Protein AF-0000000078901581 (afdb_homodimer)

Solvent-accessible surface area (backbone atoms only — not comparable to full-atom values): 32593 Å² total; per-residue (Å²): 139,86,82,78,79,80,82,71,68,65,61,59,58,53,49,56,52,52,53,50,48,51,51,48,49,50,52,49,49,50,49,46,50,50,42,60,62,41,41,58,52,49,50,49,46,45,46,64,57,43,42,53,56,52,50,36,47,53,35,13,26,22,66,31,42,65,86,51,84,63,78,59,48,79,55,54,61,51,39,51,55,51,47,76,69,32,66,66,52,54,47,11,47,50,37,26,52,52,43,20,54,52,28,44,53,50,17,51,54,53,8,48,54,52,17,53,56,62,62,67,73,49,91,59,51,66,58,51,52,50,60,46,38,48,44,49,66,39,35,55,62,56,52,22,49,42,51,44,52,33,44,31,53,84,79,8,54,54,36,51,50,37,35,72,74,61,78,30,93,60,68,51,47,37,73,78,36,64,87,36,21,45,57,52,52,32,52,52,49,29,60,27,47,17,31,55,45,12,50,57,47,31,55,47,56,66,71,50,66,66,62,60,56,52,53,35,52,76,68,66,54,54,64,70,55,45,37,68,69,45,52,46,63,71,34,37,58,60,48,46,52,52,49,48,54,47,35,57,54,41,60,41,43,34,56,49,44,45,64,49,49,68,67,39,69,61,47,22,20,50,46,41,50,25,46,40,32,36,60,76,63,25,31,34,3,50,15,21,26,48,42,42,51,48,44,50,48,51,50,49,50,48,52,50,52,48,52,55,45,48,53,49,44,59,55,67,76,96,137,83,84,78,79,79,82,71,68,64,61,61,59,52,52,56,52,53,54,50,49,52,52,48,49,50,52,49,48,50,49,46,48,49,42,62,62,40,42,58,52,49,50,48,47,46,46,64,56,42,43,52,56,51,51,35,48,54,35,13,27,22,66,30,42,66,86,51,84,63,78,60,47,82,57,53,62,51,38,51,55,50,46,79,68,33,66,66,52,54,45,11,48,50,38,26,52,52,43,21,52,52,29,43,51,49,18,50,54,52,8,47,56,52,18,55,56,63,63,66,72,48,89,61,51,67,58,52,53,52,60,47,38,48,47,48,68,41,36,54,60,56,52,23,50,40,49,44,52,31,43,31,53,85,78,7,54,55,36,53,50,37,36,72,73,62,77,31,94,58,69,52,48,37,70,77,36,66,88,36,21,44,58,51,52,31,51,53,51,29,61,26,47,16,33,53,44,13,50,56,46,32,56,46,56,66,71,51,68,67,62,62,57,53,53,35,54,74,68,64,53,54,66,71,55,45,38,68,69,45,51,47,63,70,34,39,60,61,49,47,52,52,50,49,54,49,36,55,53,41,60,42,43,37,57,49,45,42,63,50,48,70,64,40,68,61,46,22,19,50,46,42,51,25,47,40,32,37,61,77,64,25,31,34,3,50,14,21,25,48,42,43,52,47,45,49,50,50,51,50,50,48,51,51,50,49,53,55,44,47,53,47,45,58,56,65,77,97

Foldseek 3Di:
DDPPDDPVPVVVVVVVVVVVVVVVVVVVVVVVVVCVVCVVVVVVVCCVVCVVLVVLLQLLQWQDFPPDPDDTDGNGCVLVVVLVVDPLNVLQVVLLVVLLVLLLVLLLVLLLVLLVVLLPPDPPSVVSLVVLQVLQPDPLLVLLVVLLQLLDQPDHVVQVVCCVVPVDVHGDNQCVDLVRNSVSLSVSSSSRCSSVSNVLLNVLQVVDDPVLVVVCVVVVHDPVCCCVPPVCLSSVLSSLVSSLVSSLVSSLDDSNLCSNRVLPSSNNHLNNVLCCVCPVVRRSNSSSSSVSVSVVVSVVVSVVSVVVSVVVVVVSVD/DDPPPDDVVVVVVVVVVVVVVVVVVVVVVVVVVVCVVCVVVVVVVCCVVCVVLVVLLQLLQWQDFPPDPDDTDGNGCVLVVVLVVDPLNVLQVVLLVVLLVLLLVLLLVLLLVLLVVLLPPDPPSVVSLVVLQVLQPDPLLVLLVVLLQLLDQPDHVVQVVCCVVPVDVHGDNQCVDLVRNSVSLSVSSSSRCSSVSNVLLNVLQVVDDPVLVVVCVVVVHDVVCCCVPPVCLSSVLSSLVSSLVSSLVSSLDDSNLCSNRVLPSSNNHLNNVLCCVCPVVRRSNSSSSSVSVSVVVSVVVSVVSVVVSVVVVVVSVD

Organism: Rhodospirillum centenum (strain ATCC 51521 / SW) (NCBI:txid414684)

Structure (mmCIF, N/CA/C/O backbone):
data_AF-0000000078901581-model_v1
#
loop_
_entity.id
_entity.type
_entity.pdbx_description
1 polymer 'Maltose transport system permease protein malF, putative'
#
loop_
_atom_site.group_PDB
_atom_site.id
_atom_site.type_symbol
_atom_site.label_atom_id
_atom_site.label_alt_id
_atom_site.label_comp_id
_atom_site.label_asym_id
_atom_site.label_entity_id
_atom_site.label_seq_id
_atom_site.pdbx_PDB_ins_code
_atom_site.Cartn_x
_atom_site.Cartn_y
_atom_site.Cartn_z
_atom_site.occupancy
_atom_site.B_iso_or_equiv
_atom_site.auth_seq_id
_atom_site.auth_comp_id
_atom_site.auth_asym_id
_atom_site.auth_atom_id
_atom_site.pdbx_PDB_model_num
ATOM 1 N N . MET A 1 1 ? 40.656 81.5 -0.338 1 31.42 1 MET A N 1
ATOM 2 C CA . MET A 1 1 ? 41.156 80.188 0.065 1 31.42 1 MET A CA 1
ATOM 3 C C . MET A 1 1 ? 40 79.188 0.209 1 31.42 1 MET A C 1
ATOM 5 O O . MET A 1 1 ? 39.281 79.25 1.198 1 31.42 1 MET A O 1
ATOM 9 N N . THR A 1 2 ? 39.344 78.688 -0.909 1 35.97 2 THR A N 1
ATOM 10 C CA . THR A 1 2 ? 38.188 77.875 -1.136 1 35.97 2 THR A CA 1
ATOM 11 C C . THR A 1 2 ? 38.5 76.438 -0.756 1 35.97 2 THR A C 1
ATOM 13 O O . THR A 1 2 ? 39.469 75.812 -1.26 1 35.97 2 THR A O 1
ATOM 16 N N . ALA A 1 3 ? 38.125 75.938 0.443 1 41.03 3 ALA A N 1
ATOM 17 C CA . ALA A 1 3 ? 38.219 74.625 1.066 1 41.03 3 ALA A CA 1
ATOM 18 C C . ALA A 1 3 ? 37.5 73.562 0.238 1 41.03 3 ALA A C 1
ATOM 20 O O . ALA A 1 3 ? 36.25 73.625 0.086 1 41.03 3 ALA A O 1
ATOM 21 N N . THR A 1 4 ? 38.062 73 -0.857 1 38.75 4 THR A N 1
ATOM 22 C CA . THR A 1 4 ? 37.594 71.875 -1.616 1 38.75 4 THR A CA 1
ATOM 23 C C . THR A 1 4 ? 37.469 70.625 -0.725 1 38.75 4 THR A C 1
ATOM 25 O O . THR A 1 4 ? 38.469 70.188 -0.106 1 38.75 4 THR A O 1
ATOM 28 N N . THR A 1 5 ? 36.312 70.375 -0.148 1 41.41 5 THR A N 1
ATOM 29 C CA . THR A 1 5 ? 35.969 69.188 0.616 1 41.41 5 THR A CA 1
ATOM 30 C C . THR A 1 5 ? 36.156 67.938 -0.238 1 41.41 5 THR A C 1
ATOM 32 O O . THR A 1 5 ? 35.562 67.812 -1.321 1 41.41 5 THR A O 1
ATOM 35 N N . PRO A 1 6 ? 37.25 67.062 -0.073 1 43.28 6 PRO A N 1
ATOM 36 C CA . PRO A 1 6 ? 37.594 65.875 -0.809 1 43.28 6 PRO A CA 1
ATOM 37 C C . PRO A 1 6 ? 36.5 64.812 -0.774 1 43.28 6 PRO A C 1
ATOM 39 O O . PRO A 1 6 ? 35.688 64.812 0.149 1 43.28 6 PRO A O 1
ATOM 42 N N . GLY A 1 7 ? 36.031 64.188 -1.913 1 42 7 GLY A N 1
ATOM 43 C CA . GLY A 1 7 ? 35.125 63.188 -2.381 1 42 7 GLY A CA 1
ATOM 44 C C . GLY A 1 7 ? 35.344 61.812 -1.751 1 42 7 GLY A C 1
ATOM 45 O O . GLY A 1 7 ? 36.062 61 -2.312 1 42 7 GLY A O 1
ATOM 46 N N . SER A 1 8 ? 35.375 61.562 -0.398 1 45.38 8 SER A N 1
ATOM 47 C CA . SER A 1 8 ? 35.594 60.281 0.305 1 45.38 8 SER A CA 1
ATOM 48 C C . SER A 1 8 ? 34.469 59.312 0.064 1 45.38 8 SER A C 1
ATOM 50 O O . SER A 1 8 ? 34.469 58.188 0.573 1 45.38 8 SER A O 1
ATOM 52 N N . LEU A 1 9 ? 33.406 59.688 -0.756 1 49 9 LEU A N 1
ATOM 53 C CA . LEU A 1 9 ? 32.25 58.781 -0.761 1 49 9 LEU A CA 1
ATOM 54 C C . LEU A 1 9 ? 32.5 57.625 -1.729 1 49 9 LEU A C 1
ATOM 56 O O . LEU A 1 9 ? 31.781 56.625 -1.685 1 49 9 LEU A O 1
ATOM 60 N N . THR A 1 10 ? 33.531 57.719 -2.582 1 51.69 10 THR A N 1
ATOM 61 C CA . THR A 1 10 ? 33.594 56.688 -3.611 1 51.69 10 THR A CA 1
ATOM 62 C C . THR A 1 10 ? 34.188 55.375 -3.045 1 51.69 10 THR A C 1
ATOM 64 O O . THR A 1 10 ? 33.906 54.312 -3.557 1 51.69 10 THR A O 1
ATOM 67 N N . GLY A 1 11 ? 34.812 55.438 -1.862 1 51.38 11 GLY A N 1
ATOM 68 C CA . GLY A 1 11 ? 35.531 54.25 -1.365 1 51.38 11 GLY A CA 1
ATOM 69 C C . GLY A 1 11 ? 34.594 53.281 -0.668 1 51.38 11 GLY A C 1
ATOM 70 O O . GLY A 1 11 ? 34.906 52.094 -0.567 1 51.38 11 GLY A O 1
ATOM 71 N N . ALA A 1 12 ? 33.5 53.812 -0.093 1 57.62 12 ALA A N 1
ATOM 72 C CA . ALA A 1 12 ? 32.625 52.938 0.672 1 57.62 12 ALA A CA 1
ATOM 73 C C . ALA A 1 12 ? 31.734 52.125 -0.253 1 57.62 12 ALA A C 1
ATOM 75 O O . ALA A 1 12 ? 31.469 50.938 0.018 1 57.62 12 ALA A O 1
ATOM 76 N N . GLU A 1 13 ? 31.422 52.656 -1.426 1 56.69 13 GLU A N 1
ATOM 77 C CA . GLU A 1 13 ? 30.547 51.938 -2.348 1 56.69 13 GLU A CA 1
ATOM 78 C C . GLU A 1 13 ? 31.281 50.781 -2.998 1 56.69 13 GLU A C 1
ATOM 80 O O . GLU A 1 13 ? 30.688 49.719 -3.23 1 56.69 13 GLU A O 1
ATOM 85 N N . ASP A 1 14 ? 32.656 50.969 -3.158 1 55.31 14 ASP A N 1
ATOM 86 C CA . ASP A 1 14 ? 33.469 49.906 -3.799 1 55.31 14 ASP A CA 1
ATOM 87 C C . ASP A 1 14 ? 33.656 48.75 -2.855 1 55.31 14 ASP A C 1
ATOM 89 O O . ASP A 1 14 ? 33.688 47.594 -3.285 1 55.31 14 ASP A O 1
ATOM 93 N N . ARG A 1 15 ? 33.688 49.062 -1.513 1 53.75 15 ARG A N 1
ATOM 94 C CA . ARG A 1 15 ? 33.938 47.969 -0.556 1 53.75 15 ARG A CA 1
ATOM 95 C C . ARG A 1 15 ? 32.688 47.125 -0.4 1 53.75 15 ARG A C 1
ATOM 97 O O . ARG A 1 15 ? 32.781 45.906 -0.208 1 53.75 15 ARG A O 1
ATOM 104 N N . ASN A 1 16 ? 31.5 47.781 -0.464 1 55.62 16 ASN A N 1
ATOM 105 C CA . ASN A 1 16 ? 30.266 47.031 -0.337 1 55.62 16 ASN A CA 1
ATOM 106 C C . ASN A 1 16 ? 30.031 46.125 -1.542 1 55.62 16 ASN A C 1
ATOM 108 O O . ASN A 1 16 ? 29.422 45.062 -1.418 1 55.62 16 ASN A O 1
ATOM 112 N N . ARG A 1 17 ? 30.547 46.625 -2.74 1 56.81 17 ARG A N 1
ATOM 113 C CA . ARG A 1 17 ? 30.422 45.812 -3.945 1 56.81 17 ARG A CA 1
ATOM 114 C C . ARG A 1 17 ? 31.406 44.625 -3.916 1 56.81 17 ARG A C 1
ATOM 116 O O . ARG A 1 17 ? 31.062 43.531 -4.359 1 56.81 17 ARG A O 1
ATOM 123 N N . ILE A 1 18 ? 32.594 44.844 -3.348 1 55.47 18 ILE A N 1
ATOM 124 C CA . ILE A 1 18 ? 33.594 43.75 -3.297 1 55.47 18 ILE A CA 1
ATOM 125 C C . ILE A 1 18 ? 33.156 42.719 -2.275 1 55.47 18 ILE A C 1
ATOM 127 O O . ILE A 1 18 ? 33.312 41.5 -2.52 1 55.47 18 ILE A O 1
ATOM 131 N N . GLY A 1 19 ? 32.562 43.125 -1.137 1 54.06 19 GLY A N 1
ATOM 132 C CA . GLY A 1 19 ? 32.094 42.188 -0.115 1 54.06 19 GLY A CA 1
ATOM 133 C C . GLY A 1 19 ? 30.938 41.344 -0.576 1 54.06 19 GLY A C 1
ATOM 134 O O . GLY A 1 19 ? 30.844 40.156 -0.221 1 54.06 19 GLY A O 1
ATOM 135 N N . GLY A 1 20 ? 30.094 41.938 -1.32 1 56 20 GLY A N 1
ATOM 136 C CA . GLY A 1 20 ? 28.922 41.25 -1.843 1 56 20 GLY A CA 1
ATOM 137 C C . GLY A 1 20 ? 29.281 40.188 -2.881 1 56 20 GLY A C 1
ATOM 138 O O . GLY A 1 20 ? 28.656 39.125 -2.92 1 56 20 GLY A O 1
ATOM 139 N N . GLU A 1 21 ? 30.266 40.594 -3.744 1 60.09 21 GLU A N 1
ATOM 140 C CA . GLU A 1 21 ? 30.672 39.656 -4.809 1 60.09 21 GLU A CA 1
ATOM 141 C C . GLU A 1 21 ? 31.406 38.469 -4.242 1 60.09 21 GLU A C 1
ATOM 143 O O . GLU A 1 21 ? 31.25 37.344 -4.738 1 60.09 21 GLU A O 1
ATOM 148 N N . THR A 1 22 ? 32.219 38.719 -3.186 1 57.44 22 THR A N 1
ATOM 149 C CA . THR A 1 22 ? 32.969 37.625 -2.602 1 57.44 22 THR A CA 1
ATOM 150 C C . THR A 1 22 ? 32.031 36.625 -1.899 1 57.44 22 THR A C 1
ATOM 152 O O . THR A 1 22 ? 32.219 35.438 -1.981 1 57.44 22 THR A O 1
ATOM 155 N N . VAL A 1 23 ? 31.078 37.219 -1.263 1 58.31 23 VAL A N 1
ATOM 156 C CA . VAL A 1 23 ? 30.109 36.375 -0.58 1 58.31 23 VAL A CA 1
ATOM 157 C C . VAL A 1 23 ? 29.266 35.594 -1.607 1 58.31 23 VAL A C 1
ATOM 159 O O . VAL A 1 23 ? 28.984 34.406 -1.427 1 58.31 23 VAL A O 1
ATOM 162 N N . GLY A 1 24 ? 28.969 36.312 -2.68 1 57.81 24 GLY A N 1
ATOM 163 C CA . GLY A 1 24 ? 28.219 35.656 -3.754 1 57.81 24 GLY A CA 1
ATOM 164 C C . GLY A 1 24 ? 28.984 34.531 -4.414 1 57.81 24 GLY A C 1
ATOM 165 O O . GLY A 1 24 ? 28.406 33.5 -4.738 1 57.81 24 GLY A O 1
ATOM 166 N N . ARG A 1 25 ? 30.281 34.812 -4.66 1 59.5 25 ARG A N 1
ATOM 167 C CA . ARG A 1 25 ? 31.125 33.812 -5.305 1 59.5 25 ARG A CA 1
ATOM 168 C C . ARG A 1 25 ? 31.344 32.594 -4.402 1 59.5 25 ARG A C 1
ATOM 170 O O . ARG A 1 25 ? 31.406 31.453 -4.875 1 59.5 25 ARG A O 1
ATOM 177 N N . LEU A 1 26 ? 31.5 32.875 -3.154 1 58.19 26 LEU A N 1
ATOM 178 C CA . LEU A 1 26 ? 31.688 31.766 -2.205 1 58.19 26 LEU A CA 1
ATOM 179 C C . LEU A 1 26 ? 30.422 30.922 -2.094 1 58.19 26 LEU A C 1
ATOM 181 O O . LEU A 1 26 ? 30.5 29.703 -2.002 1 58.19 26 LEU A O 1
ATOM 185 N N . GLU A 1 27 ? 29.312 31.594 -2.109 1 60.06 27 GLU A N 1
ATOM 186 C CA . GLU A 1 27 ? 28.047 30.875 -2.066 1 60.06 27 GLU A CA 1
ATOM 187 C C . GLU A 1 27 ? 27.844 30.062 -3.334 1 60.06 27 GLU A C 1
ATOM 189 O O . GLU A 1 27 ? 27.344 28.938 -3.275 1 60.06 27 GLU A O 1
ATOM 194 N N . GLN A 1 28 ? 28.25 30.672 -4.414 1 59.91 28 GLN A N 1
ATOM 195 C CA . GLN A 1 28 ? 28.141 29.953 -5.68 1 59.91 28 GLN A CA 1
ATOM 196 C C . GLN A 1 28 ? 29.109 28.781 -5.727 1 59.91 28 GLN A C 1
ATOM 198 O O . GLN A 1 28 ? 28.766 27.719 -6.242 1 59.91 28 GLN A O 1
ATOM 203 N N . ARG A 1 29 ? 30.281 28.953 -5.254 1 56.91 29 ARG A N 1
ATOM 204 C CA . ARG A 1 29 ? 31.266 27.875 -5.207 1 56.91 29 ARG A CA 1
ATOM 205 C C . ARG A 1 29 ? 30.781 26.75 -4.305 1 56.91 29 ARG A C 1
ATOM 207 O O . ARG A 1 29 ? 30.969 25.562 -4.629 1 56.91 29 ARG A O 1
ATOM 214 N N . ARG A 1 30 ? 30.266 27.078 -3.26 1 57.94 30 ARG A N 1
ATOM 215 C CA . ARG A 1 30 ? 29.75 26.078 -2.34 1 57.94 30 ARG A CA 1
ATOM 216 C C . ARG A 1 30 ? 28.547 25.344 -2.951 1 57.94 30 ARG A C 1
ATOM 218 O O . ARG A 1 30 ? 28.422 24.125 -2.805 1 57.94 30 ARG A O 1
ATOM 225 N N . ARG A 1 31 ? 27.781 26.109 -3.555 1 59.12 31 ARG A N 1
ATOM 226 C CA . ARG A 1 31 ? 26.656 25.5 -4.254 1 59.12 31 ARG A CA 1
ATOM 227 C C . ARG A 1 31 ? 27.141 24.578 -5.363 1 59.12 31 ARG A C 1
ATOM 229 O O . ARG A 1 31 ? 26.609 23.484 -5.547 1 59.12 31 ARG A O 1
ATOM 236 N N . ARG A 1 32 ? 28.062 25.094 -6.062 1 56.88 32 ARG A N 1
ATOM 237 C CA . ARG A 1 32 ? 28.641 24.281 -7.133 1 56.88 32 ARG A CA 1
ATOM 238 C C . ARG A 1 32 ? 29.328 23.047 -6.57 1 56.88 32 ARG A C 1
ATOM 240 O O . ARG A 1 32 ? 29.234 21.953 -7.145 1 56.88 32 ARG A O 1
ATOM 247 N N . ALA A 1 33 ? 30 23.219 -5.562 1 56.53 33 ALA A N 1
ATOM 248 C CA . ALA A 1 33 ? 30.656 22.078 -4.926 1 56.53 33 ALA A CA 1
ATOM 249 C C . ALA A 1 33 ? 29.641 21.078 -4.395 1 56.53 33 ALA A C 1
ATOM 251 O O . ALA A 1 33 ? 29.812 19.859 -4.543 1 56.53 33 ALA A O 1
ATOM 252 N N . ALA A 1 34 ? 28.703 21.656 -3.805 1 56.91 34 ALA A N 1
ATOM 253 C CA . ALA A 1 34 ? 27.641 20.766 -3.326 1 56.91 34 ALA A CA 1
ATOM 254 C C . ALA A 1 34 ? 26.953 20.047 -4.484 1 56.91 34 ALA A C 1
ATOM 256 O O . ALA A 1 34 ? 26.672 18.859 -4.398 1 56.91 34 ALA A O 1
ATOM 257 N N . LEU A 1 35 ? 26.797 20.812 -5.512 1 56.62 35 LEU A N 1
ATOM 258 C CA . LEU A 1 35 ? 26.219 20.203 -6.703 1 56.62 35 LEU A CA 1
ATOM 259 C C . LEU A 1 35 ? 27.172 19.172 -7.305 1 56.62 35 LEU A C 1
ATOM 261 O O . LEU A 1 35 ? 26.734 18.125 -7.777 1 56.62 35 LEU A O 1
ATOM 265 N N . LEU A 1 36 ? 28.344 19.516 -7.398 1 57.81 36 LEU A N 1
ATOM 266 C CA . LEU A 1 36 ? 29.328 18.609 -7.977 1 57.81 36 LEU A CA 1
ATOM 267 C C . LEU A 1 36 ? 29.422 17.328 -7.156 1 57.81 36 LEU A C 1
ATOM 269 O O . LEU A 1 36 ? 29.594 16.234 -7.711 1 57.81 36 LEU A O 1
ATOM 273 N N . PHE A 1 37 ? 29.328 17.469 -5.918 1 56.59 37 PHE A N 1
ATOM 274 C CA . PHE A 1 37 ? 29.406 16.281 -5.082 1 56.59 37 PHE A CA 1
ATOM 275 C C . PHE A 1 37 ? 28.094 15.523 -5.098 1 56.59 37 PHE A C 1
ATOM 277 O O . PHE A 1 37 ? 28.078 14.289 -5.059 1 56.59 37 PHE A O 1
ATOM 284 N N . LEU A 1 38 ? 27.109 16.328 -5.223 1 59.12 38 LEU A N 1
ATOM 285 C CA . LEU A 1 38 ? 25.812 15.672 -5.121 1 59.12 38 LEU A CA 1
ATOM 286 C C . LEU A 1 38 ? 25.344 15.156 -6.48 1 59.12 38 LEU A C 1
ATOM 288 O O . LEU A 1 38 ? 24.578 14.195 -6.559 1 59.12 38 LEU A O 1
ATOM 292 N N . LEU A 1 39 ? 25.922 15.781 -7.539 1 61.38 39 LEU A N 1
ATOM 293 C CA . LEU A 1 39 ? 25.469 15.445 -8.891 1 61.38 39 LEU A CA 1
ATOM 294 C C . LEU A 1 39 ? 25.734 13.977 -9.203 1 61.38 39 LEU A C 1
ATOM 296 O O . LEU A 1 39 ? 24.859 13.281 -9.711 1 61.38 39 LEU A O 1
ATOM 300 N N . PRO A 1 40 ? 26.922 13.531 -8.961 1 60.16 40 PRO A N 1
ATOM 301 C CA . PRO A 1 40 ? 27.125 12.117 -9.258 1 60.16 40 PRO A CA 1
ATOM 302 C C . PRO A 1 40 ? 26.172 11.195 -8.492 1 60.16 40 PRO A C 1
ATOM 304 O O . PRO A 1 40 ? 25.719 10.188 -9.031 1 60.16 40 PRO A O 1
ATOM 307 N N . THR A 1 41 ? 25.984 11.664 -7.332 1 57.28 41 THR A N 1
ATOM 308 C CA . THR A 1 41 ? 25.094 10.852 -6.527 1 57.28 41 THR A CA 1
ATOM 309 C C . THR A 1 41 ? 23.656 10.914 -7.074 1 57.28 41 THR A C 1
ATOM 311 O O . THR A 1 41 ? 22.984 9.883 -7.18 1 57.28 41 THR A O 1
ATOM 314 N N . VAL A 1 42 ? 23.344 12.102 -7.461 1 61.59 42 VAL A N 1
ATOM 315 C CA . VAL A 1 42 ? 22 12.273 -7.977 1 61.59 42 VAL A CA 1
ATOM 316 C C . VAL A 1 42 ? 21.844 11.539 -9.305 1 61.59 42 VAL A C 1
ATOM 318 O O . VAL A 1 42 ? 20.844 10.875 -9.547 1 61.59 42 VAL A O 1
ATOM 321 N N . VAL A 1 43 ? 22.828 11.672 -10.156 1 64.19 43 VAL A N 1
ATOM 322 C CA . VAL A 1 43 ? 22.797 11.008 -11.453 1 64.19 43 VAL A CA 1
ATOM 323 C C . VAL A 1 43 ? 22.781 9.492 -11.258 1 64.19 43 VAL A C 1
ATOM 325 O O . VAL A 1 43 ? 22.047 8.781 -11.945 1 64.19 43 VAL A O 1
ATOM 328 N N . ALA A 1 44 ? 23.578 9.023 -10.352 1 61.97 44 ALA A N 1
ATOM 329 C CA . ALA A 1 44 ? 23.609 7.598 -10.062 1 61.97 44 ALA A CA 1
ATOM 330 C C . ALA A 1 44 ? 22.25 7.109 -9.555 1 61.97 44 ALA A C 1
ATOM 332 O O . ALA A 1 44 ? 21.781 6.051 -9.961 1 61.97 44 ALA A O 1
ATOM 333 N N . LEU A 1 45 ? 21.797 7.996 -8.797 1 59.56 45 LEU A N 1
ATOM 334 C CA . LEU A 1 45 ? 20.484 7.645 -8.25 1 59.56 45 LEU A CA 1
ATOM 335 C C . LEU A 1 45 ? 19.422 7.633 -9.336 1 59.56 45 LEU A C 1
ATOM 337 O O . LEU A 1 45 ? 18.578 6.734 -9.383 1 59.56 45 LEU A O 1
ATOM 341 N N . LEU A 1 46 ? 19.562 8.648 -10.219 1 64.62 46 LEU A N 1
ATOM 342 C CA . LEU A 1 46 ? 18.609 8.727 -11.32 1 64.62 46 LEU A CA 1
ATOM 343 C C . LEU A 1 46 ? 18.766 7.535 -12.258 1 64.62 46 LEU A C 1
ATOM 345 O O . LEU A 1 46 ? 17.766 6.996 -12.742 1 64.62 46 LEU A O 1
ATOM 349 N N . LEU A 1 47 ? 19.969 7.18 -12.414 1 66.12 47 LEU A N 1
ATOM 350 C CA . LEU A 1 47 ? 20.219 6.051 -13.297 1 66.12 47 LEU A CA 1
ATOM 351 C C . LEU A 1 47 ? 19.719 4.75 -12.68 1 66.12 47 LEU A C 1
ATOM 353 O O . LEU A 1 47 ? 19.062 3.949 -13.352 1 66.12 47 LEU A O 1
ATOM 357 N N . VAL A 1 48 ? 20.016 4.688 -11.477 1 65.38 48 VAL A N 1
ATOM 358 C CA . VAL A 1 48 ? 19.578 3.48 -10.789 1 65.38 48 VAL A CA 1
ATOM 359 C C . VAL A 1 48 ? 18.062 3.471 -10.672 1 65.38 48 VAL A C 1
ATOM 361 O O . VAL A 1 48 ? 17.438 2.42 -10.812 1 65.38 48 VAL A O 1
ATOM 364 N N . ALA A 1 49 ? 17.547 4.637 -10.539 1 65.81 49 ALA A N 1
ATOM 365 C CA . ALA A 1 49 ? 16.094 4.777 -10.391 1 65.81 49 ALA A CA 1
ATOM 366 C C . ALA A 1 49 ? 15.383 4.582 -11.727 1 65.81 49 ALA A C 1
ATOM 368 O O . ALA A 1 49 ? 14.336 3.926 -11.789 1 65.81 49 ALA A O 1
ATOM 369 N N . GLY A 1 50 ? 15.992 5.059 -12.781 1 76.75 50 GLY A N 1
ATOM 370 C CA . GLY A 1 50 ? 15.305 5.133 -14.055 1 76.75 50 GLY A CA 1
ATOM 371 C C . GLY A 1 50 ? 15.555 3.924 -14.938 1 76.75 50 GLY A C 1
ATOM 372 O O . GLY A 1 50 ? 14.75 3.623 -15.828 1 76.75 50 GLY A O 1
ATOM 373 N N . TRP A 1 51 ? 16.562 3.232 -14.602 1 80.19 51 TRP A N 1
ATOM 374 C CA . TRP A 1 51 ? 17 2.184 -15.508 1 80.19 51 TRP A CA 1
ATOM 375 C C . TRP A 1 51 ? 15.977 1.054 -15.578 1 80.19 51 TRP A C 1
ATOM 377 O O . TRP A 1 51 ? 15.617 0.598 -16.672 1 80.19 51 TRP A O 1
ATOM 387 N N . PRO A 1 52 ? 15.492 0.566 -14.461 1 81.5 52 PRO A N 1
ATOM 388 C CA . PRO A 1 52 ? 14.508 -0.514 -14.547 1 81.5 52 PRO A CA 1
ATOM 389 C C . PRO A 1 52 ? 13.289 -0.14 -15.391 1 81.5 52 PRO A C 1
ATOM 391 O O . PRO A 1 52 ? 12.781 -0.971 -16.141 1 81.5 52 PRO A O 1
ATOM 394 N N . LEU A 1 53 ? 12.898 1.045 -15.227 1 83.38 53 LEU A N 1
ATOM 395 C CA . LEU A 1 53 ? 11.75 1.505 -15.992 1 83.38 53 LEU A CA 1
ATOM 396 C C . LEU A 1 53 ? 12.078 1.575 -17.484 1 83.38 53 LEU A C 1
ATOM 398 O O . LEU A 1 53 ? 11.281 1.158 -18.328 1 83.38 53 LEU A O 1
ATOM 402 N N . LEU A 1 54 ? 13.289 2.141 -17.797 1 85.88 54 LEU A N 1
ATOM 403 C CA . LEU A 1 54 ? 13.695 2.273 -19.188 1 85.88 54 LEU A CA 1
ATOM 404 C C . LEU A 1 54 ? 13.82 0.905 -19.859 1 85.88 54 LEU A C 1
ATOM 406 O O . LEU A 1 54 ? 13.469 0.744 -21.031 1 85.88 54 LEU A O 1
ATOM 410 N N . ARG A 1 55 ? 14.281 0.002 -19.141 1 84 55 ARG A N 1
ATOM 411 C CA . ARG A 1 55 ? 14.406 -1.352 -19.672 1 84 55 ARG A CA 1
ATOM 412 C C . ARG A 1 55 ? 13.039 -1.96 -19.953 1 84 55 ARG A C 1
ATOM 414 O O . ARG A 1 55 ? 12.852 -2.643 -20.969 1 84 55 ARG A O 1
ATOM 421 N N . THR A 1 56 ? 12.125 -1.781 -19.016 1 85.75 56 THR A N 1
ATOM 422 C CA . THR A 1 56 ? 10.766 -2.281 -19.219 1 85.75 56 THR A CA 1
ATOM 423 C C . THR A 1 56 ? 10.141 -1.653 -20.469 1 85.75 56 THR A C 1
ATOM 425 O O . THR A 1 56 ? 9.508 -2.346 -21.266 1 85.75 56 THR A O 1
ATOM 428 N N . VAL A 1 57 ? 10.367 -0.378 -20.625 1 90.81 57 VAL A N 1
ATOM 429 C CA . VAL A 1 57 ? 9.844 0.318 -21.797 1 90.81 57 VAL A CA 1
ATOM 430 C C . VAL A 1 57 ? 10.453 -0.274 -23.062 1 90.81 57 VAL A C 1
ATOM 432 O O . VAL A 1 57 ? 9.742 -0.542 -24.031 1 90.81 57 VAL A O 1
ATOM 435 N N . TYR A 1 58 ? 11.711 -0.487 -23.031 1 90.88 58 TYR A N 1
ATOM 436 C CA . TYR A 1 58 ? 12.398 -1.063 -24.172 1 90.88 58 TYR A CA 1
ATOM 437 C C . TYR A 1 58 ? 11.836 -2.438 -24.516 1 90.88 58 TYR A C 1
ATOM 439 O O . TYR A 1 58 ? 11.602 -2.744 -25.688 1 90.88 58 TYR A O 1
ATOM 447 N N . LEU A 1 59 ? 11.594 -3.289 -23.547 1 90.31 59 LEU A N 1
ATOM 448 C CA . LEU A 1 59 ? 11.094 -4.645 -23.75 1 90.31 59 LEU A CA 1
ATOM 449 C C . LEU A 1 59 ? 9.703 -4.617 -24.375 1 90.31 59 LEU A C 1
ATOM 451 O O . LEU A 1 59 ? 9.312 -5.551 -25.078 1 90.31 59 LEU A O 1
ATOM 455 N N . GLY A 1 60 ? 8.945 -3.541 -24.094 1 94.12 60 GLY A N 1
ATOM 456 C CA . GLY A 1 60 ? 7.637 -3.393 -24.703 1 94.12 60 GLY A CA 1
ATOM 457 C C . GLY A 1 60 ? 7.688 -3.303 -26.219 1 94.12 60 GLY A C 1
ATOM 458 O O . GLY A 1 60 ? 6.684 -3.543 -26.891 1 94.12 60 GLY A O 1
ATOM 459 N N . PHE A 1 61 ? 8.898 -2.996 -26.734 1 96.31 61 PHE A N 1
ATOM 460 C CA . PHE A 1 61 ? 9.078 -2.891 -28.188 1 96.31 61 PHE A CA 1
ATOM 461 C C . PHE A 1 61 ? 9.68 -4.172 -28.75 1 96.31 61 PHE A C 1
ATOM 463 O O . PHE A 1 61 ? 10.062 -4.223 -29.922 1 96.31 61 PHE A O 1
ATOM 470 N N . THR A 1 62 ? 9.75 -5.211 -27.938 1 94.38 62 THR A N 1
ATOM 471 C CA . THR A 1 62 ? 10.367 -6.461 -28.359 1 94.38 62 THR A CA 1
ATOM 472 C C . THR A 1 62 ? 9.398 -7.625 -28.219 1 94.38 62 THR A C 1
ATOM 474 O O . THR A 1 62 ? 8.297 -7.461 -27.672 1 94.38 62 THR A O 1
ATOM 477 N N . ASP A 1 63 ? 9.789 -8.805 -28.781 1 93.06 63 ASP A N 1
ATOM 478 C CA . ASP A 1 63 ? 9 -10.023 -28.625 1 93.06 63 ASP A CA 1
ATOM 479 C C . ASP A 1 63 ? 9.586 -10.93 -27.547 1 93.06 63 ASP A C 1
ATOM 481 O O . ASP A 1 63 ? 9.531 -12.156 -27.656 1 93.06 63 ASP A O 1
ATOM 485 N N . ALA A 1 64 ? 10.164 -10.289 -26.531 1 87.94 64 ALA A N 1
ATOM 486 C CA . ALA A 1 64 ? 10.828 -11.016 -25.453 1 87.94 64 ALA A CA 1
ATOM 487 C C . ALA A 1 64 ? 9.867 -11.977 -24.766 1 87.94 64 ALA A C 1
ATOM 489 O O . ALA A 1 64 ? 8.703 -11.641 -24.531 1 87.94 64 ALA A O 1
ATOM 490 N N . ARG A 1 65 ? 10.289 -13.148 -24.578 1 84.31 65 ARG A N 1
ATOM 491 C CA . ARG A 1 65 ? 9.578 -14.18 -23.828 1 84.31 65 ARG A CA 1
ATOM 492 C C . ARG A 1 65 ? 10.445 -14.758 -22.719 1 84.31 65 ARG A C 1
ATOM 494 O O . ARG A 1 65 ? 11.656 -14.922 -22.906 1 84.31 65 ARG A O 1
ATOM 501 N N . LEU A 1 66 ? 9.711 -14.977 -21.609 1 74.25 66 LEU A N 1
ATOM 502 C CA . LEU A 1 66 ? 10.445 -15.578 -20.5 1 74.25 66 LEU A CA 1
ATOM 503 C C . LEU A 1 66 ? 10.828 -17.016 -20.828 1 74.25 66 LEU A C 1
ATOM 505 O O . LEU A 1 66 ? 10 -17.781 -21.328 1 74.25 66 LEU A O 1
ATOM 509 N N . GLY A 1 67 ? 12.055 -17.297 -20.672 1 65.81 67 GLY A N 1
ATOM 510 C CA . GLY A 1 67 ? 12.484 -18.672 -20.875 1 65.81 67 GLY A CA 1
ATOM 511 C C . GLY A 1 67 ? 13.047 -18.922 -22.266 1 65.81 67 GLY A C 1
ATOM 512 O O . GLY A 1 67 ? 13.562 -20 -22.562 1 65.81 67 GLY A O 1
ATOM 513 N N . SER A 1 68 ? 12.734 -17.906 -23.078 1 67.75 68 SER A N 1
ATOM 514 C CA . SER A 1 68 ? 13.281 -18.094 -24.422 1 67.75 68 SER A CA 1
ATOM 515 C C . SER A 1 68 ? 14.789 -17.859 -24.438 1 67.75 68 SER A C 1
ATOM 517 O O . SER A 1 68 ? 15.297 -17.016 -23.703 1 67.75 68 SER A O 1
ATOM 519 N N . THR A 1 69 ? 15.383 -18.703 -24.969 1 65.44 69 THR A N 1
ATOM 520 C CA . THR A 1 69 ? 16.828 -18.578 -25.141 1 65.44 69 THR A CA 1
ATOM 521 C C . THR A 1 69 ? 17.156 -17.641 -26.297 1 65.44 69 THR A C 1
ATOM 523 O O . THR A 1 69 ? 18.297 -17.188 -26.438 1 65.44 69 THR A O 1
ATOM 526 N N . GLU A 1 70 ? 16.172 -17.422 -27 1 70.81 70 GLU A N 1
ATOM 527 C CA . GLU A 1 70 ? 16.406 -16.547 -28.156 1 70.81 70 GLU A CA 1
ATOM 528 C C . GLU A 1 70 ? 16.406 -15.078 -27.734 1 70.81 70 GLU A C 1
ATOM 530 O O . GLU A 1 70 ? 15.695 -14.703 -26.797 1 70.81 70 GLU A O 1
ATOM 535 N N . GLU A 1 71 ? 17.281 -14.414 -28.312 1 79.81 71 GLU A N 1
ATOM 536 C CA . GLU A 1 71 ? 17.344 -12.977 -28.062 1 79.81 71 GLU A CA 1
ATOM 537 C C . GLU A 1 71 ? 16.047 -12.297 -28.516 1 79.81 71 GLU A C 1
ATOM 539 O O . GLU A 1 71 ? 15.469 -12.648 -29.547 1 79.81 71 GLU A O 1
ATOM 544 N N . ALA A 1 72 ? 15.602 -11.43 -27.766 1 85.69 72 ALA A N 1
ATOM 545 C CA . ALA A 1 72 ? 14.391 -10.664 -28.078 1 85.69 72 ALA A CA 1
ATOM 546 C C . ALA A 1 72 ? 14.586 -9.805 -29.312 1 85.69 72 ALA A C 1
ATOM 548 O O . ALA A 1 72 ? 15.617 -9.133 -29.453 1 85.69 72 ALA A O 1
ATOM 549 N N . ALA A 1 73 ? 13.719 -9.969 -30.328 1 92 73 ALA A N 1
ATOM 550 C CA . ALA A 1 73 ? 13.758 -9.148 -31.531 1 92 73 ALA A CA 1
ATOM 551 C C . ALA A 1 73 ? 12.961 -7.863 -31.359 1 92 73 ALA A C 1
ATOM 553 O O . ALA A 1 73 ? 11.945 -7.848 -30.656 1 92 73 ALA A O 1
ATOM 554 N N . PHE A 1 74 ? 13.5 -6.852 -31.969 1 95.12 74 PHE A N 1
ATOM 555 C CA . PHE A 1 74 ? 12.789 -5.578 -31.969 1 95.12 74 PHE A CA 1
ATOM 556 C C . PHE A 1 74 ? 11.609 -5.609 -32.938 1 95.12 74 PHE A C 1
ATOM 558 O O . PHE A 1 74 ? 11.797 -5.816 -34.125 1 95.12 74 PHE A O 1
ATOM 565 N N . ILE A 1 75 ? 10.383 -5.406 -32.531 1 96.12 75 ILE A N 1
ATOM 566 C CA . ILE A 1 75 ? 9.195 -5.516 -33.344 1 96.12 75 ILE A CA 1
ATOM 567 C C . ILE A 1 75 ? 8.461 -4.176 -33.375 1 96.12 75 ILE A C 1
ATOM 569 O O . ILE A 1 75 ? 7.285 -4.113 -33.75 1 96.12 75 ILE A O 1
ATOM 573 N N . GLY A 1 76 ? 9.125 -3.146 -32.906 1 95.62 76 GLY A N 1
ATOM 574 C CA . GLY A 1 76 ? 8.539 -1.816 -32.938 1 95.62 76 GLY A CA 1
ATOM 575 C C . GLY A 1 76 ? 7.316 -1.678 -32.031 1 95.62 76 GLY A C 1
ATOM 576 O O . GLY A 1 76 ? 7.352 -2.055 -30.875 1 95.62 76 GLY A O 1
ATOM 577 N N . PHE A 1 77 ? 6.219 -1.19 -32.688 1 96.75 77 PHE A N 1
ATOM 578 C CA . PHE A 1 77 ? 5.043 -0.844 -31.906 1 96.75 77 PHE A CA 1
ATOM 579 C C . PHE A 1 77 ? 4 -1.953 -31.969 1 96.75 77 PHE A C 1
ATOM 581 O O . PHE A 1 77 ? 2.84 -1.744 -31.609 1 96.75 77 PHE A O 1
ATOM 588 N N . ALA A 1 78 ? 4.359 -3.133 -32.312 1 96.81 78 ALA A N 1
ATOM 589 C CA . ALA A 1 78 ? 3.416 -4.227 -32.531 1 96.81 78 ALA A CA 1
ATOM 590 C C . ALA A 1 78 ? 2.682 -4.566 -31.234 1 96.81 78 ALA A C 1
ATOM 592 O O . ALA A 1 78 ? 1.458 -4.723 -31.219 1 96.81 78 ALA A O 1
ATOM 593 N N . ASN A 1 79 ? 3.416 -4.648 -30.125 1 97.06 79 ASN A N 1
ATOM 594 C CA . ASN A 1 79 ? 2.799 -4.949 -28.844 1 97.06 79 ASN A CA 1
ATOM 595 C C . ASN A 1 79 ? 1.78 -3.885 -28.438 1 97.06 79 ASN A C 1
ATOM 597 O O . ASN A 1 79 ? 0.708 -4.207 -27.922 1 97.06 79 ASN A O 1
ATOM 601 N N . PHE A 1 80 ? 2.1 -2.646 -28.703 1 96.94 80 PHE A N 1
ATOM 602 C CA . PHE A 1 80 ? 1.226 -1.538 -28.344 1 96.94 80 PHE A CA 1
ATOM 603 C C . PHE A 1 80 ? -0.021 -1.523 -29.234 1 96.94 80 PHE A C 1
ATOM 605 O O . PHE A 1 80 ? -1.119 -1.231 -28.75 1 96.94 80 PHE A O 1
ATOM 612 N N . GLY A 1 81 ? 0.219 -1.821 -30.453 1 96.12 81 GLY A N 1
ATOM 613 C CA . GLY A 1 81 ? -0.929 -1.943 -31.344 1 96.12 81 GLY A CA 1
ATOM 614 C C . GLY A 1 81 ? -1.896 -3.033 -30.922 1 96.12 81 GLY A C 1
ATOM 615 O O . GLY A 1 81 ? -3.109 -2.82 -30.891 1 96.12 81 GLY A O 1
ATOM 616 N N . TYR A 1 82 ? -1.389 -4.152 -30.578 1 94.94 82 TYR A N 1
ATOM 617 C CA . TYR A 1 82 ? -2.203 -5.266 -30.109 1 94.94 82 TYR A CA 1
ATOM 618 C C . TYR A 1 82 ? -2.904 -4.918 -28.797 1 94.94 82 TYR A C 1
ATOM 620 O O . TYR A 1 82 ? -4.066 -5.277 -28.594 1 94.94 82 TYR A O 1
ATOM 628 N N . LEU A 1 83 ? -2.219 -4.324 -28 1 95.81 83 LEU A N 1
ATOM 629 C CA . LEU A 1 83 ? -2.758 -3.941 -26.688 1 95.81 83 LEU A CA 1
ATOM 630 C C . LEU A 1 83 ? -3.977 -3.039 -26.859 1 95.81 83 LEU A C 1
ATOM 632 O O . LEU A 1 83 ? -4.973 -3.203 -26.156 1 95.81 83 LEU A O 1
ATOM 636 N N . LEU A 1 84 ? -3.908 -2.037 -27.766 1 95.56 84 LEU A N 1
ATOM 637 C CA . LEU A 1 84 ? -4.973 -1.059 -27.953 1 95.56 84 LEU A CA 1
ATOM 638 C C . LEU A 1 84 ? -6.211 -1.711 -28.562 1 95.56 84 LEU A C 1
ATOM 640 O O . LEU A 1 84 ? -7.312 -1.166 -28.469 1 95.56 84 LEU A O 1
ATOM 644 N N . THR A 1 85 ? -6.031 -2.881 -29.109 1 95.5 85 THR A N 1
ATOM 645 C CA . THR A 1 85 ? -7.164 -3.582 -29.703 1 95.5 85 THR A CA 1
ATOM 646 C C . THR A 1 85 ? -7.633 -4.719 -28.797 1 95.5 85 THR A C 1
ATOM 648 O O . THR A 1 85 ? -8.633 -5.371 -29.094 1 95.5 85 THR A O 1
ATOM 651 N N . ASP A 1 86 ? -6.98 -4.984 -27.734 1 95.38 86 ASP A N 1
ATOM 652 C CA . ASP A 1 86 ? -7.297 -6.078 -26.812 1 95.38 86 ASP A CA 1
ATOM 653 C C . ASP A 1 86 ? -8.445 -5.695 -25.891 1 95.38 86 ASP A C 1
ATOM 655 O O . ASP A 1 86 ? -8.305 -4.805 -25.047 1 95.38 86 ASP A O 1
ATOM 659 N N . PRO A 1 87 ? -9.547 -6.406 -26.016 1 95.44 87 PRO A N 1
ATOM 660 C CA . PRO A 1 87 ? -10.664 -6.105 -25.109 1 95.44 87 PRO A CA 1
ATOM 661 C C . PRO A 1 87 ? -10.32 -6.324 -23.641 1 95.44 87 PRO A C 1
ATOM 663 O O . PRO A 1 87 ? -10.867 -5.652 -22.766 1 95.44 87 PRO A O 1
ATOM 666 N N . GLY A 1 88 ? -9.375 -7.211 -23.406 1 95.12 88 GLY A N 1
ATOM 667 C CA . GLY A 1 88 ? -8.945 -7.457 -22.031 1 95.12 88 GLY A CA 1
ATOM 668 C C . GLY A 1 88 ? -8.273 -6.258 -21.391 1 95.12 88 GLY A C 1
ATOM 669 O O . GLY A 1 88 ? -8.5 -5.973 -20.219 1 95.12 88 GLY A O 1
ATOM 670 N N . TRP A 1 89 ? -7.512 -5.59 -22.234 1 96.25 89 TRP A N 1
ATOM 671 C CA . TRP A 1 89 ? -6.844 -4.379 -21.766 1 96.25 89 TRP A CA 1
ATOM 672 C C . TRP A 1 89 ? -7.859 -3.312 -21.375 1 96.25 89 TRP A C 1
ATOM 674 O O . TRP A 1 89 ? -7.766 -2.723 -20.297 1 96.25 89 TRP A O 1
ATOM 684 N N . TRP A 1 90 ? -8.789 -3.119 -22.141 1 96.62 90 TRP A N 1
ATOM 685 C CA . TRP A 1 90 ? -9.773 -2.068 -21.891 1 96.62 90 TRP A CA 1
ATOM 686 C C . TRP A 1 90 ? -10.695 -2.449 -20.734 1 96.62 90 TRP A C 1
ATOM 688 O O . TRP A 1 90 ? -11.125 -1.588 -19.953 1 96.62 90 TRP A O 1
ATOM 698 N N . GLN A 1 91 ? -11.016 -3.736 -20.625 1 96.19 91 GLN A N 1
ATOM 699 C CA . GLN A 1 91 ? -11.789 -4.191 -19.469 1 96.19 91 GLN A CA 1
ATOM 700 C C . GLN A 1 91 ? -11.039 -3.92 -18.172 1 96.19 91 GLN A C 1
ATOM 702 O O . GLN A 1 91 ? -11.625 -3.418 -17.203 1 96.19 91 GLN A O 1
ATOM 707 N N . ALA A 1 92 ? -9.766 -4.258 -18.109 1 96.5 92 ALA A N 1
ATOM 708 C CA . ALA A 1 92 ? -8.945 -4.016 -16.922 1 96.5 92 ALA A CA 1
ATOM 709 C C . ALA A 1 92 ? -8.852 -2.525 -16.625 1 96.5 92 ALA A C 1
ATOM 711 O O . ALA A 1 92 ? -8.844 -2.125 -15.453 1 96.5 92 ALA A O 1
ATOM 712 N N . THR A 1 93 ? -8.789 -1.718 -17.719 1 96.81 93 THR A N 1
ATOM 713 C CA . THR A 1 93 ? -8.734 -0.27 -17.547 1 96.81 93 THR A CA 1
ATOM 714 C C . THR A 1 93 ? -10.008 0.245 -16.891 1 96.81 93 THR A C 1
ATOM 716 O O . THR A 1 93 ? -9.945 1.003 -15.922 1 96.81 93 THR A O 1
ATOM 719 N N . TRP A 1 94 ? -11.109 -0.248 -17.328 1 96.5 94 TRP A N 1
ATOM 720 C CA . TRP A 1 94 ? -12.391 0.197 -16.781 1 96.5 94 TRP A CA 1
ATOM 721 C C . TRP A 1 94 ? -12.578 -0.305 -15.352 1 96.5 94 TRP A C 1
ATOM 723 O O . TRP A 1 94 ? -13.102 0.414 -14.5 1 96.5 94 TRP A O 1
ATOM 733 N N . VAL A 1 95 ? -12.18 -1.495 -15.102 1 96.69 95 VAL A N 1
ATOM 734 C CA . VAL A 1 95 ? -12.258 -2.049 -13.75 1 96.69 95 VAL A CA 1
ATOM 735 C C . VAL A 1 95 ? -11.422 -1.199 -12.797 1 96.69 95 VAL A C 1
ATOM 737 O O . VAL A 1 95 ? -11.883 -0.84 -11.711 1 96.69 95 VAL A O 1
ATOM 740 N N . THR A 1 96 ? -10.211 -0.843 -13.258 1 97.06 96 THR A N 1
ATOM 741 C CA . THR A 1 96 ? -9.297 -0.061 -12.43 1 97.06 96 THR A CA 1
ATOM 742 C C . THR A 1 96 ? -9.875 1.322 -12.148 1 97.06 96 THR A C 1
ATOM 744 O O . THR A 1 96 ? -9.875 1.775 -11 1 97.06 96 THR A O 1
ATOM 747 N N . LEU A 1 97 ? -10.43 1.949 -13.148 1 97.12 97 LEU A N 1
ATOM 748 C CA . LEU A 1 97 ? -10.961 3.301 -13 1 97.12 97 LEU A CA 1
ATOM 749 C C . LEU A 1 97 ? -12.219 3.297 -12.141 1 97.12 97 LEU A C 1
ATOM 751 O O . LEU A 1 97 ? -12.398 4.168 -11.289 1 97.12 97 LEU A O 1
ATOM 755 N N . LYS A 1 98 ? -13.102 2.336 -12.375 1 97.56 98 LYS A N 1
ATOM 756 C CA . LYS A 1 98 ? -14.32 2.232 -11.586 1 97.56 98 LYS A CA 1
ATOM 757 C C . LYS A 1 98 ? -14 1.921 -10.125 1 97.56 98 LYS A C 1
ATOM 759 O O . LYS A 1 98 ? -14.578 2.52 -9.211 1 97.56 98 LYS A O 1
ATOM 764 N N . PHE A 1 99 ? -13.125 1.038 -9.938 1 97.62 99 PHE A N 1
ATOM 765 C CA . PHE A 1 99 ? -12.711 0.671 -8.594 1 97.62 99 PHE A CA 1
ATOM 766 C C . PHE A 1 99 ? -12.133 1.874 -7.855 1 97.62 99 PHE A C 1
ATOM 768 O O . PHE A 1 99 ? -12.539 2.178 -6.734 1 97.62 99 PHE A O 1
ATOM 775 N N . ALA A 1 100 ? -11.156 2.475 -8.492 1 97.81 100 ALA A N 1
ATOM 776 C CA . ALA A 1 100 ? -10.461 3.594 -7.863 1 97.81 100 ALA A CA 1
ATOM 777 C C . ALA A 1 100 ? -11.43 4.734 -7.555 1 97.81 100 ALA A C 1
ATOM 779 O O . ALA A 1 100 ? -11.43 5.273 -6.445 1 97.81 100 ALA A O 1
ATOM 780 N N . SER A 1 101 ? -12.258 5.109 -8.5 1 97.62 101 SER A N 1
ATOM 781 C CA . SER A 1 101 ? -13.172 6.23 -8.32 1 97.62 101 SER A CA 1
ATOM 782 C C . SER A 1 101 ? -14.211 5.93 -7.242 1 97.62 101 SER A C 1
ATOM 784 O O . SER A 1 101 ? -14.43 6.738 -6.34 1 97.62 101 SER A O 1
ATOM 786 N N . ALA A 1 102 ? -14.789 4.773 -7.297 1 98.25 102 ALA A N 1
ATOM 787 C CA . ALA A 1 102 ? -15.82 4.41 -6.332 1 98.25 102 ALA A CA 1
ATOM 788 C C . ALA A 1 102 ? -15.25 4.301 -4.926 1 98.25 102 ALA A C 1
ATOM 790 O O . ALA A 1 102 ? -15.836 4.805 -3.967 1 98.25 102 ALA A O 1
ATOM 791 N N . SER A 1 103 ? -14.109 3.611 -4.789 1 98.19 103 SER A N 1
ATOM 792 C CA . SER A 1 103 ? -13.5 3.42 -3.475 1 98.19 103 SER A CA 1
ATOM 793 C C . SER A 1 103 ? -13.109 4.754 -2.848 1 98.19 103 SER A C 1
ATOM 795 O O . SER A 1 103 ? -13.422 5.012 -1.681 1 98.19 103 SER A O 1
ATOM 797 N N . VAL A 1 104 ? -12.453 5.598 -3.652 1 97.88 104 VAL A N 1
ATOM 798 C CA . VAL A 1 104 ? -11.961 6.867 -3.125 1 97.88 104 VAL A CA 1
ATOM 799 C C . VAL A 1 104 ? -13.141 7.75 -2.715 1 97.88 104 VAL A C 1
ATOM 801 O O . VAL A 1 104 ? -13.109 8.383 -1.657 1 97.88 104 VAL A O 1
ATOM 804 N N . VAL A 1 105 ? -14.203 7.801 -3.521 1 98.12 105 VAL A N 1
ATOM 805 C CA . VAL A 1 105 ? -15.375 8.617 -3.225 1 98.12 105 VAL A CA 1
ATOM 806 C C . VAL A 1 105 ? -16.047 8.109 -1.947 1 98.12 105 VAL A C 1
ATOM 808 O O . VAL A 1 105 ? -16.328 8.898 -1.041 1 98.12 105 VAL A O 1
ATOM 811 N N . LEU A 1 106 ? -16.25 6.844 -1.852 1 97.69 106 LEU A N 1
ATOM 812 C CA . LEU A 1 106 ? -16.938 6.27 -0.697 1 97.69 106 LEU A CA 1
ATOM 813 C C . LEU A 1 106 ? -16.094 6.414 0.562 1 97.69 106 LEU A C 1
ATOM 815 O O . LEU A 1 106 ? -16.609 6.73 1.635 1 97.69 106 LEU A O 1
ATOM 819 N N . GLU A 1 107 ? -14.789 6.148 0.435 1 97.06 107 GLU A N 1
ATOM 820 C CA . GLU A 1 107 ? -13.891 6.285 1.578 1 97.06 107 GLU A CA 1
ATOM 821 C C . GLU A 1 107 ? -13.828 7.73 2.059 1 97.06 107 GLU A C 1
ATOM 823 O O . GLU A 1 107 ? -13.703 7.988 3.258 1 97.06 107 GLU A O 1
ATOM 828 N N . THR A 1 108 ? -13.844 8.648 1.089 1 97.38 108 THR A N 1
ATOM 829 C CA . THR A 1 108 ? -13.82 10.062 1.452 1 97.38 108 THR A CA 1
ATOM 830 C C . THR A 1 108 ? -15.102 10.453 2.188 1 97.38 108 THR A C 1
ATOM 832 O O . THR A 1 108 ? -15.047 11.109 3.232 1 97.38 108 THR A O 1
ATOM 835 N N . LEU A 1 109 ? -16.234 10.039 1.68 1 96.62 109 LEU A N 1
ATOM 836 C CA . LEU A 1 109 ? -17.516 10.375 2.287 1 96.62 109 LEU A CA 1
ATOM 837 C C . LEU A 1 109 ? -17.656 9.727 3.66 1 96.62 109 LEU A C 1
ATOM 839 O O . LEU A 1 109 ? -17.984 10.398 4.641 1 96.62 109 LEU A O 1
ATOM 843 N N . LEU A 1 110 ? -17.406 8.445 3.721 1 92.81 110 LEU A N 1
ATOM 844 C CA . LEU A 1 110 ? -17.531 7.738 4.992 1 92.81 110 LEU A CA 1
ATOM 845 C C . LEU A 1 110 ? -16.453 8.203 5.977 1 92.81 110 LEU A C 1
ATOM 847 O O . LEU A 1 110 ? -16.734 8.328 7.172 1 92.81 110 LEU A O 1
ATOM 851 N N . GLY A 1 111 ? -15.203 8.391 5.438 1 93.38 111 GLY A N 1
ATOM 852 C CA . GLY A 1 111 ? -14.148 8.93 6.285 1 93.38 111 GLY A CA 1
ATOM 853 C C . GLY A 1 111 ? -14.5 10.281 6.887 1 93.38 111 GLY A C 1
ATOM 854 O O . GLY A 1 111 ? -14.188 10.547 8.047 1 93.38 111 GLY A O 1
ATOM 855 N N . MET A 1 112 ? -15.141 11.141 6.129 1 94 112 MET A N 1
ATOM 856 C CA . MET A 1 112 ? -15.578 12.445 6.605 1 94 112 MET A CA 1
ATOM 857 C C . MET A 1 112 ? -16.594 12.305 7.73 1 94 112 MET A C 1
ATOM 859 O O . MET A 1 112 ? -16.5 12.977 8.758 1 94 112 MET A O 1
ATOM 863 N N . VAL A 1 113 ? -17.547 11.43 7.523 1 90.06 113 VAL A N 1
ATOM 864 C CA . VAL A 1 113 ? -18.578 11.203 8.523 1 90.06 113 VAL A CA 1
ATOM 865 C C . VAL A 1 113 ? -17.938 10.711 9.82 1 90.06 113 VAL A C 1
ATOM 867 O O . VAL A 1 113 ? -18.234 11.227 10.906 1 90.06 113 VAL A O 1
ATOM 870 N N . ILE A 1 114 ? -17.062 9.773 9.734 1 87.38 114 ILE A N 1
ATOM 871 C CA . ILE A 1 114 ? -16.406 9.203 10.906 1 87.38 114 ILE A CA 1
ATOM 872 C C . ILE A 1 114 ? -15.539 10.266 11.578 1 87.38 114 ILE A C 1
ATOM 874 O O . ILE A 1 114 ? -15.539 10.391 12.805 1 87.38 114 ILE A O 1
ATOM 878 N N . ALA A 1 115 ? -14.812 11.047 10.773 1 90.44 115 ALA A N 1
ATOM 879 C CA . ALA A 1 115 ? -13.938 12.094 11.305 1 90.44 115 ALA A CA 1
ATOM 880 C C . ALA A 1 115 ? -14.742 13.141 12.07 1 90.44 115 ALA A C 1
ATOM 882 O O . ALA A 1 115 ? -14.32 13.609 13.125 1 90.44 115 ALA A O 1
ATOM 883 N N . LEU A 1 116 ? -15.891 13.531 11.555 1 87.31 116 LEU A N 1
ATOM 884 C CA . LEU A 1 116 ? -16.734 14.539 12.203 1 87.31 116 LEU A CA 1
ATOM 885 C C . LEU A 1 116 ? -17.25 14.023 13.547 1 87.31 116 LEU A C 1
ATOM 887 O O . LEU A 1 116 ? -17.312 14.781 14.516 1 87.31 116 LEU A O 1
ATOM 891 N N . VAL A 1 117 ? -17.531 12.773 13.562 1 82.56 117 VAL A N 1
ATOM 892 C CA . VAL A 1 117 ? -18.031 12.164 14.797 1 82.56 117 VAL A CA 1
ATOM 893 C C . VAL A 1 117 ? -16.906 12.117 15.828 1 82.56 117 VAL A C 1
ATOM 895 O O . VAL A 1 117 ? -17.125 12.43 17 1 82.56 117 VAL A O 1
ATOM 898 N N . LEU A 1 118 ? -15.773 11.773 15.406 1 82.19 118 LEU A N 1
ATOM 899 C CA . LEU A 1 118 ? -14.641 11.656 16.312 1 82.19 118 LEU A CA 1
ATOM 900 C C . LEU A 1 118 ? -14.18 13.031 16.781 1 82.19 118 LEU A C 1
ATOM 902 O O . LEU A 1 118 ? -13.617 13.164 17.875 1 82.19 118 LEU A O 1
ATOM 906 N N . ASN A 1 119 ? -14.453 13.992 15.93 1 82.62 119 ASN A N 1
ATOM 907 C CA . ASN A 1 119 ? -14.031 15.352 16.25 1 82.62 119 ASN A CA 1
ATOM 908 C C . ASN A 1 119 ? -14.938 15.992 17.297 1 82.62 119 ASN A C 1
ATOM 910 O O . ASN A 1 119 ? -14.547 16.953 17.953 1 82.62 119 ASN A O 1
ATOM 914 N N . ALA A 1 120 ? -16.219 15.625 17.469 1 73.19 120 ALA A N 1
ATOM 915 C CA . ALA A 1 120 ? -17.203 16.203 18.375 1 73.19 120 ALA A CA 1
ATOM 916 C C . ALA A 1 120 ? -16.922 15.797 19.828 1 73.19 120 ALA A C 1
ATOM 918 O O . ALA A 1 120 ? -17.719 16.062 20.719 1 73.19 120 ALA A O 1
ATOM 919 N N . HIS A 1 121 ? -15.656 15.727 20.281 1 65.25 121 HIS A N 1
ATOM 920 C CA . HIS A 1 121 ? -15.195 15.508 21.656 1 65.25 121 HIS A CA 1
ATOM 921 C C . HIS A 1 121 ? -16.016 14.43 22.344 1 65.25 121 HIS A C 1
ATOM 923 O O . HIS A 1 121 ? -16.641 14.68 23.391 1 65.25 121 HIS A O 1
ATOM 929 N N . LEU A 1 122 ? -16.172 13.352 21.75 1 61.66 122 LEU A N 1
ATOM 930 C CA . LEU A 1 122 ? -16.875 12.258 22.406 1 61.66 122 LEU A CA 1
ATOM 931 C C . LEU A 1 122 ? -15.984 11.562 23.422 1 61.66 122 LEU A C 1
ATOM 933 O O . LEU A 1 122 ? -14.758 11.531 23.266 1 61.66 122 LEU A O 1
ATOM 937 N N . PRO A 1 123 ? -16.609 11.227 24.656 1 62.25 123 PRO A N 1
ATOM 938 C CA . PRO A 1 123 ? -15.828 10.414 25.609 1 62.25 123 PRO A CA 1
ATOM 939 C C . PRO A 1 123 ? -15.383 9.078 25.016 1 62.25 123 PRO A C 1
ATOM 941 O O . PRO A 1 123 ? -16.109 8.469 24.234 1 62.25 123 PRO A O 1
ATOM 944 N N . GLY A 1 124 ? -14.109 8.641 25.234 1 62.81 124 GLY A N 1
ATOM 945 C CA . GLY A 1 124 ? -13.57 7.387 24.719 1 62.81 124 GLY A CA 1
ATOM 946 C C . GLY A 1 124 ? -12.906 7.527 23.375 1 62.81 124 GLY A C 1
ATOM 947 O O . GLY A 1 124 ? -12.891 6.582 22.578 1 62.81 124 GLY A O 1
ATOM 948 N N . ARG A 1 125 ? -12.531 8.68 23.078 1 66.94 125 ARG A N 1
ATOM 949 C CA . ARG A 1 125 ? -11.961 9.023 21.781 1 66.94 125 ARG A CA 1
ATOM 950 C C . ARG A 1 125 ? -10.766 8.125 21.438 1 66.94 125 ARG A C 1
ATOM 952 O O . ARG A 1 125 ? -10.594 7.715 20.297 1 66.94 125 ARG A O 1
ATOM 959 N N . GLY A 1 126 ? -10.109 7.801 22.469 1 68.06 126 GLY A N 1
ATOM 960 C CA . GLY A 1 126 ? -8.953 6.949 22.234 1 68.06 126 GLY A CA 1
ATOM 961 C C . GLY A 1 126 ? -9.32 5.559 21.766 1 68.06 126 GLY A C 1
ATOM 962 O O . GLY A 1 126 ? -8.758 5.062 20.781 1 68.06 126 GLY A O 1
ATOM 963 N N . LEU A 1 127 ? -10.273 5 22.359 1 68.25 127 LEU A N 1
ATOM 964 C CA . LEU A 1 127 ? -10.711 3.656 22 1 68.25 127 LEU A CA 1
ATOM 965 C C . LEU A 1 127 ? -11.391 3.656 20.625 1 68.25 127 LEU A C 1
ATOM 967 O O . LEU A 1 127 ? -11.227 2.713 19.844 1 68.25 127 LEU A O 1
ATOM 971 N N . MET A 1 128 ? -12.086 4.688 20.359 1 68.19 128 MET A N 1
ATOM 972 C CA . MET A 1 128 ? -12.766 4.789 19.062 1 68.19 128 MET A CA 1
ATOM 973 C C . MET A 1 128 ? -11.758 4.918 17.938 1 68.19 128 MET A C 1
ATOM 975 O O . MET A 1 128 ? -11.914 4.285 16.891 1 68.19 128 MET A O 1
ATOM 979 N N . ARG A 1 129 ? -10.719 5.676 18.234 1 72 129 ARG A N 1
ATOM 980 C CA . ARG A 1 129 ? -9.672 5.836 17.219 1 72 129 ARG A CA 1
ATOM 981 C C . ARG A 1 129 ? -8.953 4.516 16.969 1 72 129 ARG A C 1
ATOM 983 O O . ARG A 1 129 ? -8.703 4.156 15.812 1 72 129 ARG A O 1
ATOM 990 N N . ALA A 1 130 ? -8.773 3.82 18 1 69.31 130 ALA A N 1
ATOM 991 C CA . ALA A 1 130 ? -8.094 2.531 17.875 1 69.31 130 ALA A CA 1
ATOM 992 C C . ALA A 1 130 ? -8.953 1.528 17.125 1 69.31 130 ALA A C 1
ATOM 994 O O . ALA A 1 130 ? -8.469 0.815 16.234 1 69.31 130 ALA A O 1
ATOM 995 N N . ALA A 1 131 ? -10.195 1.525 17.469 1 69 131 ALA A N 1
ATOM 996 C CA . ALA A 1 131 ? -11.117 0.575 16.859 1 69 131 ALA A CA 1
ATOM 997 C C . ALA A 1 131 ? -11.266 0.849 15.359 1 69 131 ALA A C 1
ATOM 999 O O . ALA A 1 131 ? -11.32 -0.084 14.555 1 69 131 ALA A O 1
ATOM 1000 N N . VAL A 1 132 ? -11.234 2.088 15.094 1 73 132 VAL A N 1
ATOM 1001 C CA . VAL A 1 132 ? -11.445 2.479 13.703 1 73 132 VAL A CA 1
ATOM 1002 C C . VAL A 1 132 ? -10.211 2.115 12.875 1 73 132 VAL A C 1
ATOM 1004 O O . VAL A 1 132 ? -10.328 1.772 11.695 1 73 132 VAL A O 1
ATOM 1007 N N . LEU A 1 133 ? -9.039 1.985 13.547 1 75.62 133 LEU A N 1
ATOM 1008 C CA . LEU A 1 133 ? -7.797 1.775 12.812 1 75.62 133 LEU A CA 1
ATOM 1009 C C . LEU A 1 133 ? -7.516 0.287 12.633 1 75.62 133 LEU A C 1
ATOM 1011 O O . LEU A 1 133 ? -6.664 -0.096 11.828 1 75.62 133 LEU A O 1
ATOM 1015 N N . VAL A 1 134 ? -8.367 -0.557 13.195 1 77.19 134 VAL A N 1
ATOM 1016 C CA . VAL A 1 134 ? -8.109 -1.993 13.227 1 77.19 134 VAL A CA 1
ATOM 1017 C C . VAL A 1 134 ? -8.133 -2.557 11.812 1 77.19 134 VAL A C 1
ATOM 1019 O O . VAL A 1 134 ? -7.215 -3.266 11.398 1 77.19 134 VAL A O 1
ATOM 1022 N N . PRO A 1 135 ? -9.188 -2.234 10.969 1 83.25 135 PRO A N 1
ATOM 1023 C CA . PRO A 1 135 ? -9.203 -2.797 9.617 1 83.25 135 PRO A CA 1
ATOM 1024 C C . PRO A 1 135 ? -7.984 -2.389 8.789 1 83.25 135 PRO A C 1
ATOM 1026 O O . PRO A 1 135 ? -7.453 -3.197 8.023 1 83.25 135 PRO A O 1
ATOM 1029 N N . TRP A 1 136 ? -7.625 -1.181 9.039 1 85.06 136 TRP A N 1
ATOM 1030 C CA . TRP A 1 136 ? -6.504 -0.649 8.266 1 85.06 136 TRP A CA 1
ATOM 1031 C C . TRP A 1 136 ? -5.207 -1.364 8.633 1 85.06 136 TRP A C 1
ATOM 1033 O O . TRP A 1 136 ? -4.328 -1.529 7.781 1 85.06 136 TRP A O 1
ATOM 1043 N N . ALA A 1 137 ? -5.094 -1.805 9.859 1 81 137 ALA A N 1
ATOM 1044 C CA . ALA A 1 137 ? -3.865 -2.414 10.359 1 81 137 ALA A CA 1
ATOM 1045 C C . ALA A 1 137 ? -3.719 -3.846 9.852 1 81 137 ALA A C 1
ATOM 1047 O O . ALA A 1 137 ? -2.621 -4.41 9.867 1 81 137 ALA A O 1
ATOM 1048 N N . ILE A 1 138 ? -4.781 -4.441 9.398 1 86.75 138 ILE A N 1
ATOM 1049 C CA . ILE A 1 138 ? -4.758 -5.812 8.906 1 86.75 138 ILE A CA 1
ATOM 1050 C C . ILE A 1 138 ? -4.102 -5.855 7.527 1 86.75 138 ILE A C 1
ATOM 1052 O O . ILE A 1 138 ? -4.43 -5.047 6.652 1 86.75 138 ILE A O 1
ATOM 1056 N N . PRO A 1 139 ? -3.154 -6.773 7.332 1 90.25 139 PRO A N 1
ATOM 1057 C CA . PRO A 1 139 ? -2.621 -6.922 5.977 1 90.25 139 PRO A CA 1
ATOM 1058 C C . PRO A 1 139 ? -3.713 -7.184 4.938 1 90.25 139 PRO A C 1
ATOM 1060 O O . PRO A 1 139 ? -4.676 -7.902 5.215 1 90.25 139 PRO A O 1
ATOM 1063 N N . THR A 1 140 ? -3.535 -6.551 3.846 1 91.94 140 THR A N 1
ATOM 1064 C CA . THR A 1 140 ? -4.547 -6.629 2.799 1 91.94 140 THR A CA 1
ATOM 1065 C C . THR A 1 140 ? -4.797 -8.078 2.396 1 91.94 140 THR A C 1
ATOM 1067 O O . THR A 1 140 ? -5.934 -8.469 2.119 1 91.94 140 THR A O 1
ATOM 1070 N N . VAL A 1 141 ? -3.768 -8.859 2.354 1 89.56 141 VAL A N 1
ATOM 1071 C CA . VAL A 1 141 ? -3.889 -10.266 1.967 1 89.56 141 VAL A CA 1
ATOM 1072 C C . VAL A 1 141 ? -4.824 -10.984 2.934 1 89.56 141 VAL A C 1
ATOM 1074 O O . VAL A 1 141 ? -5.645 -11.805 2.518 1 89.56 141 VAL A O 1
ATOM 1077 N N . ILE A 1 142 ? -4.672 -10.664 4.18 1 87.25 142 ILE A N 1
ATOM 1078 C CA . ILE A 1 142 ? -5.504 -11.289 5.199 1 87.25 142 ILE A CA 1
ATOM 1079 C C . ILE A 1 142 ? -6.941 -10.789 5.07 1 87.25 142 ILE A C 1
ATOM 1081 O O . ILE A 1 142 ? -7.887 -11.586 5.109 1 87.25 142 ILE A O 1
ATOM 1085 N N . SER A 1 143 ? -7.086 -9.5 4.875 1 91.38 143 SER A N 1
ATOM 1086 C CA . SER A 1 143 ? -8.414 -8.938 4.676 1 91.38 143 SER A CA 1
ATOM 1087 C C . SER A 1 143 ? -9.109 -9.562 3.473 1 91.38 143 SER A C 1
ATOM 1089 O O . SER A 1 143 ? -10.305 -9.875 3.531 1 91.38 143 SER A O 1
ATOM 1091 N N . ALA A 1 144 ? -8.344 -9.727 2.43 1 92.56 144 ALA A N 1
ATOM 1092 C CA . ALA A 1 144 ? -8.898 -10.305 1.205 1 92.56 144 ALA A CA 1
ATOM 1093 C C . ALA A 1 144 ? -9.406 -11.727 1.447 1 92.56 144 ALA A C 1
ATOM 1095 O O . ALA A 1 144 ? -10.484 -12.094 0.982 1 92.56 144 ALA A O 1
ATOM 1096 N N . GLN A 1 145 ? -8.695 -12.469 2.15 1 87.06 145 GLN A N 1
ATOM 1097 C CA . GLN A 1 145 ? -9.086 -13.852 2.418 1 87.06 145 GLN A CA 1
ATOM 1098 C C . GLN A 1 145 ? -10.281 -13.906 3.361 1 87.06 145 GLN A C 1
ATOM 1100 O O . GLN A 1 145 ? -11.195 -14.711 3.168 1 87.06 145 GLN A O 1
ATOM 1105 N N . MET A 1 146 ? -10.242 -13.047 4.363 1 86.31 146 MET A N 1
ATOM 1106 C CA . MET A 1 146 ? -11.359 -12.953 5.297 1 86.31 146 MET A CA 1
ATOM 1107 C C . MET A 1 146 ? -12.672 -12.695 4.559 1 86.31 146 MET A C 1
ATOM 1109 O O . MET A 1 146 ? -13.656 -13.398 4.77 1 86.31 146 MET A O 1
ATOM 1113 N N . TRP A 1 147 ? -12.656 -11.734 3.75 1 90.69 147 TRP A N 1
ATOM 1114 C CA . TRP A 1 147 ? -13.867 -11.359 3.027 1 90.69 147 TRP A CA 1
ATOM 1115 C C . TRP A 1 147 ? -14.195 -12.383 1.946 1 90.69 147 TRP A C 1
ATOM 1117 O O . TRP A 1 147 ? -15.367 -12.594 1.612 1 90.69 147 TRP A O 1
ATOM 1127 N N . GLY A 1 148 ? -13.148 -13 1.386 1 88.75 148 GLY A N 1
ATOM 1128 C CA . GLY A 1 148 ? -13.391 -14.086 0.451 1 88.75 148 GLY A CA 1
ATOM 1129 C C . GLY A 1 148 ? -14.258 -15.195 1.031 1 88.75 148 GLY A C 1
ATOM 1130 O O . GLY A 1 148 ? -15.164 -15.695 0.364 1 88.75 148 GLY A O 1
ATOM 1131 N N . TRP A 1 149 ? -14.031 -15.445 2.24 1 82.81 149 TRP A N 1
ATOM 1132 C CA . TRP A 1 149 ? -14.812 -16.469 2.926 1 82.81 149 TRP A CA 1
ATOM 1133 C C . TRP A 1 149 ? -16.219 -15.969 3.225 1 82.81 149 TRP A C 1
ATOM 1135 O O . TRP A 1 149 ? -17.188 -16.734 3.125 1 82.81 149 TRP A O 1
ATO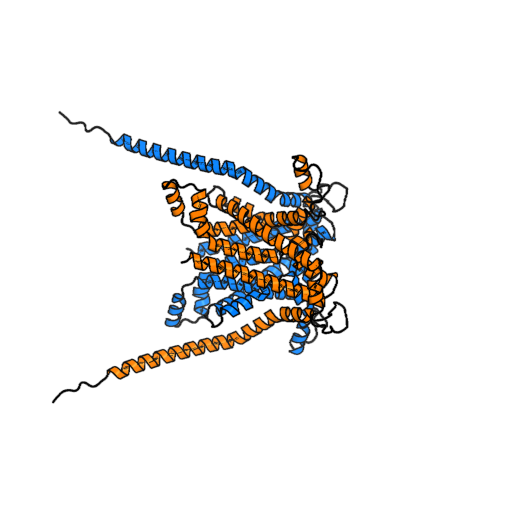M 1145 N N . MET A 1 150 ? -16.281 -14.805 3.592 1 86.44 150 MET A N 1
ATOM 1146 C CA . MET A 1 150 ? -17.594 -14.242 3.92 1 86.44 150 MET A CA 1
ATOM 1147 C C . MET A 1 150 ? -18.469 -14.148 2.676 1 86.44 150 MET A C 1
ATOM 1149 O O . MET A 1 150 ? -19.703 -14.234 2.768 1 86.44 150 MET A O 1
ATOM 1153 N N . TYR A 1 151 ? -17.844 -14.039 1.52 1 90.56 151 TYR A N 1
ATOM 1154 C CA . TYR A 1 151 ? -18.562 -13.875 0.26 1 90.56 151 TYR A CA 1
ATOM 1155 C C . TYR A 1 151 ? -18.906 -15.227 -0.357 1 90.56 151 TYR A C 1
ATOM 1157 O O . TYR A 1 151 ? -19.469 -15.289 -1.449 1 90.56 151 TYR A O 1
ATOM 1165 N N . HIS A 1 152 ? -18.516 -16.281 0.291 1 86.44 152 HIS A N 1
ATOM 1166 C CA . HIS A 1 152 ? -18.781 -17.594 -0.269 1 86.44 152 HIS A CA 1
ATOM 1167 C C . HIS A 1 152 ? -20.25 -17.75 -0.648 1 86.44 152 HIS A C 1
ATOM 1169 O O . HIS A 1 152 ? -21.125 -17.281 0.08 1 86.44 152 HIS A O 1
ATOM 1175 N N . ASP A 1 153 ? -20.516 -18.438 -1.7 1 85.44 153 ASP A N 1
ATOM 1176 C CA . ASP A 1 153 ? -21.844 -18.5 -2.305 1 85.44 153 ASP A CA 1
ATOM 1177 C C . ASP A 1 153 ? -22.797 -19.297 -1.429 1 85.44 153 ASP A C 1
ATOM 1179 O O . ASP A 1 153 ? -23.969 -18.922 -1.285 1 85.44 153 ASP A O 1
ATOM 1183 N N . LEU A 1 154 ? -22.312 -20.281 -0.844 1 78.12 154 LEU A N 1
ATOM 1184 C CA . LEU A 1 154 ? -23.203 -21.219 -0.16 1 78.12 154 LEU A CA 1
ATOM 1185 C C . LEU A 1 154 ? -23.188 -20.984 1.347 1 78.12 154 LEU A C 1
ATOM 1187 O O . LEU A 1 154 ? -24.234 -20.969 1.992 1 78.12 154 LEU A O 1
ATOM 1191 N N . TYR A 1 155 ? -22.078 -20.656 1.878 1 75.94 155 TYR A N 1
ATOM 1192 C CA . TYR A 1 155 ? -22 -20.641 3.334 1 75.94 155 TYR A CA 1
ATOM 1193 C C . TYR A 1 155 ? -21.5 -19.297 3.84 1 75.94 155 TYR A C 1
ATOM 1195 O O . TYR A 1 155 ? -21.219 -19.141 5.031 1 75.94 155 TYR A O 1
ATOM 1203 N N . GLY A 1 156 ? -21.469 -18.344 2.945 1 83.44 156 GLY A N 1
ATOM 1204 C CA . GLY A 1 156 ? -20.953 -17.047 3.348 1 83.44 156 GLY A CA 1
ATOM 1205 C C . GLY A 1 156 ? -21.906 -16.281 4.242 1 83.44 156 GLY A C 1
ATOM 1206 O O . GLY A 1 156 ? -23.125 -16.328 4.051 1 83.44 156 GLY A O 1
ATOM 1207 N N . VAL A 1 157 ? -21.406 -15.594 5.16 1 82.5 157 VAL A N 1
ATOM 1208 C CA . VAL A 1 157 ? -22.188 -14.867 6.152 1 82.5 157 VAL A CA 1
ATOM 1209 C C . VAL A 1 157 ? -22.906 -13.695 5.488 1 82.5 157 VAL A C 1
ATOM 1211 O O . VAL A 1 157 ? -24 -13.312 5.914 1 82.5 157 VAL A O 1
ATOM 1214 N N . VAL A 1 158 ? -22.359 -13.172 4.43 1 87.19 158 VAL A N 1
ATOM 1215 C CA . VAL A 1 158 ? -22.969 -12.031 3.76 1 87.19 158 VAL A CA 1
ATOM 1216 C C . VAL A 1 158 ? -24.297 -12.438 3.154 1 87.19 158 VAL A C 1
ATOM 1218 O O . VAL A 1 158 ? -25.312 -11.75 3.344 1 87.19 158 VAL A O 1
ATOM 1221 N N . ASN A 1 159 ? -24.266 -13.547 2.488 1 89.94 159 ASN A N 1
ATOM 1222 C CA . ASN A 1 159 ? -25.516 -14.062 1.948 1 89.94 159 ASN A CA 1
ATOM 1223 C C . ASN A 1 159 ? -26.5 -14.422 3.059 1 89.94 159 ASN A C 1
ATOM 1225 O O . ASN A 1 159 ? -27.688 -14.102 2.969 1 89.94 159 ASN A O 1
ATOM 1229 N N . THR A 1 160 ? -26.031 -15.078 4.098 1 85.88 160 THR A N 1
ATOM 1230 C CA . THR A 1 160 ? -26.875 -15.492 5.207 1 85.88 160 THR A CA 1
ATOM 1231 C C . THR A 1 160 ? -27.562 -14.281 5.844 1 85.88 160 THR A C 1
ATOM 1233 O O . THR A 1 160 ? -28.766 -14.312 6.102 1 85.88 160 THR A O 1
ATOM 1236 N N . LEU A 1 161 ? -26.812 -13.281 6.027 1 84.31 161 LEU A N 1
ATOM 1237 C CA . LEU A 1 161 ? -27.344 -12.086 6.672 1 84.31 161 LEU A CA 1
ATOM 1238 C C . LEU A 1 161 ? -28.328 -11.359 5.754 1 84.31 161 LEU A C 1
ATOM 1240 O O . LEU A 1 161 ? -29.406 -10.969 6.191 1 84.31 161 LEU A O 1
ATOM 1244 N N . LEU A 1 162 ? -27.969 -11.18 4.52 1 89.62 162 LEU A N 1
ATOM 1245 C CA . LEU A 1 162 ? -28.797 -10.398 3.602 1 89.62 162 LEU A CA 1
ATOM 1246 C C . LEU A 1 162 ? -30.078 -11.141 3.244 1 89.62 162 LEU A C 1
ATOM 1248 O O . LEU A 1 162 ? -31.125 -10.523 3.062 1 89.62 162 LEU A O 1
ATOM 1252 N N . VAL A 1 163 ? -30.016 -12.414 3.123 1 90.12 163 VAL A N 1
ATOM 1253 C CA . VAL A 1 163 ? -31.219 -13.219 2.887 1 90.12 163 VAL A CA 1
ATOM 1254 C C . VAL A 1 163 ? -32.062 -13.258 4.152 1 90.12 163 VAL A C 1
ATOM 1256 O O . VAL A 1 163 ? -33.281 -13.133 4.086 1 90.12 163 VAL A O 1
ATOM 1259 N N . GLY A 1 164 ? -31.391 -13.461 5.262 1 88.62 164 GLY A N 1
ATOM 1260 C CA . GLY A 1 164 ? -32.062 -13.547 6.543 1 88.62 164 GLY A CA 1
ATOM 1261 C C . GLY A 1 164 ? -32.906 -12.312 6.855 1 88.62 164 GLY A C 1
ATOM 1262 O O . GLY A 1 164 ? -34 -12.422 7.41 1 88.62 164 GLY A O 1
ATOM 1263 N N . ILE A 1 165 ? -32.438 -11.172 6.473 1 90.69 165 ILE A N 1
ATOM 1264 C CA . ILE A 1 165 ? -33.156 -9.953 6.801 1 90.69 165 ILE A CA 1
ATOM 1265 C C . ILE A 1 165 ? -34.062 -9.562 5.637 1 90.69 165 ILE A C 1
ATOM 1267 O O . ILE A 1 165 ? -34.688 -8.508 5.664 1 90.69 165 ILE A O 1
ATOM 1271 N N . GLY A 1 166 ? -34.062 -10.281 4.562 1 91 166 GLY A N 1
ATOM 1272 C CA . GLY A 1 166 ? -35.031 -10.133 3.482 1 91 166 GLY A CA 1
ATOM 1273 C C . GLY A 1 166 ? -34.594 -9.172 2.4 1 91 166 GLY A C 1
ATOM 1274 O O . GLY A 1 166 ? -35.375 -8.75 1.561 1 91 166 GLY A O 1
ATOM 1275 N N . ILE A 1 167 ? -33.344 -8.844 2.383 1 90.81 167 ILE A N 1
ATOM 1276 C CA . ILE A 1 167 ? -32.844 -7.941 1.36 1 90.81 167 ILE A CA 1
ATOM 1277 C C . ILE A 1 167 ? -32.625 -8.703 0.055 1 90.81 167 ILE A C 1
ATOM 1279 O O . ILE A 1 167 ? -32.844 -8.164 -1.03 1 90.81 167 ILE A O 1
ATOM 1283 N N . LEU A 1 168 ? -32.188 -9.945 0.236 1 91.5 168 LEU A N 1
ATOM 1284 C CA . LEU A 1 168 ? -32 -10.836 -0.91 1 91.5 168 LEU A CA 1
ATOM 1285 C C . LEU A 1 168 ? -33 -12 -0.844 1 91.5 168 LEU A C 1
ATOM 1287 O O . LEU A 1 168 ? -33.281 -12.516 0.239 1 91.5 168 LEU A O 1
ATOM 1291 N N . ASP A 1 169 ? -33.469 -12.352 -1.966 1 93.25 169 ASP A N 1
ATOM 1292 C CA . ASP A 1 169 ? -34.375 -13.5 -2.035 1 93.25 169 ASP A CA 1
ATOM 1293 C C . ASP A 1 169 ? -33.594 -14.812 -2.033 1 93.25 169 ASP A C 1
ATOM 1295 O O . ASP A 1 169 ? -34.094 -15.828 -1.548 1 93.25 169 ASP A O 1
ATOM 1299 N N . ALA A 1 170 ? -32.469 -14.773 -2.635 1 92.31 170 ALA A N 1
ATOM 1300 C CA . ALA A 1 170 ? -31.594 -15.945 -2.732 1 92.31 170 ALA A CA 1
ATOM 1301 C C . ALA A 1 170 ? -30.125 -15.539 -2.654 1 92.31 170 ALA A C 1
ATOM 1303 O O . ALA A 1 170 ? -29.781 -14.367 -2.84 1 92.31 170 ALA A O 1
ATOM 1304 N N . PRO A 1 171 ? -29.312 -16.531 -2.234 1 91.31 171 PRO A N 1
ATOM 1305 C CA . PRO A 1 171 ? -27.875 -16.219 -2.184 1 91.31 171 PRO A CA 1
ATOM 1306 C C . PRO A 1 171 ? -27.328 -15.758 -3.531 1 91.31 171 PRO A C 1
ATOM 1308 O O . PRO A 1 171 ? -27.797 -16.219 -4.582 1 91.31 171 PRO A O 1
ATOM 1311 N N . VAL A 1 172 ? -26.438 -14.859 -3.4 1 92.5 172 VAL A N 1
ATOM 1312 C CA . VAL A 1 172 ? -25.781 -14.297 -4.574 1 92.5 172 VAL A CA 1
ATOM 1313 C C . VAL A 1 172 ? -24.328 -14.758 -4.617 1 92.5 172 VAL A C 1
ATOM 1315 O O . VAL A 1 172 ? -23.672 -14.867 -3.578 1 92.5 172 VAL A O 1
ATOM 1318 N N . ALA A 1 173 ? -23.844 -15.102 -5.832 1 92.69 173 ALA A N 1
ATOM 1319 C CA . ALA A 1 173 ? -22.422 -15.383 -6.016 1 92.69 173 ALA A CA 1
ATOM 1320 C C . ALA A 1 173 ? -21.625 -14.086 -6.188 1 92.69 173 ALA A C 1
ATOM 1322 O O . ALA A 1 173 ? -21.203 -13.758 -7.297 1 92.69 173 ALA A O 1
ATOM 1323 N N . TRP A 1 174 ? -21.344 -13.445 -5.152 1 92.75 174 TRP A N 1
ATOM 1324 C CA . TRP A 1 174 ? -20.812 -12.086 -5.121 1 92.75 174 TRP A CA 1
ATOM 1325 C C . TRP A 1 174 ? -19.578 -11.961 -6 1 92.75 174 TRP A C 1
ATOM 1327 O O . TRP A 1 174 ? -19.438 -10.992 -6.754 1 92.75 174 TRP A O 1
ATOM 1337 N N . MET A 1 175 ? -18.688 -12.984 -5.961 1 91.88 175 MET A N 1
ATOM 1338 C CA . MET A 1 175 ? -17.406 -12.859 -6.637 1 91.88 175 MET A CA 1
ATOM 1339 C C . MET A 1 175 ? -17.438 -13.516 -8.016 1 91.88 175 MET A C 1
ATOM 1341 O O . MET A 1 175 ? -16.641 -13.188 -8.891 1 91.88 175 MET A O 1
ATOM 1345 N N . ALA A 1 176 ? -18.344 -14.367 -8.188 1 90.12 176 ALA A N 1
ATOM 1346 C CA . ALA A 1 176 ? -18.438 -15.086 -9.461 1 90.12 176 ALA A CA 1
ATOM 1347 C C . ALA A 1 176 ? -19.297 -14.32 -10.461 1 90.12 176 ALA A C 1
ATOM 1349 O O . ALA A 1 176 ? -19.094 -14.422 -11.672 1 90.12 176 ALA A O 1
ATOM 1350 N N . ASP A 1 177 ? -20.234 -13.562 -9.938 1 92.19 177 ASP A N 1
ATOM 1351 C CA . ASP A 1 177 ? -21.109 -12.758 -10.789 1 92.19 177 ASP A CA 1
ATOM 1352 C C . ASP A 1 177 ? -20.406 -11.469 -11.227 1 92.19 177 ASP A C 1
ATOM 1354 O O . ASP A 1 177 ? -20.047 -10.641 -10.391 1 92.19 177 ASP A O 1
ATOM 1358 N N . PRO A 1 178 ? -20.25 -11.266 -12.555 1 90.56 178 PRO A N 1
ATOM 1359 C CA . PRO A 1 178 ? -19.547 -10.086 -13.07 1 90.56 178 PRO A CA 1
ATOM 1360 C C . PRO A 1 178 ? -20.219 -8.773 -12.672 1 90.56 178 PRO A C 1
ATOM 1362 O O . PRO A 1 178 ? -19.562 -7.742 -12.57 1 90.56 178 PRO A O 1
ATOM 1365 N N . ASP A 1 179 ? -21.453 -8.836 -12.383 1 92 179 ASP A N 1
ATOM 1366 C CA . ASP A 1 179 ? -22.188 -7.621 -12.055 1 92 179 ASP A CA 1
ATOM 1367 C C . ASP A 1 179 ? -21.969 -7.211 -10.602 1 92 179 ASP A C 1
ATOM 1369 O O . ASP A 1 179 ? -22.141 -6.043 -10.25 1 92 179 ASP A O 1
ATOM 1373 N N . THR A 1 180 ? -21.547 -8.164 -9.766 1 94.62 180 THR A N 1
ATOM 1374 C CA . THR A 1 180 ? -21.422 -7.848 -8.344 1 94.62 180 THR A CA 1
ATOM 1375 C C . THR A 1 180 ? -19.969 -7.891 -7.895 1 94.62 180 THR A C 1
ATOM 1377 O O . THR A 1 180 ? -19.609 -7.332 -6.859 1 94.62 180 THR A O 1
ATOM 1380 N N . ALA A 1 181 ? -19.141 -8.562 -8.664 1 95.62 181 ALA A N 1
ATOM 1381 C CA . ALA A 1 181 ? -17.781 -8.867 -8.234 1 95.62 181 ALA A CA 1
ATOM 1382 C C . ALA A 1 181 ? -17 -7.59 -7.953 1 95.62 181 ALA A C 1
ATOM 1384 O O . ALA A 1 181 ? -16.359 -7.473 -6.906 1 95.62 181 ALA A O 1
ATOM 1385 N N . LEU A 1 182 ? -17.125 -6.633 -8.883 1 96.25 182 LEU A N 1
ATOM 1386 C CA . LEU A 1 182 ? -16.391 -5.387 -8.711 1 96.25 182 LEU A CA 1
ATOM 1387 C C . LEU A 1 182 ? -16.844 -4.652 -7.457 1 96.25 182 LEU A C 1
ATOM 1389 O O . LEU A 1 182 ? -16.016 -4.16 -6.688 1 96.25 182 LEU A O 1
ATOM 1393 N N . TRP A 1 183 ? -18.078 -4.621 -7.211 1 96.62 183 TRP A N 1
ATOM 1394 C CA . TRP A 1 183 ? -18.625 -3.865 -6.09 1 96.62 183 TRP A CA 1
ATOM 1395 C C . TRP A 1 183 ? -18.344 -4.57 -4.77 1 96.62 183 TRP A C 1
ATOM 1397 O O . TRP A 1 183 ? -18.141 -3.916 -3.74 1 96.62 183 TRP A O 1
ATOM 1407 N N . ALA A 1 184 ? -18.328 -5.91 -4.848 1 95.56 184 ALA A N 1
ATOM 1408 C CA . ALA A 1 184 ? -17.906 -6.668 -3.67 1 95.56 184 ALA A CA 1
ATOM 1409 C C . ALA A 1 184 ? -16.469 -6.328 -3.289 1 95.56 184 ALA A C 1
ATOM 1411 O O . ALA A 1 184 ? -16.156 -6.168 -2.107 1 95.56 184 ALA A O 1
ATOM 1412 N N . MET A 1 185 ? -15.617 -6.219 -4.285 1 96.25 185 MET A N 1
ATOM 1413 C CA . MET A 1 185 ? -14.219 -5.848 -4.055 1 96.25 185 MET A CA 1
ATOM 1414 C C . MET A 1 185 ? -14.117 -4.422 -3.518 1 96.25 185 MET A C 1
ATOM 1416 O O . MET A 1 185 ? -13.344 -4.156 -2.6 1 96.25 185 MET A O 1
ATOM 1420 N N . VAL A 1 186 ? -14.938 -3.494 -4.047 1 97.62 186 VAL A N 1
ATOM 1421 C CA . VAL A 1 186 ? -14.961 -2.107 -3.586 1 97.62 186 VAL A CA 1
ATOM 1422 C C . VAL A 1 186 ? -15.359 -2.061 -2.113 1 97.62 186 VAL A C 1
ATOM 1424 O O . VAL A 1 186 ? -14.758 -1.327 -1.325 1 97.62 186 VAL A O 1
ATOM 1427 N N . 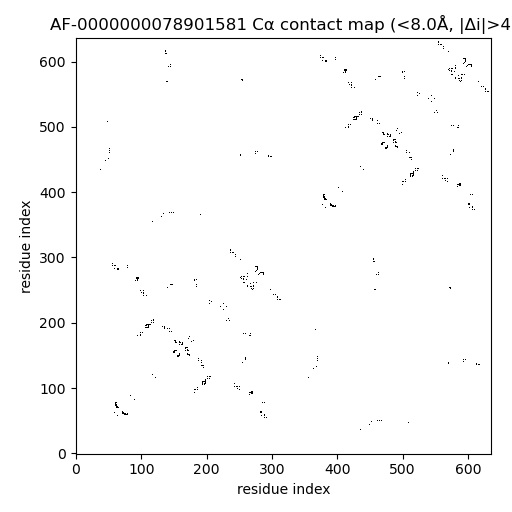ALA A 1 187 ? -16.328 -2.865 -1.774 1 95 187 ALA A N 1
ATOM 1428 C CA . ALA A 1 187 ? -16.797 -2.881 -0.395 1 95 187 ALA A CA 1
ATOM 1429 C C . ALA A 1 187 ? -15.688 -3.281 0.568 1 95 187 ALA A C 1
ATOM 1431 O O . ALA A 1 187 ? -15.562 -2.713 1.655 1 95 187 ALA A O 1
ATOM 1432 N N . VAL A 1 188 ? -14.891 -4.25 0.167 1 94.25 188 VAL A N 1
ATOM 1433 C CA . VAL A 1 188 ? -13.789 -4.715 1.007 1 94.25 188 VAL A CA 1
ATOM 1434 C C . VAL A 1 188 ? -12.742 -3.613 1.146 1 94.25 188 VAL A C 1
ATOM 1436 O O . VAL A 1 188 ? -12.242 -3.357 2.244 1 94.25 188 VAL A O 1
ATOM 1439 N N . ASP A 1 189 ? -12.422 -2.971 0.068 1 96.69 189 ASP A N 1
ATOM 1440 C CA . ASP A 1 189 ? -11.43 -1.9 0.078 1 96.69 189 ASP A CA 1
ATOM 1441 C C . ASP A 1 189 ? -11.891 -0.731 0.945 1 96.69 189 ASP A C 1
ATOM 1443 O O . ASP A 1 189 ? -11.102 -0.156 1.693 1 96.69 189 ASP A O 1
ATOM 1447 N N . VAL A 1 190 ? -13.141 -0.376 0.783 1 95.56 190 VAL A N 1
ATOM 1448 C CA . VAL A 1 190 ? -13.703 0.73 1.552 1 95.56 190 VAL A CA 1
ATOM 1449 C C . VAL A 1 190 ? -13.672 0.395 3.041 1 95.56 190 VAL A C 1
ATOM 1451 O O . VAL A 1 190 ? -13.297 1.234 3.865 1 95.56 190 VAL A O 1
ATOM 1454 N N . TRP A 1 191 ? -14.062 -0.803 3.324 1 92.06 191 TRP A N 1
ATOM 1455 C CA . TRP A 1 191 ? -14.016 -1.262 4.711 1 92.06 191 TRP A CA 1
ATOM 1456 C C . TRP A 1 191 ? -12.602 -1.129 5.281 1 92.06 191 TRP A C 1
ATOM 1458 O O . TRP A 1 191 ? -12.422 -0.633 6.395 1 92.06 191 TRP A O 1
ATOM 1468 N N . LYS A 1 192 ? -11.656 -1.444 4.559 1 92.56 192 LYS A N 1
ATOM 1469 C CA . LYS A 1 192 ? -10.281 -1.521 5.035 1 92.56 192 LYS A CA 1
ATOM 1470 C C . LYS A 1 192 ? -9.648 -0.134 5.113 1 92.56 192 LYS A C 1
ATOM 1472 O O . LYS A 1 192 ? -8.898 0.163 6.047 1 92.56 192 LYS A O 1
ATOM 1477 N N . THR A 1 193 ? -9.953 0.743 4.168 1 93.94 193 THR A N 1
ATOM 1478 C CA . THR A 1 193 ? -9.141 1.941 3.988 1 93.94 193 THR A CA 1
ATOM 1479 C C . THR A 1 193 ? -9.859 3.168 4.543 1 93.94 193 THR A C 1
ATOM 1481 O O . THR A 1 193 ? -9.234 4.203 4.781 1 93.94 193 THR A O 1
ATOM 1484 N N . THR A 1 194 ? -11.109 3.084 4.816 1 93.19 194 THR A N 1
ATOM 1485 C CA . THR A 1 194 ? -11.883 4.215 5.32 1 93.19 194 THR A CA 1
ATOM 1486 C C . THR A 1 194 ? -11.289 4.73 6.633 1 93.19 194 THR A C 1
ATOM 1488 O O . THR A 1 194 ? -11.219 5.941 6.852 1 93.19 194 THR A O 1
ATOM 1491 N N . PRO A 1 195 ? -10.867 3.828 7.488 1 88.88 195 PRO A N 1
ATOM 1492 C CA . PRO A 1 195 ? -10.312 4.301 8.758 1 88.88 195 PRO A CA 1
ATOM 1493 C C . PRO A 1 195 ? -9.125 5.246 8.57 1 88.88 195 PRO A C 1
ATOM 1495 O O . PRO A 1 195 ? -9.023 6.258 9.266 1 88.88 195 PRO A O 1
ATOM 1498 N N . PHE A 1 196 ? -8.32 4.945 7.699 1 88.81 196 PHE A N 1
ATOM 1499 C CA . PHE A 1 196 ? -7.164 5.797 7.453 1 88.81 196 PHE A CA 1
ATOM 1500 C C . PHE A 1 196 ? -7.59 7.141 6.879 1 88.81 196 PHE A C 1
ATOM 1502 O O . PHE A 1 196 ? -7.055 8.188 7.258 1 88.81 196 PHE A O 1
ATOM 1509 N N . MET A 1 197 ? -8.477 7.109 5.992 1 93.88 197 MET A N 1
ATOM 1510 C CA . MET A 1 197 ? -9.016 8.352 5.449 1 93.88 197 MET A CA 1
ATOM 1511 C C . MET A 1 197 ? -9.656 9.195 6.547 1 93.88 197 MET A C 1
ATOM 1513 O O . MET A 1 197 ? -9.492 10.414 6.578 1 93.88 197 MET A O 1
ATOM 1517 N N . ALA A 1 198 ? -10.336 8.547 7.441 1 91.75 198 ALA A N 1
ATOM 1518 C CA . ALA A 1 198 ? -10.961 9.234 8.562 1 91.75 198 ALA A CA 1
ATOM 1519 C C . ALA A 1 198 ? -9.914 9.922 9.438 1 91.75 198 ALA A C 1
ATOM 1521 O O . ALA A 1 198 ? -10.109 11.055 9.883 1 91.75 198 ALA A O 1
ATOM 1522 N N . LEU A 1 199 ? -8.828 9.25 9.609 1 88.31 199 LEU A N 1
ATOM 1523 C CA . LEU A 1 199 ? -7.773 9.797 10.445 1 88.31 199 LEU A CA 1
ATOM 1524 C C . LEU A 1 199 ? -7.137 11.016 9.789 1 88.31 199 LEU A C 1
ATOM 1526 O O . LEU A 1 199 ? -6.816 12 10.469 1 88.31 199 LEU A O 1
ATOM 1530 N N . LEU A 1 200 ? -6.91 10.93 8.531 1 89.62 200 LEU A N 1
ATOM 1531 C CA . LEU A 1 200 ? -6.324 12.055 7.812 1 89.62 200 LEU A CA 1
ATOM 1532 C C . LEU A 1 200 ? -7.25 13.266 7.855 1 89.62 200 LEU A C 1
ATOM 1534 O O . LEU A 1 200 ? -6.797 14.391 8.078 1 89.62 200 LEU A O 1
ATOM 1538 N N . ILE A 1 201 ? -8.523 13.008 7.723 1 94.12 201 ILE A N 1
ATOM 1539 C CA . ILE A 1 201 ? -9.5 14.094 7.734 1 94.12 201 ILE A CA 1
ATOM 1540 C C . ILE A 1 201 ? -9.625 14.656 9.148 1 94.12 201 ILE A C 1
ATOM 1542 O O . ILE A 1 201 ? -9.727 15.867 9.336 1 94.12 201 ILE A O 1
ATOM 1546 N N . LEU A 1 202 ? -9.617 13.758 10.094 1 90 202 LEU A N 1
ATOM 1547 C CA . LEU A 1 202 ? -9.68 14.18 11.492 1 90 202 LEU A CA 1
ATOM 1548 C C . LEU A 1 202 ? -8.516 15.102 11.828 1 90 202 LEU A C 1
ATOM 1550 O O . LEU A 1 202 ? -8.695 16.125 12.508 1 90 202 LEU A O 1
ATOM 1554 N N . ALA A 1 203 ? -7.34 14.727 11.375 1 85.69 203 ALA A N 1
ATOM 1555 C CA . ALA A 1 203 ? -6.16 15.555 11.609 1 85.69 203 ALA A CA 1
ATOM 1556 C C . ALA A 1 203 ? -6.332 16.938 11.008 1 85.69 203 ALA A C 1
ATOM 1558 O O . ALA A 1 203 ? -5.93 17.938 11.617 1 85.69 203 ALA A O 1
ATOM 1559 N N . ALA A 1 204 ? -6.898 17.016 9.859 1 90.62 204 ALA A N 1
ATOM 1560 C CA . ALA A 1 204 ? -7.164 18.297 9.227 1 90.62 204 ALA A CA 1
ATOM 1561 C C . ALA A 1 204 ? -8.188 19.109 10.023 1 90.62 204 ALA A C 1
ATOM 1563 O O . ALA A 1 204 ? -8.031 20.312 10.211 1 90.62 204 ALA A O 1
ATOM 1564 N N . LEU A 1 205 ? -9.211 18.484 10.562 1 91.56 205 LEU A N 1
ATOM 1565 C CA . LEU A 1 205 ? -10.258 19.141 11.344 1 91.56 205 LEU A CA 1
ATOM 1566 C C . LEU A 1 205 ? -9.695 19.703 12.648 1 91.56 205 LEU A C 1
ATOM 1568 O O . LEU A 1 205 ? -10.125 20.766 13.109 1 91.56 205 LEU A O 1
ATOM 1572 N N . GLN A 1 206 ? -8.773 19.016 13.109 1 88.31 206 GLN A N 1
ATOM 1573 C CA . GLN A 1 206 ? -8.227 19.375 14.414 1 88.31 206 GLN A CA 1
ATOM 1574 C C . GLN A 1 206 ? -7.32 20.594 14.312 1 88.31 206 GLN A C 1
ATOM 1576 O O . GLN A 1 206 ? -6.98 21.219 15.328 1 88.31 206 GLN A O 1
ATOM 1581 N N . THR A 1 207 ? -6.961 20.938 13.164 1 85.56 207 THR A N 1
ATOM 1582 C CA . THR A 1 207 ? -6.16 22.141 12.992 1 85.56 207 THR A CA 1
ATOM 1583 C C . THR A 1 207 ? -7.039 23.391 13.047 1 85.56 207 THR A C 1
ATOM 1585 O O . THR A 1 207 ? -6.539 24.516 13.188 1 85.56 207 THR A O 1
ATOM 1588 N N . LEU A 1 208 ? -8.32 23.188 13 1 89.69 208 LEU A N 1
ATOM 1589 C CA . LEU A 1 208 ? -9.242 24.328 12.984 1 89.69 208 LEU A CA 1
ATOM 1590 C C . LEU A 1 208 ? -9.531 24.812 14.398 1 89.69 208 LEU A C 1
ATOM 1592 O O . LEU A 1 208 ? -9.719 24 15.312 1 89.69 208 LEU A O 1
ATOM 1596 N N . PRO A 1 209 ? -9.508 26.109 14.523 1 89.19 209 PRO A N 1
ATOM 1597 C CA . PRO A 1 209 ? -9.836 26.641 15.844 1 89.19 209 PRO A CA 1
ATOM 1598 C C . PRO A 1 209 ? -11.281 26.344 16.25 1 89.19 209 PRO A C 1
ATOM 1600 O O . PRO A 1 209 ? -12.188 26.406 15.422 1 89.19 209 PRO A O 1
ATOM 1603 N N . THR A 1 210 ? -11.414 26 17.484 1 84.31 210 THR A N 1
ATOM 1604 C CA . THR A 1 210 ? -12.734 25.656 18.016 1 84.31 210 THR A CA 1
ATOM 1605 C C . THR A 1 210 ? -13.633 26.891 18.062 1 84.31 210 THR A C 1
ATOM 1607 O O . THR A 1 210 ? -14.859 26.766 18.078 1 84.31 210 THR A O 1
ATOM 1610 N N . GLU A 1 211 ? -13.031 28.016 18.062 1 86.31 211 GLU A N 1
ATOM 1611 C CA . GLU A 1 211 ? -13.742 29.281 18.156 1 86.31 211 GLU A CA 1
ATOM 1612 C C . GLU A 1 211 ? -14.703 29.469 16.984 1 86.31 211 GLU A C 1
ATOM 1614 O O . GLU A 1 211 ? -15.742 30.125 17.125 1 86.31 211 GLU A O 1
ATOM 1619 N N . ILE A 1 212 ? -14.359 28.859 15.922 1 82.31 212 ILE A N 1
ATOM 1620 C CA . ILE A 1 212 ? -15.195 28.969 14.727 1 82.31 212 ILE A CA 1
ATOM 1621 C C . ILE A 1 212 ? -16.547 28.312 14.977 1 82.31 212 ILE A C 1
ATOM 1623 O O . ILE A 1 212 ? -17.594 28.859 14.594 1 82.31 212 ILE A O 1
ATOM 1627 N N . TYR A 1 213 ? -16.516 27.344 15.711 1 81.56 213 TYR A N 1
ATOM 1628 C CA . TYR A 1 213 ? -17.75 26.578 15.938 1 81.56 213 TYR A CA 1
ATOM 1629 C C . TYR A 1 213 ? -18.562 27.203 17.062 1 81.56 213 TYR A C 1
ATOM 1631 O O . TYR A 1 213 ? -19.797 27.188 17.016 1 81.56 213 TYR A O 1
ATOM 1639 N N . GLU A 1 214 ? -17.859 27.781 17.969 1 84.31 214 GLU A N 1
ATOM 1640 C CA . GLU A 1 214 ? -18.547 28.484 19.047 1 84.31 214 GLU A CA 1
ATOM 1641 C C . GLU A 1 214 ? -19.281 29.719 18.516 1 84.31 214 GLU A C 1
ATOM 1643 O O . GLU A 1 214 ? -20.422 29.984 18.906 1 84.31 214 GLU A O 1
ATOM 1648 N N . ALA A 1 215 ? -18.625 30.391 17.688 1 87.56 215 ALA A N 1
ATOM 1649 C CA . ALA A 1 215 ? -19.203 31.578 17.094 1 87.56 215 ALA A CA 1
ATOM 1650 C C . ALA A 1 215 ? -20.438 31.234 16.266 1 87.56 215 ALA A C 1
ATOM 1652 O O . ALA A 1 215 ? -21.453 31.938 16.312 1 87.56 215 ALA A O 1
ATOM 1653 N N . ALA A 1 216 ? -20.375 30.172 15.57 1 86.44 216 ALA A N 1
ATOM 1654 C CA . ALA A 1 216 ? -21.5 29.75 14.742 1 86.44 216 ALA A CA 1
ATOM 1655 C C . ALA A 1 216 ? -22.688 29.344 15.602 1 86.44 216 ALA A C 1
ATOM 1657 O O . ALA A 1 216 ? -23.844 29.594 15.242 1 86.44 216 ALA A O 1
ATOM 1658 N N . ARG A 1 217 ? -22.375 28.75 16.672 1 84 217 ARG A N 1
ATOM 1659 C CA . ARG A 1 217 ? -23.422 28.328 17.609 1 84 217 ARG A CA 1
ATOM 1660 C C . ARG A 1 217 ? -24.141 29.547 18.203 1 84 217 ARG A C 1
ATOM 1662 O O . ARG A 1 217 ? -25.359 29.531 18.344 1 84 217 ARG A O 1
ATOM 1669 N N . VAL A 1 218 ? -23.375 30.5 18.531 1 87.88 218 VAL A N 1
ATOM 1670 C CA . VAL A 1 218 ? -23.922 31.734 19.094 1 87.88 218 VAL A CA 1
ATOM 1671 C C . VAL A 1 218 ? -24.812 32.438 18.062 1 87.88 218 VAL A C 1
ATOM 1673 O O . VAL A 1 218 ? -25.859 32.969 18.406 1 87.88 218 VAL A O 1
ATOM 1676 N N . ASP A 1 219 ? -24.438 32.281 16.844 1 90.56 219 ASP A N 1
ATOM 1677 C CA . ASP A 1 219 ? -25.172 32.906 15.742 1 90.56 219 ASP A CA 1
ATOM 1678 C C . ASP A 1 219 ? -26.359 32.031 15.32 1 90.56 219 ASP A C 1
ATOM 1680 O O . ASP A 1 219 ? -27.172 32.469 14.492 1 90.56 219 ASP A O 1
ATOM 1684 N N . GLY A 1 220 ? -26.469 30.969 15.859 1 88.06 220 GLY A N 1
ATOM 1685 C CA . GLY A 1 220 ? -27.578 30.094 15.586 1 88.06 220 GLY A CA 1
ATOM 1686 C C . GLY A 1 220 ? -27.516 29.453 14.211 1 88.06 220 GLY A C 1
ATOM 1687 O O . GLY A 1 220 ? -28.547 29.141 13.617 1 88.06 220 GLY A O 1
ATOM 1688 N N . VAL A 1 221 ? -26.344 29.344 13.688 1 88.5 221 VAL A N 1
ATOM 1689 C CA . VAL A 1 221 ? -26.188 28.766 12.359 1 88.5 221 VAL A CA 1
ATOM 1690 C C . VAL A 1 221 ? -26.25 27.25 12.445 1 88.5 221 VAL A C 1
ATOM 1692 O O . VAL A 1 221 ? -25.641 26.641 13.328 1 88.5 221 VAL A O 1
ATOM 1695 N N . HIS A 1 222 ? -26.984 26.672 11.523 1 90.44 222 HIS A N 1
ATOM 1696 C CA . HIS A 1 222 ? -27.156 25.219 11.484 1 90.44 222 HIS A CA 1
ATOM 1697 C C . HIS A 1 222 ? -25.828 24.516 11.188 1 90.44 222 HIS A C 1
ATOM 1699 O O . HIS A 1 222 ? -25.047 24.984 10.367 1 90.44 222 HIS A O 1
ATOM 1705 N N . PRO A 1 223 ? -25.594 23.375 11.797 1 85.62 223 PRO A N 1
ATOM 1706 C CA . PRO A 1 223 ? -24.312 22.688 11.664 1 85.62 223 PRO A CA 1
ATOM 1707 C C . PRO A 1 223 ? -24.031 22.234 10.227 1 85.62 223 PRO A C 1
ATOM 1709 O O . PRO A 1 223 ? -22.875 22.219 9.805 1 85.62 223 PRO A O 1
ATOM 1712 N N . VAL A 1 224 ? -25 21.875 9.539 1 90.12 224 VAL A N 1
ATOM 1713 C CA . VAL A 1 224 ? -24.828 21.438 8.156 1 90.12 224 VAL A CA 1
ATOM 1714 C C . VAL A 1 224 ? -24.344 22.625 7.309 1 90.12 224 VAL A C 1
ATOM 1716 O O . VAL A 1 224 ? -23.516 22.453 6.414 1 90.12 224 VAL A O 1
ATOM 1719 N N . ARG A 1 225 ? -24.859 23.797 7.652 1 90.94 225 ARG A N 1
ATOM 1720 C CA . ARG A 1 225 ? -24.422 25 6.953 1 90.94 225 ARG A CA 1
ATOM 1721 C C . ARG A 1 225 ? -22.984 25.359 7.316 1 90.94 225 ARG A C 1
ATOM 1723 O O . ARG A 1 225 ? -22.219 25.781 6.457 1 90.94 225 ARG A O 1
ATOM 1730 N N . VAL A 1 226 ? -22.703 25.203 8.594 1 90.94 226 VAL A N 1
ATOM 1731 C CA . VAL A 1 226 ? -21.344 25.484 9.055 1 90.94 226 VAL A CA 1
ATOM 1732 C C . VAL A 1 226 ? -20.375 24.547 8.367 1 90.94 226 VAL A C 1
ATOM 1734 O O . VAL A 1 226 ? -19.281 24.953 7.973 1 90.94 226 VAL A O 1
ATOM 1737 N N . PHE A 1 227 ? -20.812 23.25 8.203 1 92.56 227 PHE A N 1
ATOM 1738 C CA . PHE A 1 227 ? -19.953 22.266 7.574 1 92.56 227 PHE A CA 1
ATOM 1739 C C . PHE A 1 227 ? -19.641 22.656 6.137 1 92.56 227 PHE A C 1
ATOM 1741 O O . PHE A 1 227 ? -18.469 22.703 5.742 1 92.56 227 PHE A O 1
ATOM 1748 N N . PHE A 1 228 ? -20.594 23 5.301 1 93.81 228 PHE A N 1
ATOM 1749 C CA . PHE A 1 228 ? -20.406 23.203 3.871 1 93.81 228 PHE A CA 1
ATOM 1750 C C . PHE A 1 228 ? -19.828 24.578 3.602 1 93.81 228 PHE A C 1
ATOM 1752 O O . PHE A 1 228 ? -19.078 24.781 2.633 1 93.81 228 PHE A O 1
ATOM 1759 N N . ARG A 1 229 ? -19.984 25.562 4.527 1 92.5 229 ARG A N 1
ATOM 1760 C CA . ARG A 1 229 ? -19.594 26.938 4.242 1 92.5 229 ARG A CA 1
ATOM 1761 C C . ARG A 1 229 ? -18.297 27.297 4.949 1 92.5 229 ARG A C 1
ATOM 1763 O O . ARG A 1 229 ? -17.562 28.188 4.512 1 92.5 229 ARG A O 1
ATOM 1770 N N . VAL A 1 230 ? -18.016 26.578 6.008 1 92.12 230 VAL A N 1
ATOM 1771 C CA . VAL A 1 230 ? -16.859 26.969 6.793 1 92.12 230 VAL A CA 1
ATOM 1772 C C . VAL A 1 230 ? -15.883 25.797 6.895 1 92.12 230 VAL A C 1
ATOM 1774 O O . VAL A 1 230 ? -14.766 25.859 6.363 1 92.12 230 VAL A O 1
ATOM 1777 N N . THR A 1 231 ? -16.297 24.688 7.43 1 92.56 231 THR A N 1
ATOM 1778 C CA . THR A 1 231 ? -15.43 23.562 7.746 1 92.56 231 THR A CA 1
ATOM 1779 C C . THR A 1 231 ? -14.836 22.969 6.477 1 92.56 231 THR A C 1
ATOM 1781 O O . THR A 1 231 ? -13.609 22.875 6.348 1 92.56 231 THR A O 1
ATOM 1784 N N . LEU A 1 232 ? -15.688 22.641 5.512 1 93.94 232 LEU A N 1
ATOM 1785 C CA . LEU A 1 232 ? -15.25 21.953 4.305 1 93.94 232 LEU A CA 1
ATOM 1786 C C . LEU A 1 232 ? -14.297 22.812 3.492 1 93.94 232 LEU A C 1
ATOM 1788 O O . LEU A 1 232 ? -13.227 22.359 3.09 1 93.94 232 LEU A O 1
ATOM 1792 N N . PRO A 1 233 ? -14.609 24.094 3.332 1 93 233 PRO A N 1
ATOM 1793 C CA . PRO A 1 233 ? -13.672 24.938 2.6 1 93 233 PRO A CA 1
ATOM 1794 C C . PRO A 1 233 ? -12.328 25.094 3.311 1 93 233 PRO A C 1
ATOM 1796 O O . PRO A 1 233 ? -11.289 25.188 2.656 1 93 233 PRO A O 1
ATOM 1799 N N . LEU A 1 234 ? -12.375 25.125 4.609 1 92.25 234 LEU A N 1
ATOM 1800 C CA . LEU A 1 234 ? -11.141 25.312 5.363 1 92.25 234 LEU A CA 1
ATOM 1801 C C . LEU A 1 234 ? -10.266 24.078 5.305 1 92.25 234 LEU A C 1
ATOM 1803 O O . LEU A 1 234 ? -9.031 24.172 5.285 1 92.25 234 LEU A O 1
ATOM 1807 N N . ILE A 1 235 ? -10.852 22.859 5.152 1 94.31 235 ILE A N 1
ATOM 1808 C CA . ILE A 1 235 ? -10.023 21.656 5.164 1 94.31 235 ILE A CA 1
ATOM 1809 C C . ILE A 1 235 ? -9.852 21.141 3.738 1 94.31 235 ILE A C 1
ATOM 1811 O O . ILE A 1 235 ? -9.211 20.109 3.52 1 94.31 235 ILE A O 1
ATOM 1815 N N . ARG A 1 236 ? -10.367 21.797 2.809 1 93 236 ARG A N 1
ATOM 1816 C CA . ARG A 1 236 ? -10.375 21.359 1.418 1 93 236 ARG A CA 1
ATOM 1817 C C . ARG A 1 236 ? -8.961 21.062 0.923 1 93 236 ARG A C 1
ATOM 1819 O O . ARG A 1 236 ? -8.719 20.047 0.285 1 93 236 ARG A O 1
ATOM 1826 N N . PRO A 1 237 ? -7.992 21.906 1.174 1 88.5 237 PRO A N 1
ATOM 1827 C CA . PRO A 1 237 ? -6.645 21.594 0.69 1 88.5 237 PRO A CA 1
ATOM 1828 C C . PRO A 1 237 ? -6.098 20.281 1.243 1 88.5 237 PRO A C 1
ATOM 1830 O O . PRO A 1 237 ? -5.547 19.484 0.492 1 88.5 237 PRO A O 1
ATOM 1833 N N . ALA A 1 238 ? -6.273 20.156 2.533 1 88.88 238 ALA A N 1
ATOM 1834 C CA . ALA A 1 238 ? -5.812 18.922 3.152 1 88.88 238 ALA A CA 1
ATOM 1835 C C . ALA A 1 238 ? -6.605 17.719 2.635 1 88.88 238 ALA A C 1
ATOM 1837 O O . ALA A 1 238 ? -6.047 16.641 2.434 1 88.88 238 ALA A O 1
ATOM 1838 N N . LEU A 1 239 ? -7.891 17.922 2.428 1 94.06 239 LEU A N 1
ATOM 1839 C CA . LEU A 1 239 ? -8.758 16.875 1.911 1 94.06 239 LEU A CA 1
ATOM 1840 C C . LEU A 1 239 ? -8.344 16.469 0.502 1 94.06 239 LEU A C 1
ATOM 1842 O O . LEU A 1 239 ? -8.352 15.273 0.165 1 94.06 239 LEU A O 1
ATOM 1846 N N . MET A 1 240 ? -7.98 17.422 -0.287 1 91.38 240 MET A N 1
ATOM 1847 C CA . MET A 1 240 ? -7.57 17.141 -1.66 1 91.38 240 MET A CA 1
ATOM 1848 C C . MET A 1 240 ? -6.281 16.328 -1.688 1 91.38 240 MET A C 1
ATOM 1850 O O . MET A 1 240 ? -6.137 15.414 -2.502 1 91.38 240 MET A O 1
ATOM 1854 N N . VAL A 1 241 ? -5.359 16.641 -0.818 1 87.5 241 VAL A N 1
ATOM 1855 C CA . VAL A 1 241 ? -4.113 15.883 -0.729 1 87.5 241 VAL A CA 1
ATOM 1856 C C . VAL A 1 241 ? -4.41 14.43 -0.346 1 87.5 241 VAL A C 1
ATOM 1858 O O . VAL A 1 241 ? -3.869 13.5 -0.946 1 87.5 241 VAL A O 1
ATOM 1861 N N . ALA A 1 242 ? -5.297 14.289 0.604 1 92.25 242 ALA A N 1
ATOM 1862 C CA . ALA A 1 242 ? -5.688 12.953 1.039 1 92.25 242 ALA A CA 1
ATOM 1863 C C . ALA A 1 242 ? -6.34 12.172 -0.099 1 92.25 242 ALA A C 1
ATOM 1865 O O . ALA A 1 242 ? -6.043 10.992 -0.305 1 92.25 242 ALA A O 1
ATOM 1866 N N . ILE A 1 243 ? -7.184 12.852 -0.844 1 94.56 243 ILE A N 1
ATOM 1867 C CA . ILE A 1 243 ? -7.906 12.227 -1.945 1 94.56 243 ILE A CA 1
ATOM 1868 C C . ILE A 1 243 ? -6.93 11.828 -3.047 1 94.56 243 ILE A C 1
ATOM 1870 O O . ILE A 1 243 ? -7.023 10.734 -3.604 1 94.56 243 ILE A O 1
ATOM 1874 N N . ILE A 1 244 ? -5.988 12.664 -3.346 1 90.62 244 ILE A N 1
ATOM 1875 C CA . ILE A 1 244 ? -5.012 12.398 -4.395 1 90.62 244 ILE A CA 1
ATOM 1876 C C . ILE A 1 244 ? -4.152 11.195 -4.004 1 90.62 244 ILE A C 1
ATOM 1878 O O . ILE A 1 244 ? -3.951 10.281 -4.805 1 90.62 244 ILE A O 1
ATOM 1882 N N . PHE A 1 245 ? -3.699 11.203 -2.795 1 88.69 245 PHE A N 1
ATOM 1883 C CA . PHE A 1 245 ? -2.873 10.102 -2.314 1 88.69 245 PHE A CA 1
ATOM 1884 C C . PHE A 1 245 ? -3.646 8.789 -2.357 1 88.69 245 PHE A C 1
ATOM 1886 O O . PHE A 1 245 ? -3.113 7.762 -2.787 1 88.69 245 PHE A O 1
ATOM 1893 N N . ARG A 1 246 ? -4.84 8.82 -1.933 1 94.62 246 ARG A N 1
ATOM 1894 C CA . ARG A 1 246 ? -5.66 7.613 -1.931 1 94.62 246 ARG A CA 1
ATOM 1895 C C . ARG A 1 246 ? -5.957 7.152 -3.354 1 94.62 246 ARG A C 1
ATOM 1897 O O . ARG A 1 246 ? -5.98 5.949 -3.629 1 94.62 246 ARG A O 1
ATOM 1904 N N . ALA A 1 247 ? -6.234 8.133 -4.207 1 94.56 247 ALA A N 1
ATOM 1905 C CA . ALA A 1 247 ? -6.52 7.801 -5.602 1 94.56 247 ALA A CA 1
ATOM 1906 C C . ALA A 1 247 ? -5.324 7.117 -6.254 1 94.56 247 ALA A C 1
ATOM 1908 O O . ALA A 1 247 ? -5.48 6.125 -6.969 1 94.56 247 ALA A O 1
ATOM 1909 N N . LEU A 1 248 ? -4.188 7.652 -6.027 1 90.56 248 LEU A N 1
ATOM 1910 C CA . LEU A 1 248 ? -2.984 7.062 -6.605 1 90.56 248 LEU A CA 1
ATOM 1911 C C . LEU A 1 248 ? -2.76 5.652 -6.066 1 90.56 248 LEU A C 1
ATOM 1913 O O . LEU A 1 248 ? -2.373 4.75 -6.816 1 90.56 248 LEU A O 1
ATOM 1917 N N . ASP A 1 249 ? -2.996 5.512 -4.82 1 92.81 249 ASP A N 1
ATOM 1918 C CA . ASP A 1 249 ? -2.867 4.199 -4.195 1 92.81 249 ASP A CA 1
ATOM 1919 C C . ASP A 1 249 ? -3.859 3.205 -4.793 1 92.81 249 ASP A C 1
ATOM 1921 O O . ASP A 1 249 ? -3.504 2.059 -5.07 1 92.81 249 ASP A O 1
ATOM 1925 N N . ALA A 1 250 ? -5.09 3.621 -5.035 1 96.25 250 ALA A N 1
ATOM 1926 C CA . ALA A 1 250 ? -6.156 2.768 -5.555 1 96.25 250 ALA A CA 1
ATOM 1927 C C . ALA A 1 250 ? -5.891 2.383 -7.008 1 96.25 250 ALA A C 1
ATOM 1929 O O . ALA A 1 250 ? -6.219 1.271 -7.43 1 96.25 250 ALA A O 1
ATOM 1930 N N . LEU A 1 251 ? -5.293 3.264 -7.742 1 94.94 251 LEU A N 1
ATOM 1931 C CA . LEU A 1 251 ? -5.031 3.021 -9.156 1 94.94 251 LEU A CA 1
ATOM 1932 C C . LEU A 1 251 ? -3.969 1.941 -9.336 1 94.94 251 LEU A C 1
ATOM 1934 O O . LEU A 1 251 ? -3.924 1.275 -10.375 1 94.94 251 LEU A O 1
ATOM 1938 N N . ARG A 1 252 ? -3.172 1.735 -8.328 1 93.94 252 ARG A N 1
ATOM 1939 C CA . ARG A 1 252 ? -2.062 0.793 -8.43 1 93.94 252 ARG A CA 1
ATOM 1940 C C . ARG A 1 252 ? -2.393 -0.519 -7.727 1 93.94 252 ARG A C 1
ATOM 1942 O O . ARG A 1 252 ? -1.529 -1.386 -7.582 1 93.94 252 ARG A O 1
ATOM 1949 N N . MET A 1 253 ? -3.623 -0.646 -7.41 1 92.62 253 MET A N 1
ATOM 1950 C CA . MET A 1 253 ? -4.043 -1.75 -6.551 1 92.62 253 MET A CA 1
ATOM 1951 C C . MET A 1 253 ? -3.83 -3.09 -7.246 1 92.62 253 MET A C 1
ATOM 1953 O O . MET A 1 253 ? -4.219 -3.264 -8.398 1 92.62 253 MET A O 1
ATOM 1957 N N . PHE A 1 254 ? -3.227 -4.047 -6.508 1 93 254 PHE A N 1
ATOM 1958 C CA . PHE A 1 254 ? -2.969 -5.395 -7 1 93 254 PHE A CA 1
ATOM 1959 C C . PHE A 1 254 ? -3.441 -6.438 -5.996 1 93 254 PHE A C 1
ATOM 1961 O O . PHE A 1 254 ? -4.199 -7.344 -6.344 1 93 254 PHE A O 1
ATOM 1968 N N . ASP A 1 255 ? -3.047 -6.312 -4.691 1 91.94 255 ASP A N 1
ATOM 1969 C CA . ASP A 1 255 ? -3.121 -7.387 -3.705 1 91.94 255 ASP A CA 1
ATOM 1970 C C . ASP A 1 255 ? -4.566 -7.82 -3.473 1 91.94 255 ASP A C 1
ATOM 1972 O O . ASP A 1 255 ? -4.875 -9.016 -3.506 1 91.94 255 ASP A O 1
ATOM 1976 N N . LEU A 1 256 ? -5.445 -6.812 -3.316 1 94 256 LEU A N 1
ATOM 1977 C CA . LEU A 1 256 ? -6.836 -7.156 -3.039 1 94 256 LEU A CA 1
ATOM 1978 C C . LEU A 1 256 ? -7.457 -7.895 -4.219 1 94 256 LEU A C 1
ATOM 1980 O O . LEU A 1 256 ? -8.062 -8.953 -4.047 1 94 256 LEU A O 1
ATOM 1984 N N . ALA A 1 257 ? -7.262 -7.359 -5.414 1 94.19 257 ALA A N 1
ATOM 1985 C CA . ALA A 1 257 ? -7.84 -7.949 -6.617 1 94.19 257 ALA A CA 1
ATOM 1986 C C . ALA A 1 257 ? -7.289 -9.352 -6.863 1 94.19 257 ALA A C 1
ATOM 1988 O O . ALA A 1 257 ? -8.039 -10.273 -7.184 1 94.19 257 ALA A O 1
ATOM 1989 N N . TYR A 1 258 ? -6.043 -9.508 -6.66 1 91.62 258 TYR A N 1
ATOM 1990 C CA . TYR A 1 258 ? -5.391 -10.781 -6.961 1 91.62 258 TYR A CA 1
ATOM 1991 C C . TYR A 1 258 ? -5.773 -11.844 -5.941 1 91.62 258 TYR A C 1
ATOM 1993 O O . TYR A 1 258 ? -6.035 -12.992 -6.305 1 91.62 258 TYR A O 1
ATOM 2001 N N . VAL A 1 259 ? -5.801 -11.5 -4.688 1 89.62 259 VAL A N 1
ATOM 2002 C CA . VAL A 1 259 ? -6.027 -12.477 -3.631 1 89.62 259 VAL A CA 1
ATOM 2003 C C . VAL A 1 259 ? -7.512 -12.82 -3.553 1 89.62 259 VAL A C 1
ATOM 2005 O O . VAL A 1 259 ? -7.879 -13.977 -3.352 1 89.62 259 VAL A O 1
ATOM 2008 N N . LEU A 1 260 ? -8.312 -11.82 -3.717 1 89.75 260 LEU A N 1
ATOM 2009 C CA . LEU A 1 260 ? -9.75 -12.023 -3.555 1 89.75 260 LEU A CA 1
ATOM 2010 C C . LEU A 1 260 ? -10.352 -12.672 -4.797 1 89.75 260 LEU A C 1
ATOM 2012 O O . LEU A 1 260 ? -11.242 -13.523 -4.688 1 89.75 260 LEU A O 1
ATOM 2016 N N . ALA A 1 261 ? -9.797 -12.367 -6.008 1 86.94 261 ALA A N 1
ATOM 2017 C CA . ALA A 1 261 ? -10.516 -12.742 -7.223 1 86.94 261 ALA A CA 1
ATOM 2018 C C . ALA A 1 261 ? -9.656 -13.625 -8.117 1 86.94 261 ALA A C 1
ATOM 2020 O O . ALA A 1 261 ? -10.156 -14.219 -9.078 1 86.94 261 ALA A O 1
ATOM 2021 N N . GLY A 1 262 ? -8.469 -14 -7.777 1 78.12 262 GLY A N 1
ATOM 2022 C CA . GLY A 1 262 ? -7.617 -14.953 -8.469 1 78.12 262 GLY A CA 1
ATOM 2023 C C . GLY A 1 262 ? -7.52 -14.703 -9.961 1 78.12 262 GLY A C 1
ATOM 2024 O O . GLY A 1 262 ? -7.52 -15.648 -10.758 1 78.12 262 GLY A O 1
ATOM 2025 N N . GLY A 1 263 ? -7.652 -13.75 -10.602 1 77.62 263 GLY A N 1
ATOM 2026 C CA . GLY A 1 263 ? -7.516 -13.469 -12.023 1 77.62 263 GLY A CA 1
ATOM 2027 C C . GLY A 1 263 ? -8.852 -13.344 -12.734 1 77.62 263 GLY A C 1
ATOM 2028 O O . GLY A 1 263 ? -8.906 -13.383 -13.969 1 77.62 263 GLY A O 1
ATOM 2029 N N . ASN A 1 264 ? -9.875 -13.336 -12.047 1 87.88 264 ASN A N 1
ATOM 2030 C CA . ASN A 1 264 ? -11.188 -13.07 -12.633 1 87.88 264 ASN A CA 1
ATOM 2031 C C . ASN A 1 264 ? -11.18 -11.789 -13.461 1 87.88 264 ASN A C 1
ATOM 2033 O O . ASN A 1 264 ? -10.883 -10.711 -12.938 1 87.88 264 ASN A O 1
ATOM 2037 N N . PRO A 1 265 ? -11.477 -11.984 -14.766 1 88.88 265 PRO A N 1
ATOM 2038 C CA . PRO A 1 265 ? -11.43 -10.805 -15.633 1 88.88 265 PRO A CA 1
ATOM 2039 C C . PRO A 1 265 ? -12.391 -9.703 -15.188 1 88.88 265 PRO A C 1
ATOM 2041 O O . PRO A 1 265 ? -12.133 -8.523 -15.422 1 88.88 265 PRO A O 1
ATOM 2044 N N . ALA A 1 266 ? -13.445 -10.078 -14.523 1 91.12 266 ALA A N 1
ATOM 2045 C CA . ALA A 1 266 ? -14.461 -9.102 -14.109 1 91.12 266 ALA A CA 1
ATOM 2046 C C . ALA A 1 266 ? -13.914 -8.172 -13.031 1 91.12 266 ALA A C 1
ATOM 2048 O O . ALA A 1 266 ? -14.484 -7.113 -12.773 1 91.12 266 ALA A O 1
ATOM 2049 N N . THR A 1 267 ? -12.781 -8.578 -12.422 1 93.38 267 THR A N 1
ATOM 2050 C CA . THR A 1 267 ? -12.234 -7.773 -11.336 1 93.38 267 THR A CA 1
ATOM 2051 C C . THR A 1 267 ? -10.742 -7.547 -11.523 1 93.38 267 THR A C 1
ATOM 2053 O O . THR A 1 267 ? -10.062 -7.035 -10.633 1 93.38 267 THR A O 1
ATOM 2056 N N . ALA A 1 268 ? -10.281 -7.957 -12.711 1 94.62 268 ALA A N 1
ATOM 2057 C CA . ALA A 1 268 ? -8.844 -7.812 -12.938 1 94.62 268 ALA A CA 1
ATOM 2058 C C . ALA A 1 268 ? -8.469 -6.348 -13.148 1 94.62 268 ALA A C 1
ATOM 2060 O O . ALA A 1 268 ? -8.914 -5.723 -14.117 1 94.62 268 ALA A O 1
ATOM 2061 N N . THR A 1 269 ? -7.668 -5.824 -12.211 1 95.88 269 THR A N 1
ATOM 2062 C CA . THR A 1 269 ? -7.129 -4.48 -12.391 1 95.88 269 THR A CA 1
ATOM 2063 C C . THR A 1 269 ? -6 -4.48 -13.414 1 95.88 269 THR A C 1
ATOM 2065 O O . THR A 1 269 ? -5.547 -5.543 -13.844 1 95.88 269 THR A O 1
ATOM 2068 N N . LEU A 1 270 ? -5.598 -3.32 -13.82 1 95.94 270 LEU A N 1
ATOM 2069 C CA . LEU A 1 270 ? -4.496 -3.199 -14.766 1 95.94 270 LEU A CA 1
ATOM 2070 C C . LEU A 1 270 ? -3.225 -3.826 -14.195 1 95.94 270 LEU A C 1
ATOM 2072 O O . LEU A 1 270 ? -2.439 -4.422 -14.938 1 95.94 270 LEU A O 1
ATOM 2076 N N . SER A 1 271 ? -2.998 -3.699 -12.883 1 94.94 271 SER A N 1
ATOM 2077 C CA . SER A 1 271 ? -1.847 -4.324 -12.242 1 94.94 271 SER A CA 1
ATOM 2078 C C . SER A 1 271 ? -1.917 -5.844 -12.344 1 94.94 271 SER A C 1
ATOM 2080 O O . SER A 1 271 ? -0.914 -6.5 -12.625 1 94.94 271 SER A O 1
ATOM 2082 N N . VAL A 1 272 ? -3.096 -6.379 -12.133 1 94.62 272 VAL A N 1
ATOM 2083 C CA . VAL A 1 272 ? -3.291 -7.824 -12.234 1 94.62 272 VAL A CA 1
ATOM 2084 C C . VAL A 1 272 ? -3.109 -8.266 -13.688 1 94.62 272 VAL A C 1
ATOM 2086 O O . VAL A 1 272 ? -2.453 -9.273 -13.961 1 94.62 272 VAL A O 1
ATOM 2089 N N . TYR A 1 273 ? -3.689 -7.477 -14.602 1 95.19 273 TYR A N 1
ATOM 2090 C CA . TYR A 1 273 ? -3.574 -7.766 -16.016 1 95.19 273 TYR A CA 1
ATOM 2091 C C . TYR A 1 273 ? -2.115 -7.797 -16.453 1 95.19 273 TYR A C 1
ATOM 2093 O O . TYR A 1 273 ? -1.69 -8.711 -17.172 1 95.19 273 TYR A O 1
ATOM 2101 N N . ALA A 1 274 ? -1.379 -6.832 -16.062 1 93 274 ALA A N 1
ATOM 2102 C CA . ALA A 1 274 ? 0.038 -6.766 -16.406 1 93 274 ALA A CA 1
ATOM 2103 C C . ALA A 1 274 ? 0.798 -7.961 -15.836 1 93 274 ALA A C 1
ATOM 2105 O O . ALA A 1 274 ? 1.595 -8.586 -16.547 1 93 274 ALA A O 1
ATOM 2106 N N . ARG A 1 275 ? 0.539 -8.258 -14.609 1 90 275 ARG A N 1
ATOM 2107 C CA . ARG A 1 275 ? 1.217 -9.383 -13.969 1 90 275 ARG A CA 1
ATOM 2108 C C . ARG A 1 275 ? 0.898 -10.695 -14.688 1 90 275 ARG A C 1
ATOM 2110 O O . ARG A 1 275 ? 1.779 -11.531 -14.875 1 90 275 ARG A O 1
ATOM 2117 N N . GLN A 1 276 ? -0.314 -10.867 -15.016 1 92.12 276 GLN A N 1
ATOM 2118 C CA . GLN A 1 276 ? -0.732 -12.094 -15.695 1 92.12 276 GLN A CA 1
ATOM 2119 C C . GLN A 1 276 ? 0.008 -12.266 -17.016 1 92.12 276 GLN A C 1
ATOM 2121 O O . GLN A 1 276 ? 0.506 -13.352 -17.312 1 92.12 276 GLN A O 1
ATOM 2126 N N . ASN A 1 277 ? 0.122 -11.234 -17.781 1 91.56 277 ASN A N 1
ATOM 2127 C CA . ASN A 1 277 ? 0.798 -11.32 -19.062 1 91.56 277 ASN A CA 1
ATOM 2128 C C . ASN A 1 277 ? 2.303 -11.523 -18.891 1 91.56 277 ASN A C 1
ATOM 2130 O O . ASN A 1 277 ? 2.912 -12.305 -19.625 1 91.56 277 ASN A O 1
ATOM 2134 N N . LEU A 1 278 ? 2.871 -10.883 -17.906 1 87 278 LEU A N 1
ATOM 2135 C CA . LEU A 1 278 ? 4.312 -10.953 -17.688 1 87 278 LEU A CA 1
ATOM 2136 C C . LEU A 1 278 ? 4.711 -12.312 -17.125 1 87 278 LEU A C 1
ATOM 2138 O O . LEU A 1 278 ? 5.727 -12.883 -17.547 1 87 278 LEU A O 1
ATOM 2142 N N . VAL A 1 279 ? 3.902 -12.828 -16.234 1 82.12 279 VAL A N 1
ATOM 2143 C CA . VAL A 1 279 ? 4.367 -13.969 -15.438 1 82.12 279 VAL A CA 1
ATOM 2144 C C . VAL A 1 279 ? 3.598 -15.227 -15.844 1 82.12 279 VAL A C 1
ATOM 2146 O O . VAL A 1 279 ? 4.199 -16.234 -16.219 1 82.12 279 VAL A O 1
ATOM 2149 N N . ASP A 1 280 ? 2.301 -15.125 -15.828 1 84.12 280 ASP A N 1
ATOM 2150 C CA . ASP A 1 280 ? 1.514 -16.312 -16.109 1 84.12 280 ASP A CA 1
ATOM 2151 C C . ASP A 1 280 ? 1.642 -16.719 -17.578 1 84.12 280 ASP A C 1
ATOM 2153 O O . ASP A 1 280 ? 1.843 -17.906 -17.891 1 84.12 280 ASP A O 1
ATOM 2157 N N . PHE A 1 281 ? 1.56 -15.727 -18.469 1 87.12 281 PHE A N 1
ATOM 2158 C CA . PHE A 1 281 ? 1.632 -16.016 -19.891 1 87.12 281 PHE A CA 1
ATOM 2159 C C . PHE A 1 281 ? 3.07 -15.93 -20.391 1 87.12 281 PHE A C 1
ATOM 2161 O O . PHE A 1 281 ? 3.363 -16.312 -21.516 1 87.12 281 PHE A O 1
ATOM 2168 N N . GLN A 1 282 ? 3.928 -15.398 -19.594 1 84.56 282 GLN A N 1
ATOM 2169 C CA . GLN A 1 282 ? 5.359 -15.305 -19.859 1 84.56 282 GLN A CA 1
ATOM 2170 C C . GLN A 1 282 ? 5.641 -14.531 -21.141 1 84.56 282 GLN A C 1
ATOM 2172 O O . GLN A 1 282 ? 6.598 -14.828 -21.859 1 84.56 282 GLN A O 1
ATOM 2177 N N . ASP A 1 283 ? 4.703 -13.766 -21.531 1 90.62 283 ASP A N 1
ATOM 2178 C CA . ASP A 1 283 ? 4.879 -12.844 -22.656 1 90.62 283 ASP A CA 1
ATOM 2179 C C . ASP A 1 283 ? 5.469 -11.516 -22.188 1 90.62 283 ASP A C 1
ATOM 2181 O O . ASP A 1 283 ? 4.75 -10.523 -22.078 1 90.62 283 ASP A O 1
ATOM 2185 N N . VAL A 1 284 ? 6.734 -11.523 -22.141 1 88.69 284 VAL A N 1
ATOM 2186 C CA . VAL A 1 284 ? 7.449 -10.422 -21.516 1 88.69 284 VAL A CA 1
ATOM 2187 C C . VAL A 1 284 ? 7.309 -9.156 -22.359 1 88.69 284 VAL A C 1
ATOM 2189 O O . VAL A 1 284 ? 7.168 -8.055 -21.828 1 88.69 284 VAL A O 1
ATOM 2192 N N . GLY A 1 285 ? 7.359 -9.328 -23.641 1 92.56 285 GLY A N 1
ATOM 2193 C CA . GLY A 1 285 ? 7.195 -8.188 -24.516 1 92.56 285 GLY A CA 1
ATOM 2194 C C . GLY A 1 285 ? 5.84 -7.516 -24.391 1 92.56 285 GLY A C 1
ATOM 2195 O O . GLY A 1 285 ? 5.758 -6.324 -24.094 1 92.56 285 GLY A O 1
ATOM 2196 N N . TYR A 1 286 ? 4.824 -8.344 -24.484 1 94.06 286 TYR A N 1
ATOM 2197 C CA . TYR A 1 286 ? 3.461 -7.836 -24.391 1 94.06 286 TYR A CA 1
ATOM 2198 C C . TYR A 1 286 ? 3.176 -7.324 -22.984 1 94.06 286 TYR A C 1
ATOM 2200 O O . TYR A 1 286 ? 2.561 -6.27 -22.812 1 94.06 286 TYR A O 1
ATOM 2208 N N . GLY A 1 287 ? 3.639 -8.039 -22 1 93.38 287 GLY A N 1
ATOM 2209 C CA . GLY A 1 287 ? 3.469 -7.613 -20.625 1 93.38 287 GLY A CA 1
ATOM 2210 C C . GLY A 1 287 ? 4.168 -6.305 -20.312 1 93.38 287 GLY A C 1
ATOM 2211 O O . GLY A 1 287 ? 3.652 -5.484 -19.547 1 93.38 287 GLY A O 1
ATOM 2212 N N . SER A 1 288 ? 5.305 -6.137 -20.922 1 93.38 288 SER A N 1
ATOM 2213 C CA . SER A 1 288 ? 6.051 -4.898 -20.734 1 93.38 288 SER A CA 1
ATOM 2214 C C . SER A 1 288 ? 5.352 -3.723 -21.406 1 93.38 288 SER A C 1
ATOM 2216 O O . SER A 1 288 ? 5.363 -2.604 -20.891 1 93.38 288 SER A O 1
ATOM 2218 N N . ALA A 1 289 ? 4.832 -3.99 -22.516 1 95.62 289 ALA A N 1
ATOM 2219 C CA . ALA A 1 289 ? 4.043 -2.951 -23.172 1 95.62 289 ALA A CA 1
ATOM 2220 C C . ALA A 1 289 ? 2.854 -2.541 -22.312 1 95.62 289 ALA A C 1
ATOM 2222 O O . ALA A 1 289 ? 2.586 -1.35 -22.141 1 95.62 289 ALA A O 1
ATOM 2223 N N . ALA A 1 290 ? 2.145 -3.523 -21.781 1 95.5 290 ALA A N 1
ATOM 2224 C CA . ALA A 1 290 ? 1.016 -3.26 -20.891 1 95.5 290 ALA A CA 1
ATOM 2225 C C . ALA A 1 290 ? 1.459 -2.482 -19.656 1 95.5 290 ALA A C 1
ATOM 2227 O O . ALA A 1 290 ? 0.785 -1.539 -19.234 1 95.5 290 ALA A O 1
ATOM 2228 N N . SER A 1 291 ? 2.557 -2.873 -19.094 1 93.81 291 SER A N 1
ATOM 2229 C CA . SER A 1 291 ? 3.107 -2.205 -17.922 1 93.81 291 SER A CA 1
ATOM 2230 C C . SER A 1 291 ? 3.477 -0.758 -18.219 1 93.81 291 SER A C 1
ATOM 2232 O O . SER A 1 291 ? 3.248 0.134 -17.406 1 93.81 291 SER A O 1
ATOM 2234 N N . THR A 1 292 ? 4.039 -0.565 -19.359 1 93.38 292 THR A N 1
ATOM 2235 C CA . THR A 1 292 ? 4.43 0.776 -19.781 1 93.38 292 THR A CA 1
ATOM 2236 C C . THR A 1 292 ? 3.207 1.679 -19.922 1 93.38 292 THR A C 1
ATOM 2238 O O . THR A 1 292 ? 3.201 2.801 -19.406 1 93.38 292 THR A O 1
ATOM 2241 N N . LEU A 1 293 ? 2.219 1.171 -20.531 1 94.5 293 LEU A N 1
ATOM 2242 C CA . LEU A 1 293 ? 1.009 1.968 -20.703 1 94.5 293 LEU A CA 1
ATOM 2243 C C . LEU A 1 293 ? 0.331 2.217 -19.359 1 94.5 293 LEU A C 1
ATOM 2245 O O . LEU A 1 293 ? -0.266 3.273 -19.141 1 94.5 293 LEU A O 1
ATOM 2249 N N . LEU A 1 294 ? 0.401 1.203 -18.516 1 93.5 294 LEU A N 1
ATOM 2250 C CA . LEU A 1 294 ? -0.155 1.364 -17.172 1 93.5 294 LEU A CA 1
ATOM 2251 C C . LEU A 1 294 ? 0.545 2.496 -16.438 1 93.5 294 LEU A C 1
ATOM 2253 O O . LEU A 1 294 ? -0.112 3.365 -15.852 1 93.5 294 LEU A O 1
ATOM 2257 N N . VAL A 1 295 ? 1.831 2.521 -16.438 1 90.31 295 VAL A N 1
ATOM 2258 C CA . VAL A 1 295 ? 2.605 3.553 -15.75 1 90.31 295 VAL A CA 1
ATOM 2259 C C . VAL A 1 295 ? 2.301 4.918 -16.359 1 90.31 295 VAL A C 1
ATOM 2261 O O . VAL A 1 295 ? 2.133 5.906 -15.641 1 90.31 295 VAL A O 1
ATOM 2264 N N . LEU A 1 296 ? 2.201 4.98 -17.641 1 90.69 296 LEU A N 1
ATOM 2265 C CA . LEU A 1 296 ? 1.893 6.23 -18.328 1 90.69 296 LEU A CA 1
ATOM 2266 C C . LEU A 1 296 ? 0.497 6.723 -17.953 1 90.69 296 LEU A C 1
ATOM 2268 O O . LEU A 1 296 ? 0.285 7.926 -17.781 1 90.69 296 LEU A O 1
ATOM 2272 N N . LEU A 1 297 ? -0.403 5.801 -17.891 1 92.25 297 LEU A N 1
ATOM 2273 C CA . LEU A 1 297 ? -1.765 6.156 -17.5 1 92.25 297 LEU A CA 1
ATOM 2274 C C . LEU A 1 297 ? -1.804 6.707 -16.078 1 92.25 297 LEU A C 1
ATOM 2276 O O . LEU A 1 297 ? -2.467 7.711 -15.82 1 92.25 297 LEU A O 1
ATOM 2280 N N . ILE A 1 298 ? -1.114 6.055 -15.211 1 88.94 298 ILE A N 1
ATOM 2281 C CA . ILE A 1 298 ? -1.066 6.504 -13.828 1 88.94 298 ILE A CA 1
ATOM 2282 C C . ILE A 1 298 ? -0.405 7.879 -13.75 1 88.94 298 ILE A C 1
ATOM 2284 O O . ILE A 1 298 ? -0.869 8.758 -13.023 1 88.94 298 ILE A O 1
ATOM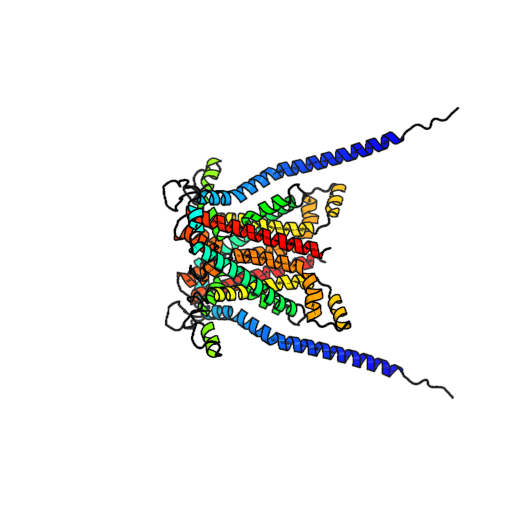 2288 N N . LEU A 1 299 ? 0.667 8.047 -14.531 1 85.12 299 LEU A N 1
ATOM 2289 C CA . LEU A 1 299 ? 1.339 9.336 -14.57 1 85.12 299 LEU A CA 1
ATOM 2290 C C . LEU A 1 299 ? 0.401 10.422 -15.094 1 85.12 299 LEU A C 1
ATOM 2292 O O . LEU A 1 299 ? 0.365 11.531 -14.555 1 85.12 299 LEU A O 1
ATOM 2296 N N . LEU A 1 300 ? -0.324 10.102 -16.078 1 89.06 300 LEU A N 1
ATOM 2297 C CA . LEU A 1 300 ? -1.27 11.047 -16.656 1 89.06 300 LEU A CA 1
ATOM 2298 C C . LEU A 1 300 ? -2.342 11.438 -15.648 1 89.06 300 LEU A C 1
ATOM 2300 O O . LEU A 1 300 ? -2.629 12.617 -15.461 1 89.06 300 LEU A O 1
ATOM 2304 N N . ILE A 1 301 ? -2.859 10.469 -14.977 1 89.25 301 ILE A N 1
ATOM 2305 C CA . ILE A 1 301 ? -3.912 10.719 -14 1 89.25 301 ILE A CA 1
ATOM 2306 C C . ILE A 1 301 ? -3.34 11.5 -12.812 1 89.25 301 ILE A C 1
ATOM 2308 O O . ILE A 1 301 ? -3.994 12.398 -12.281 1 89.25 301 ILE A O 1
ATOM 2312 N N . THR A 1 302 ? -2.145 11.156 -12.453 1 83 302 THR A N 1
ATOM 2313 C CA . THR A 1 302 ? -1.478 11.867 -11.367 1 83 302 THR A CA 1
ATOM 2314 C C . THR A 1 302 ? -1.31 13.344 -11.719 1 83 302 THR A C 1
ATOM 2316 O O . THR A 1 302 ? -1.603 14.219 -10.898 1 83 302 THR A O 1
ATOM 2319 N N . ILE A 1 303 ? -0.887 13.656 -12.891 1 82.81 303 ILE A N 1
ATOM 2320 C CA . ILE A 1 303 ? -0.688 15.031 -13.344 1 82.81 303 ILE A CA 1
ATOM 2321 C C . ILE A 1 303 ? -2.023 15.773 -13.352 1 82.81 303 ILE A C 1
ATOM 2323 O O . ILE A 1 303 ? -2.107 16.922 -12.898 1 82.81 303 ILE A O 1
ATOM 2327 N N . ILE A 1 304 ? -3.012 15.094 -13.766 1 87.56 304 ILE A N 1
ATOM 2328 C CA . ILE A 1 304 ? -4.34 15.695 -13.82 1 87.56 304 ILE A CA 1
ATOM 2329 C C . ILE A 1 304 ? -4.82 16.016 -12.406 1 87.56 304 ILE A C 1
ATOM 2331 O O . ILE A 1 304 ? -5.281 17.125 -12.133 1 87.56 304 ILE A O 1
ATOM 2335 N N . LEU A 1 305 ? -4.652 15.07 -11.516 1 84.5 305 LEU A N 1
ATOM 2336 C CA . LEU A 1 305 ? -5.109 15.242 -10.141 1 84.5 305 LEU A CA 1
ATOM 2337 C C . LEU A 1 305 ? -4.309 16.328 -9.43 1 84.5 305 LEU A C 1
ATOM 2339 O O . LEU A 1 305 ? -4.867 17.125 -8.672 1 84.5 305 LEU A O 1
ATOM 2343 N N . LEU A 1 306 ? -3.047 16.453 -9.711 1 77.38 306 LEU A N 1
ATOM 2344 C CA . LEU A 1 306 ? -2.191 17.453 -9.07 1 77.38 306 LEU A CA 1
ATOM 2345 C C . LEU A 1 306 ? -2.475 18.844 -9.625 1 77.38 306 LEU A C 1
ATOM 2347 O O . LEU A 1 306 ? -2.451 19.828 -8.883 1 77.38 306 LEU A O 1
ATOM 2351 N N . THR A 1 307 ? -2.674 18.938 -10.891 1 79.62 307 THR A N 1
ATOM 2352 C CA . THR A 1 307 ? -2.939 20.219 -11.508 1 79.62 307 THR A CA 1
ATOM 2353 C C . THR A 1 307 ? -4.309 20.75 -11.102 1 79.62 307 THR A C 1
ATOM 2355 O O . THR A 1 307 ? -4.457 21.938 -10.805 1 79.62 307 THR A O 1
ATOM 2358 N N . VAL A 1 308 ? -5.215 19.844 -11.031 1 75.44 308 VAL A N 1
ATOM 2359 C CA . VAL A 1 308 ? -6.551 20.25 -10.609 1 75.44 308 VAL A CA 1
ATOM 2360 C C . VAL A 1 308 ? -6.535 20.609 -9.125 1 75.44 308 VAL A C 1
ATOM 2362 O O . VAL A 1 308 ? -7.172 21.578 -8.703 1 75.44 308 VAL A O 1
ATOM 2365 N N . GLY A 1 309 ? -5.812 19.797 -8.367 1 67.44 309 GLY A N 1
ATOM 2366 C CA . GLY A 1 309 ? -5.68 20.078 -6.949 1 67.44 309 GLY A CA 1
ATOM 2367 C C . GLY A 1 309 ? -4.949 21.375 -6.66 1 67.44 309 GLY A C 1
ATOM 2368 O O . GLY A 1 309 ? -5.371 22.156 -5.801 1 67.44 309 GLY A O 1
ATOM 2369 N N . ARG A 1 310 ? -3.84 21.609 -7.301 1 62.03 310 ARG A N 1
ATOM 2370 C CA . ARG A 1 310 ? -3.074 22.844 -7.148 1 62.03 310 ARG A CA 1
ATOM 2371 C C . ARG A 1 310 ? -3.91 24.062 -7.539 1 62.03 310 ARG A C 1
ATOM 2373 O O . ARG A 1 310 ? -3.879 25.078 -6.859 1 62.03 310 ARG A O 1
ATOM 2380 N N . VAL A 1 311 ? -4.48 23.891 -8.57 1 51.94 311 VAL A N 1
ATOM 2381 C CA . VAL A 1 311 ? -5.285 25.016 -9.055 1 51.94 311 VAL A CA 1
ATOM 2382 C C . VAL A 1 311 ? -6.355 25.359 -8.023 1 51.94 311 VAL A C 1
ATOM 2384 O O . VAL A 1 311 ? -6.613 26.547 -7.762 1 51.94 311 VAL A O 1
ATOM 2387 N N . ARG A 1 312 ? -6.75 24.422 -7.418 1 54.16 312 ARG A N 1
ATOM 2388 C CA . ARG A 1 312 ? -7.809 24.688 -6.449 1 54.16 312 ARG A CA 1
ATOM 2389 C C . ARG A 1 312 ? -7.234 25.25 -5.156 1 54.16 312 ARG A C 1
ATOM 2391 O O . ARG A 1 312 ? -7.816 26.172 -4.559 1 54.16 312 ARG A O 1
ATOM 2398 N N . LEU A 1 313 ? -6.094 24.734 -4.75 1 52.06 313 LEU A N 1
ATOM 2399 C CA . LEU A 1 313 ? -5.465 25.266 -3.545 1 52.06 313 LEU A CA 1
ATOM 2400 C C . LEU A 1 313 ? -5.051 26.719 -3.746 1 52.06 313 LEU A C 1
ATOM 2402 O O . LEU A 1 313 ? -5.184 27.531 -2.834 1 52.06 313 LEU A O 1
ATOM 2406 N N . ALA A 1 314 ? -4.48 27.078 -4.828 1 48.78 314 ALA A N 1
ATOM 2407 C CA . ALA A 1 314 ? -4.09 28.438 -5.172 1 48.78 314 ALA A CA 1
ATOM 2408 C C . ALA A 1 314 ? -5.309 29.359 -5.246 1 48.78 314 ALA A C 1
ATOM 2410 O O . ALA A 1 314 ? -5.238 30.516 -4.852 1 48.78 314 ALA A O 1
ATOM 2411 N N . ALA A 1 315 ? -6.316 28.828 -5.719 1 47.84 315 ALA A N 1
ATOM 2412 C CA . ALA A 1 315 ? -7.516 29.656 -5.871 1 47.84 315 ALA A CA 1
ATOM 2413 C C . ALA A 1 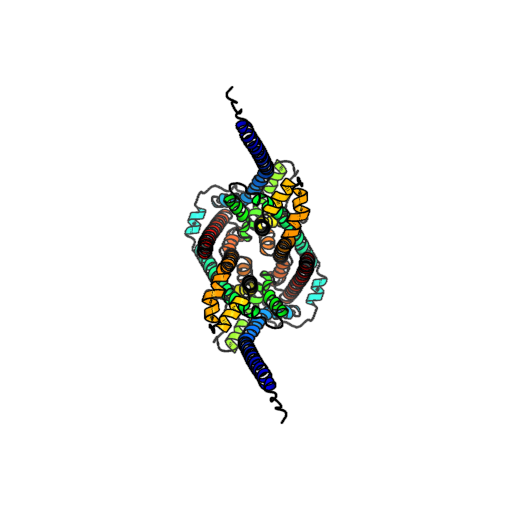315 ? -8.109 30 -4.51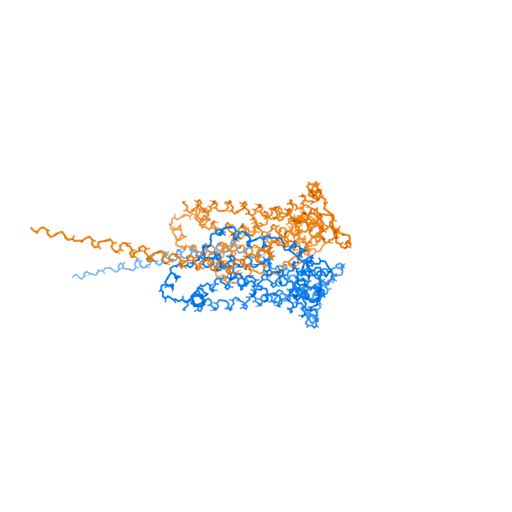2 1 47.84 315 ALA A C 1
ATOM 2415 O O . ALA A 1 315 ? -8.641 31.109 -4.324 1 47.84 315 ALA A O 1
ATOM 2416 N N . ASP A 1 316 ? -7.953 29 -3.557 1 49.41 316 ASP A N 1
ATOM 2417 C CA . ASP A 1 316 ? -8.57 29.25 -2.254 1 49.41 316 ASP A CA 1
ATOM 2418 C C . ASP A 1 316 ? -7.703 30.172 -1.406 1 49.41 316 ASP A C 1
ATOM 2420 O O . ASP A 1 316 ? -8.203 30.812 -0.48 1 49.41 316 ASP A O 1
ATOM 2424 N N . THR A 1 317 ? -6.371 30.172 -1.582 1 45.12 317 THR A N 1
ATOM 2425 C CA . THR A 1 317 ? -5.516 31.078 -0.827 1 45.12 3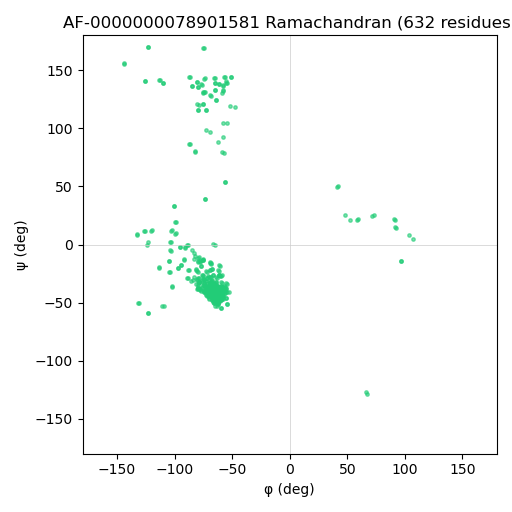17 THR A CA 1
ATOM 2426 C C . THR A 1 317 ? -5.617 32.5 -1.375 1 45.12 317 THR A C 1
ATOM 2428 O O . THR A 1 317 ? -5.121 33.438 -0.761 1 45.12 317 THR A O 1
ATOM 2431 N N . ARG A 1 318 ? -6.164 32.781 -2.506 1 39.12 318 ARG A N 1
ATOM 2432 C CA . ARG A 1 318 ? -6.449 34.156 -2.904 1 39.12 318 ARG A CA 1
ATOM 2433 C C . ARG A 1 318 ? -7.848 34.594 -2.469 1 39.12 318 ARG A C 1
ATOM 2435 O O . ARG A 1 318 ? -8.789 33.781 -2.533 1 39.12 318 ARG A O 1
ATOM 2442 N N . MET B 1 1 ? -35.344 55.344 62.5 1 31.73 1 MET B N 1
ATOM 2443 C CA . MET B 1 1 ? -36.031 54.812 61.312 1 31.73 1 MET B CA 1
ATOM 2444 C C . MET B 1 1 ? -35 54.312 60.281 1 31.73 1 MET B C 1
ATOM 2446 O O . MET B 1 1 ? -34.5 55.094 59.5 1 31.73 1 MET B O 1
ATOM 2450 N N . THR B 1 2 ? -34.156 53.281 60.594 1 36.31 2 THR B N 1
ATOM 2451 C CA . THR B 1 2 ? -33.031 52.656 59.906 1 36.31 2 THR B CA 1
ATOM 2452 C C . THR B 1 2 ? -33.5 51.875 58.688 1 36.31 2 THR B C 1
ATOM 2454 O O . THR B 1 2 ? -34.375 51.031 58.812 1 36.31 2 THR B O 1
ATOM 2457 N N . ALA B 1 3 ? -33.438 52.469 57.469 1 43.84 3 ALA B N 1
ATOM 2458 C CA . ALA B 1 3 ? -33.75 52 56.125 1 43.84 3 ALA B CA 1
ATOM 2459 C C . ALA B 1 3 ? -32.938 50.75 55.781 1 43.84 3 ALA B C 1
ATOM 2461 O O . ALA B 1 3 ? -31.719 50.781 55.625 1 43.84 3 ALA B O 1
ATOM 2462 N N . THR B 1 4 ? -33.344 49.531 56.281 1 38.94 4 THR B N 1
ATOM 2463 C CA . THR B 1 4 ? -32.781 48.25 55.875 1 38.94 4 THR B CA 1
ATOM 2464 C C . THR B 1 4 ? -33.031 48 54.375 1 38.94 4 THR B C 1
ATOM 2466 O O . THR B 1 4 ? -34.188 48.031 53.906 1 38.94 4 THR B O 1
ATOM 2469 N N . THR B 1 5 ? -32.125 48.469 53.531 1 41.06 5 THR B N 1
ATOM 2470 C CA . THR B 1 5 ? -32.125 48.219 52.094 1 41.06 5 THR B CA 1
ATOM 2471 C C . THR B 1 5 ? -32.156 46.719 51.812 1 41.06 5 THR B C 1
ATOM 2473 O O . THR B 1 5 ? -31.297 45.969 52.281 1 41.06 5 THR B O 1
ATOM 2476 N N . PRO B 1 6 ? -33.312 46.062 51.375 1 43.75 6 PRO B N 1
ATOM 2477 C CA . PRO B 1 6 ? -33.562 44.656 51.094 1 43.75 6 PRO B CA 1
ATOM 2478 C C . PRO B 1 6 ? -32.594 44.062 50.094 1 43.75 6 PRO B C 1
ATOM 2480 O O . PRO B 1 6 ? -31.953 44.812 49.344 1 43.75 6 PRO B O 1
ATOM 2483 N N . GLY B 1 7 ? -32.094 42.781 50.25 1 41.81 7 GLY B N 1
ATOM 2484 C CA . GLY B 1 7 ? -31.234 41.75 49.719 1 41.81 7 GLY B CA 1
ATOM 2485 C C . GLY B 1 7 ? -31.562 41.375 48.312 1 41.81 7 GLY B C 1
ATOM 2486 O O . GLY B 1 7 ? -32.312 40.438 48.062 1 41.81 7 GLY B O 1
ATOM 2487 N N . SER B 1 8 ? -31.656 42.25 47.25 1 45.84 8 SER B N 1
ATOM 2488 C CA . SER B 1 8 ? -31.953 41.969 45.844 1 45.84 8 SER B CA 1
ATOM 2489 C C . SER B 1 8 ? -30.875 41.125 45.188 1 45.84 8 SER B C 1
ATOM 2491 O O . SER B 1 8 ? -30.969 40.781 44.031 1 45.84 8 SER B O 1
ATOM 2493 N N . LEU B 1 9 ? -29.797 40.75 45.969 1 48.34 9 LEU B N 1
ATOM 2494 C CA . LEU B 1 9 ? -28.703 40.125 45.25 1 48.34 9 LEU B CA 1
ATOM 2495 C C . LEU B 1 9 ? -29 38.625 45.031 1 48.34 9 LEU B C 1
ATOM 2497 O O . LEU B 1 9 ? -28.328 37.969 44.219 1 48.34 9 LEU B O 1
ATOM 2501 N N . THR B 1 10 ? -30.062 38.094 45.688 1 51.28 10 THR B N 1
ATOM 2502 C CA . THR B 1 10 ? -30.203 36.656 45.562 1 51.28 10 THR B CA 1
ATOM 2503 C C . THR B 1 10 ? -30.828 36.25 44.25 1 51.28 10 THR B C 1
ATOM 2505 O O . THR B 1 10 ? -30.641 35.125 43.75 1 51.28 10 THR B O 1
ATOM 2508 N N . GLY B 1 11 ? -31.453 37.219 43.531 1 51.44 11 GLY B N 1
ATOM 2509 C CA . GLY B 1 11 ? -32.188 36.875 42.312 1 51.44 11 GLY B CA 1
ATOM 2510 C C . GLY B 1 11 ? -31.312 36.688 41.094 1 51.44 11 GLY B C 1
ATOM 2511 O O . GLY B 1 11 ? -31.672 36 40.156 1 51.44 11 GLY B O 1
ATOM 2512 N N . ALA B 1 12 ? -30.203 37.438 41.094 1 57.53 12 ALA B N 1
ATOM 2513 C CA . ALA B 1 12 ? -29.344 37.406 39.938 1 57.53 12 ALA B CA 1
ATOM 2514 C C . ALA B 1 12 ? -28.516 36.125 39.875 1 57.53 12 ALA B C 1
ATOM 2516 O O . ALA B 1 12 ? -28.312 35.531 38.812 1 57.53 12 ALA B O 1
ATOM 2517 N N . GLU B 1 13 ? -28.203 35.562 41.062 1 56.59 13 GLU B N 1
ATOM 2518 C CA . GLU B 1 13 ? -27.391 34.344 41.094 1 56.59 13 GLU B CA 1
ATOM 2519 C C . GLU B 1 13 ? -28.203 33.125 40.688 1 56.59 13 GLU B C 1
ATOM 2521 O O . GLU B 1 13 ? -27.672 32.25 40.031 1 56.59 13 GLU B O 1
ATOM 2526 N N . ASP B 1 14 ? -29.578 33.219 40.938 1 55.19 14 ASP B N 1
ATOM 2527 C CA . ASP B 1 14 ? -30.438 32.094 40.594 1 55.19 14 ASP B CA 1
ATOM 2528 C C . ASP B 1 14 ? -30.688 32.031 39.094 1 55.19 14 ASP B C 1
ATOM 2530 O O . ASP B 1 14 ? -30.766 30.953 38.531 1 55.19 14 ASP B O 1
ATOM 2534 N N . ARG B 1 15 ? -30.688 33.25 38.438 1 53.78 15 ARG B N 1
ATOM 2535 C CA . ARG B 1 15 ? -30.953 33.281 37 1 53.78 15 ARG B CA 1
ATOM 2536 C C . ARG B 1 15 ? -29.75 32.781 36.219 1 53.78 15 ARG B C 1
ATOM 2538 O O . ARG B 1 15 ? -29.906 32.125 35.188 1 53.78 15 ARG B O 1
ATOM 2545 N N . ASN B 1 16 ? -28.531 33.094 36.75 1 55.22 16 ASN B N 1
ATOM 2546 C CA . ASN B 1 16 ? -27.328 32.656 36.062 1 55.22 16 ASN B CA 1
ATOM 2547 C C . ASN B 1 16 ? -27.172 31.125 36.156 1 55.22 16 ASN B C 1
ATOM 2549 O O . ASN B 1 16 ? -26.641 30.484 35.25 1 55.22 16 ASN B O 1
ATOM 2553 N N . ARG B 1 17 ? -27.688 30.578 37.344 1 57.06 17 ARG B N 1
ATOM 2554 C CA . ARG B 1 17 ? -27.625 29.141 37.531 1 57.06 17 ARG B CA 1
ATOM 2555 C C . ARG B 1 17 ? -28.656 28.438 36.656 1 57.06 17 ARG B C 1
ATOM 2557 O O . ARG B 1 17 ? -28.406 27.359 36.125 1 57.06 17 ARG B O 1
ATOM 2564 N N . ILE B 1 18 ? -29.844 29.062 36.469 1 55.66 18 ILE B N 1
ATOM 2565 C CA . ILE B 1 18 ? -30.891 28.438 35.656 1 55.66 18 ILE B CA 1
ATOM 2566 C C . ILE B 1 18 ? -30.484 28.484 34.188 1 55.66 18 ILE B C 1
ATOM 2568 O O . ILE B 1 18 ? -30.688 27.516 33.438 1 55.66 18 ILE B O 1
ATOM 2572 N N . GLY B 1 19 ? -29.828 29.578 33.719 1 53.94 19 GLY B N 1
ATOM 2573 C CA . GLY B 1 19 ? -29.375 29.703 32.312 1 53.94 19 GLY B CA 1
ATOM 2574 C C . GLY B 1 19 ? -28.281 28.734 31.969 1 53.94 19 GLY B C 1
ATOM 2575 O O . GLY B 1 19 ? -28.234 28.203 30.844 1 53.94 19 GLY B O 1
ATOM 2576 N N . GLY B 1 20 ? -27.406 28.531 32.906 1 55.75 20 GLY B N 1
ATOM 2577 C CA . GLY B 1 20 ? -26.297 27.625 32.688 1 55.75 20 GLY B CA 1
ATOM 2578 C C . GLY B 1 20 ? -26.719 26.172 32.625 1 55.75 20 GLY B C 1
ATOM 2579 O O . GLY B 1 20 ? -26.156 25.406 31.828 1 55.75 20 GLY B O 1
ATOM 2580 N N . GLU B 1 21 ? -27.703 25.828 33.5 1 60.06 21 GLU B N 1
ATOM 2581 C CA . GLU B 1 21 ? -28.172 24.453 33.531 1 60.06 21 GLU B CA 1
ATOM 2582 C C . GLU B 1 21 ? -28.953 24.109 32.25 1 60.06 21 GLU B C 1
ATOM 2584 O O . GLU B 1 21 ? -28.859 22.984 31.766 1 60.06 21 GLU B O 1
ATOM 2589 N N . THR B 1 22 ? -29.719 25.125 31.766 1 57.38 22 THR B N 1
ATOM 2590 C CA . THR B 1 22 ? -30.516 24.859 30.578 1 57.38 22 THR B CA 1
ATOM 2591 C C . THR B 1 22 ? -29.625 24.688 29.344 1 57.38 22 THR B C 1
ATOM 2593 O O . THR B 1 22 ? -29.875 23.812 28.5 1 57.38 22 THR B O 1
ATOM 2596 N N . VAL B 1 23 ? -28.609 25.484 29.328 1 58.47 23 VAL B N 1
ATOM 2597 C CA . VAL B 1 23 ? -27.672 25.391 28.219 1 58.47 23 VAL B CA 1
ATOM 2598 C C . VAL B 1 23 ? -26.891 24.062 28.312 1 58.47 23 VAL B C 1
ATOM 2600 O O . VAL B 1 23 ? -26.656 23.406 27.312 1 58.47 23 VAL B O 1
ATOM 2603 N N . GLY B 1 24 ? -26.578 23.719 29.562 1 57.53 24 GLY B N 1
ATOM 2604 C CA . GLY B 1 24 ? -25.891 22.469 29.781 1 57.53 24 GLY B CA 1
ATOM 2605 C C . GLY B 1 24 ? -26.719 21.25 29.391 1 57.53 24 GLY B C 1
ATOM 2606 O O . GLY B 1 24 ? -26.203 20.297 28.812 1 57.53 24 GLY B O 1
ATOM 2607 N N . ARG B 1 25 ? -28.016 21.328 29.781 1 59.47 25 ARG B N 1
ATOM 2608 C CA . ARG B 1 25 ? -28.922 20.234 29.5 1 59.47 25 ARG B CA 1
ATOM 2609 C C . ARG B 1 25 ? -29.172 20.109 28 1 59.47 25 ARG B C 1
ATOM 2611 O O . ARG B 1 25 ? -29.297 19 27.469 1 59.47 25 ARG B O 1
ATOM 2618 N N . LEU B 1 26 ? -29.281 21.219 27.375 1 58.22 26 LEU B N 1
ATOM 2619 C CA . LEU B 1 26 ? -29.5 21.203 25.922 1 58.22 26 LEU B CA 1
ATOM 2620 C C . LEU B 1 26 ? -28.281 20.656 25.188 1 58.22 26 LEU B C 1
ATOM 2622 O O . LEU B 1 26 ? -28.422 19.922 24.219 1 58.22 26 LEU B O 1
ATOM 2626 N N . GLU B 1 27 ? -27.156 21.047 25.688 1 59.91 27 GLU B N 1
ATOM 2627 C CA . GLU B 1 27 ? -25.922 20.547 25.094 1 59.91 27 GLU B CA 1
ATOM 2628 C C . GLU B 1 27 ? -25.781 19.031 25.312 1 59.91 27 GLU B C 1
ATOM 2630 O O . GLU B 1 27 ? -25.328 18.312 24.438 1 59.91 27 GLU B O 1
ATOM 2635 N N . GLN B 1 28 ? -26.172 18.672 26.5 1 59.81 28 GLN B N 1
ATOM 2636 C CA . GLN B 1 28 ? -26.125 17.234 26.812 1 59.81 28 GLN B CA 1
ATOM 2637 C C . GLN B 1 28 ? -27.156 16.469 25.984 1 59.81 28 GLN B C 1
ATOM 2639 O O . GLN B 1 28 ? -26.875 15.352 25.531 1 59.81 28 GLN B O 1
ATOM 2644 N N . ARG B 1 29 ? -28.312 17 25.828 1 56.81 29 ARG B N 1
ATOM 2645 C CA . ARG B 1 29 ? -29.344 16.359 25.016 1 56.81 29 ARG B CA 1
ATOM 2646 C C . ARG B 1 29 ? -28.891 16.25 23.562 1 56.81 29 ARG B C 1
ATOM 2648 O O . ARG B 1 29 ? -29.141 15.242 22.906 1 56.81 29 ARG B O 1
ATOM 2655 N N . ARG B 1 30 ? -28.344 17.219 23.094 1 58.03 30 ARG B N 1
ATOM 2656 C CA . ARG B 1 30 ? -27.844 17.219 21.719 1 58.03 30 ARG B CA 1
ATOM 2657 C C . ARG B 1 30 ? -26.703 16.203 21.547 1 58.03 30 ARG B C 1
ATOM 2659 O O . ARG B 1 30 ? -26.641 15.5 20.547 1 58.03 30 ARG B O 1
ATOM 2666 N N . ARG B 1 31 ? -25.922 16.234 22.516 1 58.91 31 ARG B N 1
ATOM 2667 C CA . ARG B 1 31 ? -24.844 15.258 22.5 1 58.91 31 ARG B CA 1
ATOM 2668 C C . ARG B 1 31 ? -25.406 13.836 22.547 1 58.91 31 ARG B C 1
ATOM 2670 O O . ARG B 1 31 ? -24.922 12.945 21.844 1 58.91 31 ARG B O 1
ATOM 2677 N N . ARG B 1 32 ? -26.312 13.719 23.422 1 57.03 32 ARG B N 1
ATOM 2678 C CA . ARG B 1 32 ? -26.953 12.406 23.547 1 57.03 32 ARG B CA 1
ATOM 2679 C C . ARG B 1 32 ? -27.688 12.039 22.266 1 57.03 32 ARG B C 1
ATOM 2681 O O . ARG B 1 32 ? -27.656 10.883 21.844 1 57.03 32 ARG B O 1
ATOM 2688 N N . ALA B 1 33 ? -28.328 12.945 21.75 1 56.5 33 ALA B N 1
ATOM 2689 C CA . ALA B 1 33 ? -29.031 12.695 20.484 1 56.5 33 ALA B CA 1
ATOM 2690 C C . ALA B 1 33 ? -28.047 12.367 19.359 1 56.5 33 ALA B C 1
ATOM 2692 O O . ALA B 1 33 ? -28.297 11.461 18.562 1 56.5 33 ALA B O 1
ATOM 2693 N N . ALA B 1 34 ? -27.062 13.148 19.359 1 56.88 34 ALA B N 1
ATOM 2694 C CA . ALA B 1 34 ? -26.047 12.867 18.359 1 56.88 34 ALA B CA 1
ATOM 2695 C C . ALA B 1 34 ? -25.438 11.484 18.578 1 56.88 34 ALA B C 1
ATOM 2697 O O . ALA B 1 34 ? -25.203 10.742 17.625 1 56.88 34 ALA B O 1
ATOM 2698 N N . LEU B 1 35 ? -25.25 11.227 19.828 1 56.5 35 LEU B N 1
ATOM 2699 C CA . LEU B 1 35 ? -24.734 9.898 20.156 1 56.5 35 LEU B CA 1
ATOM 2700 C C . LEU B 1 35 ? -25.75 8.812 19.812 1 56.5 35 LEU B C 1
ATOM 2702 O O . LEU B 1 35 ? -25.375 7.742 19.328 1 56.5 35 LEU B O 1
ATOM 2706 N N . LEU B 1 36 ? -26.922 9.031 20.172 1 57.84 36 LEU B N 1
ATOM 2707 C CA . LEU B 1 36 ? -27.969 8.047 19.891 1 57.84 36 LEU B CA 1
ATOM 2708 C C . LEU B 1 36 ? -28.109 7.816 18.391 1 57.84 36 LEU B C 1
ATOM 2710 O O . LEU B 1 36 ? -28.344 6.691 17.953 1 57.84 36 LEU B O 1
ATOM 2714 N N . PHE B 1 37 ? -27.969 8.836 17.688 1 56.72 37 PHE B N 1
ATOM 2715 C CA . PHE B 1 37 ? -28.094 8.68 16.25 1 56.72 37 PHE B CA 1
ATOM 2716 C C . PHE B 1 37 ? -26.812 8.094 15.656 1 56.72 37 PHE B C 1
ATOM 2718 O O . PHE B 1 37 ? -26.875 7.305 14.711 1 56.72 37 PHE B O 1
ATOM 2725 N N . LEU B 1 38 ? -25.797 8.477 16.312 1 59.25 38 LEU B N 1
ATOM 2726 C CA . LEU B 1 38 ? -24.531 8.055 15.719 1 59.25 38 LEU B CA 1
ATOM 2727 C C . LEU B 1 38 ? -24.125 6.672 16.234 1 59.25 38 LEU B C 1
ATOM 2729 O O . LEU B 1 38 ? -23.406 5.938 15.547 1 59.25 38 LEU B O 1
ATOM 2733 N N . LEU B 1 39 ? -24.703 6.324 17.422 1 61.44 39 LEU B N 1
ATOM 2734 C CA . LEU B 1 39 ? -24.297 5.078 18.062 1 61.44 39 LEU B CA 1
ATOM 2735 C C . LEU B 1 39 ? -24.656 3.881 17.188 1 61.44 39 LEU B C 1
ATOM 2737 O O . LEU B 1 39 ? -23.828 2.988 16.984 1 61.44 39 LEU B O 1
ATOM 2741 N N . PRO B 1 40 ? -25.859 3.836 16.719 1 60.09 40 PRO B N 1
ATOM 2742 C CA . PRO B 1 40 ? -26.156 2.678 15.875 1 60.09 40 PRO B CA 1
ATOM 2743 C C . PRO B 1 40 ? -25.234 2.59 14.656 1 60.09 40 PRO B C 1
ATOM 2745 O O . PRO B 1 40 ? -24.859 1.491 14.242 1 60.09 40 PRO B O 1
ATOM 2748 N N . THR B 1 41 ? -24.984 3.752 14.219 1 57.31 41 THR B N 1
ATOM 2749 C CA . THR B 1 41 ? -24.125 3.764 13.047 1 57.31 41 THR B CA 1
ATOM 2750 C C . THR B 1 41 ? -22.719 3.314 13.414 1 57.31 41 THR B C 1
ATOM 2752 O O . THR B 1 41 ? -22.109 2.514 12.695 1 57.31 41 THR B O 1
ATOM 2755 N N . VAL B 1 42 ? -22.328 3.805 14.539 1 61.62 42 VAL B N 1
ATOM 2756 C CA . VAL B 1 42 ? -20.984 3.461 14.977 1 61.62 42 VAL B CA 1
ATOM 2757 C C . VAL B 1 42 ? -20.906 1.972 15.305 1 61.62 42 VAL B C 1
ATOM 2759 O O . VAL B 1 42 ? -19.938 1.294 14.945 1 61.62 42 VAL B O 1
ATOM 2762 N N . VAL B 1 43 ? -21.906 1.492 15.992 1 64.31 43 VAL B N 1
ATOM 2763 C CA . VAL B 1 43 ? -21.938 0.081 16.359 1 64.31 43 VAL B CA 1
ATOM 2764 C C . VAL B 1 43 ? -22.016 -0.781 15.102 1 64.31 43 VAL B C 1
ATOM 2766 O O . VAL B 1 43 ? -21.328 -1.804 15 1 64.31 43 VAL B O 1
ATOM 2769 N N . ALA B 1 44 ? -22.828 -0.37 14.18 1 61.84 44 ALA B N 1
ATOM 2770 C CA . ALA B 1 44 ? -22.938 -1.102 12.922 1 61.84 44 ALA B CA 1
ATOM 2771 C C . ALA B 1 44 ? -21.609 -1.118 12.18 1 61.84 44 ALA B C 1
ATOM 2773 O O . ALA B 1 44 ? -21.203 -2.152 11.648 1 61.84 44 ALA B O 1
ATOM 2774 N N . LEU B 1 45 ? -21.062 0.009 12.32 1 59.28 45 LEU B N 1
ATOM 2775 C CA . LEU B 1 45 ? -19.781 0.111 11.648 1 59.28 45 LEU B CA 1
ATOM 2776 C C . LEU B 1 45 ? -18.734 -0.769 12.336 1 59.28 45 LEU B C 1
ATOM 2778 O O . LEU B 1 45 ? -17.953 -1.441 11.664 1 59.28 45 LEU B O 1
ATOM 2782 N N . LEU B 1 46 ? -18.844 -0.74 13.68 1 64.56 46 LEU B N 1
ATOM 2783 C CA . LEU B 1 46 ? -17.906 -1.56 14.438 1 64.56 46 LEU B CA 1
ATOM 2784 C C . LEU B 1 46 ? -18.141 -3.043 14.18 1 64.56 46 LEU B C 1
ATOM 2786 O O . LEU B 1 46 ? -17.203 -3.822 14.078 1 64.56 46 LEU B O 1
ATOM 2790 N N . LEU B 1 47 ? -19.375 -3.33 14.07 1 66 47 LEU B N 1
ATOM 2791 C CA . LEU B 1 47 ? -19.703 -4.727 13.828 1 66 47 LEU B CA 1
ATOM 2792 C C . LEU B 1 47 ? -19.281 -5.16 12.43 1 66 47 LEU B C 1
ATOM 2794 O O . LEU B 1 47 ? -18.688 -6.23 12.258 1 66 47 LEU B O 1
ATOM 2798 N N . VAL B 1 48 ? -19.562 -4.285 11.586 1 65.44 48 VAL B N 1
ATOM 2799 C CA . VAL B 1 48 ? -19.188 -4.598 10.211 1 65.44 48 VAL B CA 1
ATOM 2800 C C . VAL B 1 48 ? -17.656 -4.609 10.086 1 65.44 48 VAL B C 1
ATOM 2802 O O . VAL B 1 48 ? -17.094 -5.441 9.367 1 65.44 48 VAL B O 1
ATOM 2805 N N . ALA B 1 49 ? -17.062 -3.764 10.852 1 65.81 49 ALA B N 1
ATOM 2806 C CA . ALA B 1 49 ? -15.609 -3.641 10.812 1 65.81 49 ALA B CA 1
ATOM 2807 C C . ALA B 1 49 ? -14.938 -4.805 11.539 1 65.81 49 ALA B C 1
ATOM 2809 O O . ALA B 1 49 ? -13.938 -5.348 11.062 1 65.81 49 ALA B O 1
ATOM 2810 N N . GLY B 1 50 ? -15.555 -5.238 12.609 1 76.75 50 GLY B N 1
ATOM 2811 C CA . GLY B 1 50 ? -14.891 -6.184 13.5 1 76.75 50 GLY B CA 1
ATOM 2812 C C . GLY B 1 50 ? -15.234 -7.629 13.195 1 76.75 50 GLY B C 1
ATOM 2813 O O . GLY B 1 50 ? -14.477 -8.539 13.539 1 76.75 50 GLY B O 1
ATOM 2814 N N . TRP B 1 51 ? -16.281 -7.762 12.477 1 80.06 51 TRP B N 1
ATOM 2815 C CA . TRP B 1 51 ? -16.797 -9.109 12.312 1 80.06 51 TRP B CA 1
ATOM 2816 C C . TRP B 1 51 ? -15.844 -9.969 11.484 1 80.06 51 TRP B C 1
ATOM 2818 O O . TRP B 1 51 ? -15.539 -11.102 11.859 1 80.06 51 TRP B O 1
ATOM 2828 N N . PRO B 1 52 ? -15.352 -9.492 10.359 1 81.5 52 PRO B N 1
ATOM 2829 C CA . PRO B 1 52 ? -14.43 -10.328 9.586 1 81.5 52 PRO B CA 1
ATOM 2830 C C . PRO B 1 52 ? -13.219 -10.781 10.398 1 81.5 52 PRO B C 1
ATOM 2832 O O . PRO B 1 52 ? -12.781 -11.922 10.266 1 81.5 52 PRO B O 1
ATOM 2835 N N . LEU B 1 53 ? -12.75 -9.891 11.164 1 83.44 53 LEU B N 1
ATOM 2836 C CA . LEU B 1 53 ? -11.602 -10.234 11.992 1 83.44 53 LEU B CA 1
ATOM 2837 C C . LEU B 1 53 ? -11.969 -11.273 13.039 1 83.44 53 LEU B C 1
ATOM 2839 O O . LEU B 1 53 ? -11.219 -12.227 13.266 1 83.44 53 LEU B O 1
ATOM 2843 N N . LEU B 1 54 ? -13.156 -11.062 13.703 1 85.69 54 LEU B N 1
ATOM 2844 C CA . LEU B 1 54 ? -13.594 -11.992 14.734 1 85.69 54 LEU B CA 1
ATOM 2845 C C . LEU B 1 54 ? -13.812 -13.391 14.156 1 85.69 54 LEU B C 1
ATOM 2847 O O . LEU B 1 54 ? -13.5 -14.391 14.805 1 85.69 54 LEU B O 1
ATOM 2851 N N . ARG B 1 55 ? -14.312 -13.43 13.023 1 83.88 55 ARG B N 1
ATOM 2852 C CA . ARG B 1 55 ? -14.531 -14.711 12.367 1 83.88 55 ARG B CA 1
ATOM 2853 C C . ARG B 1 55 ? -13.211 -15.414 12.062 1 83.88 55 ARG B C 1
ATOM 2855 O O . ARG B 1 55 ? -13.094 -16.625 12.219 1 83.88 55 ARG B O 1
ATOM 2862 N N . THR B 1 56 ? -12.258 -14.648 11.555 1 85.75 56 THR B N 1
ATOM 2863 C CA . THR B 1 56 ? -10.945 -15.211 11.281 1 85.75 56 THR B CA 1
ATOM 2864 C C . THR B 1 56 ? -10.312 -15.758 12.555 1 85.75 56 THR B C 1
ATOM 2866 O O . THR B 1 56 ? -9.75 -16.859 12.555 1 85.75 56 THR B O 1
ATOM 2869 N N . VAL B 1 57 ? -10.469 -15.023 13.625 1 90.81 57 VAL B N 1
ATOM 2870 C CA . VAL B 1 57 ? -9.938 -15.469 14.906 1 90.81 57 VAL B CA 1
ATOM 2871 C C . VAL B 1 57 ? -10.617 -16.766 15.32 1 90.81 57 VAL B C 1
ATOM 2873 O O . VAL B 1 57 ? -9.953 -17.719 15.75 1 90.81 57 VAL B O 1
ATOM 2876 N N . TYR B 1 58 ? -11.891 -16.812 15.164 1 90.88 58 TYR B N 1
ATOM 2877 C CA . TYR B 1 58 ? -12.641 -18 15.516 1 90.88 58 TYR B CA 1
ATOM 2878 C C . TYR B 1 58 ? -12.18 -19.203 14.695 1 90.88 58 TYR B C 1
ATOM 2880 O O . TYR B 1 58 ? -11.984 -20.297 15.242 1 90.88 58 TYR B O 1
ATOM 2888 N N . LEU B 1 59 ? -11.953 -19.047 13.414 1 90.25 59 LEU B N 1
ATOM 2889 C CA . LEU B 1 59 ? -11.539 -20.141 12.531 1 90.25 59 LEU B CA 1
ATOM 2890 C C . LEU B 1 59 ? -10.164 -20.672 12.93 1 90.25 59 LEU B C 1
ATOM 2892 O O . LEU B 1 59 ? -9.852 -21.828 12.695 1 90.25 59 LEU B O 1
ATOM 2896 N N . GLY B 1 60 ? -9.336 -19.797 13.523 1 94.12 60 GLY B N 1
ATOM 2897 C CA . GLY B 1 60 ? -8.031 -20.219 14.008 1 94.12 60 GLY B CA 1
ATOM 2898 C C . GLY B 1 60 ? -8.125 -21.297 15.078 1 94.12 60 GLY B C 1
ATOM 2899 O O . GLY B 1 60 ? -7.156 -22.016 15.32 1 94.12 60 GLY B O 1
ATOM 2900 N N . PHE B 1 61 ? -9.328 -21.422 15.688 1 96.38 61 PHE B N 1
ATOM 2901 C CA . PHE B 1 61 ? -9.539 -22.406 16.734 1 96.38 61 PHE B CA 1
ATOM 2902 C C . PHE B 1 61 ? -10.234 -23.641 16.156 1 96.38 61 PHE B C 1
ATOM 2904 O O . PHE B 1 61 ? -10.648 -24.531 16.906 1 96.38 61 PHE B O 1
ATOM 2911 N N . THR B 1 62 ? -10.352 -23.719 14.852 1 94.44 62 THR B N 1
ATOM 2912 C CA . THR B 1 62 ? -11.062 -24.828 14.219 1 94.44 62 THR B CA 1
ATOM 2913 C C . THR B 1 62 ? -10.156 -25.547 13.227 1 94.44 62 THR B C 1
ATOM 2915 O O . THR B 1 62 ? -9.031 -25.109 12.961 1 94.44 62 THR B O 1
ATOM 2918 N N . ASP B 1 63 ? -10.641 -26.734 12.727 1 93.12 63 ASP B N 1
ATOM 2919 C CA . ASP B 1 63 ? -9.922 -27.484 11.695 1 93.12 63 ASP B CA 1
ATOM 2920 C C . ASP B 1 63 ? -10.531 -27.234 10.32 1 93.12 63 ASP B C 1
ATOM 2922 O O . ASP B 1 63 ? -10.547 -28.125 9.469 1 93.12 63 ASP B O 1
ATOM 2926 N N . ALA B 1 64 ? -11.031 -26 10.148 1 87.88 64 ALA B N 1
ATOM 2927 C CA . ALA B 1 64 ? -11.711 -25.625 8.914 1 87.88 64 ALA B CA 1
ATOM 2928 C C . ALA B 1 64 ? -10.789 -25.812 7.707 1 87.88 64 ALA B C 1
ATOM 2930 O O . ALA B 1 64 ? -9.602 -25.484 7.773 1 87.88 64 ALA B O 1
ATOM 2931 N N . ARG B 1 65 ? -11.281 -26.422 6.711 1 84.31 65 ARG B N 1
ATOM 2932 C CA . ARG B 1 65 ? -10.609 -26.594 5.43 1 84.31 65 ARG B CA 1
ATOM 2933 C C . ARG B 1 65 ? -11.484 -26.094 4.281 1 84.31 65 ARG B C 1
ATOM 2935 O O . ARG B 1 65 ? -12.711 -26.266 4.309 1 84.31 65 ARG B O 1
ATOM 2942 N N . LEU B 1 66 ? -10.727 -25.453 3.352 1 74.25 66 LEU B N 1
ATOM 2943 C CA . LEU B 1 66 ? -11.469 -24.984 2.188 1 74.25 66 LEU B CA 1
ATOM 2944 C C . LEU B 1 66 ? -11.945 -26.156 1.337 1 74.25 66 LEU B C 1
ATOM 2946 O O . LEU B 1 66 ? -11.188 -27.094 1.081 1 74.25 66 LEU B O 1
ATOM 2950 N N . GLY B 1 67 ? -13.188 -26.141 1.055 1 65.38 67 GLY B N 1
ATOM 2951 C CA . GLY B 1 67 ? -13.703 -27.188 0.181 1 65.38 67 GLY B CA 1
ATOM 2952 C C . GLY B 1 67 ? -14.312 -28.344 0.938 1 65.38 67 GLY B C 1
ATOM 2953 O O . GLY B 1 67 ? -14.898 -29.25 0.333 1 65.38 67 GLY B O 1
ATOM 2954 N N . SER B 1 68 ? -13.961 -28.281 2.23 1 67.31 68 SER B N 1
ATOM 2955 C CA . SER B 1 68 ? -14.547 -29.391 2.994 1 67.31 68 SER B CA 1
ATOM 2956 C C . SER B 1 68 ? -16.031 -29.156 3.232 1 67.31 68 SER B C 1
ATOM 2958 O O . SER B 1 68 ? -16.484 -28.016 3.377 1 67.31 68 SER B O 1
ATOM 2960 N N . THR B 1 69 ? -16.688 -30.062 2.961 1 64.81 69 THR B N 1
ATOM 2961 C CA . THR B 1 69 ? -18.125 -30.031 3.205 1 64.81 69 THR B CA 1
ATOM 2962 C C . THR B 1 69 ? -18.422 -30.266 4.684 1 64.81 69 THR B C 1
ATOM 2964 O O . THR B 1 69 ? -19.547 -30 5.141 1 64.81 69 THR B O 1
ATOM 2967 N N . GLU B 1 70 ? -17.453 -30.719 5.289 1 70.12 70 GLU B N 1
ATOM 2968 C CA . GLU B 1 70 ? -17.672 -30.984 6.707 1 70.12 70 GLU B CA 1
ATOM 2969 C C . GLU B 1 70 ? -17.562 -29.703 7.531 1 70.12 70 GLU B C 1
ATOM 2971 O O . GLU B 1 70 ? -16.812 -28.781 7.176 1 70.12 70 GLU B O 1
ATOM 2976 N N . GLU B 1 71 ? -18.422 -29.641 8.438 1 79.56 71 GLU B N 1
ATOM 2977 C CA . GLU B 1 71 ? -18.391 -28.5 9.344 1 79.56 71 GLU B CA 1
ATOM 2978 C C . GLU B 1 71 ? -17.078 -28.453 10.117 1 79.56 71 GLU B C 1
ATOM 2980 O O . GLU B 1 71 ? -16.547 -29.5 10.516 1 79.56 71 GLU B O 1
ATOM 2985 N N . ALA B 1 72 ? -16.547 -27.359 10.258 1 85.5 72 ALA B N 1
ATOM 2986 C CA . ALA B 1 72 ? -15.312 -27.156 11 1 85.5 72 ALA B CA 1
ATOM 2987 C C . ALA B 1 72 ? -15.492 -27.5 12.477 1 85.5 72 ALA B C 1
ATOM 2989 O O . ALA B 1 72 ? -16.484 -27.109 13.102 1 85.5 72 ALA B O 1
ATOM 2990 N N . ALA B 1 73 ? -14.656 -28.406 12.992 1 92 73 ALA B N 1
ATOM 2991 C CA . ALA B 1 73 ? -14.68 -28.781 14.406 1 92 73 ALA B CA 1
ATOM 2992 C C . ALA B 1 73 ? -13.805 -27.844 15.227 1 92 73 ALA B C 1
ATOM 2994 O O . ALA B 1 73 ? -12.773 -27.375 14.75 1 92 73 ALA B O 1
ATOM 2995 N N . PHE B 1 74 ? -14.289 -27.594 16.422 1 95.12 74 PHE B N 1
ATOM 2996 C CA . PHE B 1 74 ? -13.5 -26.797 17.344 1 95.12 74 PHE B CA 1
ATOM 2997 C C . PHE B 1 74 ? -12.352 -27.609 17.922 1 95.12 74 PHE B C 1
ATOM 2999 O O . PHE B 1 74 ? -12.578 -28.641 18.578 1 95.12 74 PHE B O 1
ATOM 3006 N N . ILE B 1 75 ? -11.109 -27.234 17.766 1 96.19 75 ILE B N 1
ATOM 3007 C CA . ILE B 1 75 ? -9.953 -28 18.203 1 96.19 75 ILE B CA 1
ATOM 3008 C C . ILE B 1 75 ? -9.141 -27.188 19.203 1 96.19 75 ILE B C 1
ATOM 3010 O O . ILE B 1 75 ? -7.977 -27.5 19.469 1 96.19 75 ILE B O 1
ATOM 3014 N N . GLY B 1 76 ? -9.727 -26.094 19.672 1 95.62 76 GLY B N 1
ATOM 3015 C CA . GLY B 1 76 ? -9.055 -25.281 20.672 1 95.62 76 GLY B CA 1
ATOM 3016 C C . GLY B 1 76 ? -7.805 -24.594 20.141 1 95.62 76 GLY B C 1
ATOM 3017 O O . GLY B 1 76 ? -7.828 -23.969 19.094 1 95.62 76 GLY B O 1
ATOM 3018 N N . PHE B 1 77 ? -6.711 -24.812 20.922 1 96.81 77 PHE B N 1
ATOM 3019 C CA . PHE B 1 77 ? -5.492 -24.078 20.625 1 96.81 77 PHE B CA 1
ATOM 3020 C C . PHE B 1 77 ? -4.523 -24.922 19.812 1 96.81 77 PHE B C 1
ATOM 3022 O O . PHE B 1 77 ? -3.34 -24.594 19.703 1 96.81 77 PHE B O 1
ATOM 3029 N N . ALA B 1 78 ? -4.965 -25.938 19.172 1 96.81 78 ALA B N 1
ATOM 3030 C CA . ALA B 1 78 ? -4.098 -26.875 18.469 1 96.81 78 ALA B CA 1
ATOM 3031 C C . ALA B 1 78 ? -3.346 -26.188 17.328 1 96.81 78 ALA B C 1
ATOM 3033 O O . ALA B 1 78 ? -2.137 -26.359 17.188 1 96.81 78 ALA B O 1
ATOM 3034 N N . ASN B 1 79 ? -4.051 -25.375 16.547 1 97.12 79 ASN B N 1
ATOM 3035 C CA . ASN B 1 79 ? -3.414 -24.641 15.453 1 97.12 79 ASN B CA 1
ATOM 3036 C C . ASN B 1 79 ? -2.322 -23.703 15.961 1 97.12 79 ASN B C 1
ATOM 3038 O O . ASN B 1 79 ? -1.256 -23.594 15.352 1 97.12 79 ASN B O 1
ATOM 3042 N N . PHE B 1 80 ? -2.58 -23.062 17.062 1 96.94 80 PHE B N 1
ATOM 3043 C CA . PHE B 1 80 ? -1.632 -22.109 17.641 1 96.94 80 PHE B CA 1
ATOM 3044 C C . PHE B 1 80 ? -0.412 -22.844 18.188 1 96.94 80 PHE B C 1
ATOM 3046 O O . PHE B 1 80 ? 0.715 -22.359 18.062 1 96.94 80 PHE B O 1
ATOM 3053 N N . GLY B 1 81 ? -0.696 -23.938 18.797 1 96.19 81 GLY B N 1
ATOM 3054 C CA . GLY B 1 81 ? 0.418 -24.75 19.25 1 96.19 81 GLY B CA 1
ATOM 3055 C C . GLY B 1 81 ? 1.328 -25.219 18.141 1 96.19 81 GLY B C 1
ATOM 3056 O O . GLY B 1 81 ? 2.553 -25.125 18.25 1 96.19 81 GLY B O 1
ATOM 3057 N N . TYR B 1 82 ? 0.76 -25.656 17.094 1 95 82 TYR B N 1
ATOM 3058 C CA . TYR B 1 82 ? 1.52 -26.094 15.93 1 95 82 TYR B CA 1
ATOM 3059 C C . TYR B 1 82 ? 2.275 -24.922 15.305 1 95 82 TYR B C 1
ATOM 3061 O O . TYR B 1 82 ? 3.418 -25.078 14.867 1 95 82 TYR B O 1
ATOM 3069 N N . LEU B 1 83 ? 1.655 -23.891 15.227 1 95.81 83 LEU B N 1
ATOM 3070 C CA . LEU B 1 83 ? 2.254 -22.703 14.633 1 95.81 83 LEU B CA 1
ATOM 3071 C C . LEU B 1 83 ? 3.52 -22.297 15.383 1 95.81 83 LEU B C 1
ATOM 3073 O O . LEU B 1 83 ? 4.523 -21.938 14.766 1 95.81 83 LEU B O 1
ATOM 3077 N N . LEU B 1 84 ? 3.484 -22.312 16.734 1 95.5 84 LEU B N 1
ATOM 3078 C CA . LEU B 1 84 ? 4.605 -21.875 17.562 1 95.5 84 LEU B CA 1
ATOM 3079 C C . LEU B 1 84 ? 5.781 -22.828 17.438 1 95.5 84 LEU B C 1
ATOM 3081 O O . LEU B 1 84 ? 6.918 -22.469 17.75 1 95.5 84 LEU B O 1
ATOM 3085 N N . THR B 1 85 ? 5.512 -24 16.938 1 95.5 85 THR B N 1
ATOM 3086 C CA . THR B 1 85 ? 6.582 -24.984 16.766 1 95.5 85 THR B CA 1
ATOM 3087 C C . THR B 1 85 ? 7.004 -25.078 15.312 1 95.5 85 THR B C 1
ATOM 3089 O O . THR B 1 85 ? 7.961 -25.797 14.977 1 95.5 85 THR B O 1
ATOM 3092 N N . ASP B 1 86 ? 6.367 -24.422 14.422 1 95.31 86 ASP B N 1
ATOM 3093 C CA . ASP B 1 86 ? 6.641 -24.484 12.992 1 95.31 86 ASP B CA 1
ATOM 3094 C C . ASP B 1 86 ? 7.836 -23.609 12.633 1 95.31 86 ASP B C 1
ATOM 3096 O O . ASP B 1 86 ? 7.77 -22.375 12.742 1 95.31 86 ASP B O 1
ATOM 3100 N N . PRO B 1 87 ? 8.898 -24.234 12.156 1 95.44 87 PRO B N 1
ATOM 3101 C CA . PRO B 1 87 ? 10.055 -23.438 11.758 1 95.44 87 PRO B CA 1
ATOM 3102 C C . PRO B 1 87 ? 9.727 -22.469 10.625 1 95.44 87 PRO B C 1
ATOM 3104 O O . PRO B 1 87 ? 10.344 -21.391 10.531 1 95.44 87 PRO B O 1
ATOM 3107 N N . GLY B 1 88 ? 8.742 -22.797 9.828 1 95.12 88 GLY B N 1
ATOM 3108 C CA . GLY B 1 88 ? 8.336 -21.922 8.742 1 95.12 88 GLY B CA 1
ATOM 3109 C C . GLY B 1 88 ? 7.762 -20.609 9.234 1 95.12 88 GLY B C 1
ATOM 3110 O O . GLY B 1 88 ? 8.039 -19.547 8.656 1 95.12 88 GLY B O 1
ATOM 3111 N N . TRP B 1 89 ? 7.012 -20.734 10.312 1 96.31 89 TRP B N 1
ATOM 3112 C CA . TRP B 1 89 ? 6.43 -19.547 10.922 1 96.31 89 TRP B CA 1
ATOM 3113 C C . TRP B 1 89 ? 7.523 -18.609 11.43 1 96.31 89 TRP B C 1
ATOM 3115 O O . TRP B 1 89 ? 7.492 -17.406 11.156 1 96.31 89 TRP B O 1
ATOM 3125 N N . TRP B 1 90 ? 8.453 -19.109 12.055 1 96.69 90 TRP B N 1
ATOM 3126 C CA . TRP B 1 90 ? 9.5 -18.297 12.648 1 96.69 90 TRP B CA 1
ATOM 3127 C C . TRP B 1 90 ? 10.438 -17.75 11.578 1 96.69 90 TRP B C 1
ATOM 3129 O O . TRP B 1 90 ? 10.93 -16.625 11.695 1 96.69 90 TRP B O 1
ATOM 3139 N N . GLN B 1 91 ? 10.68 -18.531 10.531 1 96.19 91 GLN B N 1
ATOM 3140 C CA . GLN B 1 91 ? 11.445 -18.016 9.406 1 96.19 91 GLN B CA 1
ATOM 3141 C C . GLN B 1 91 ? 10.758 -16.812 8.766 1 96.19 91 GLN B C 1
ATOM 3143 O O . GLN B 1 91 ? 11.391 -15.797 8.492 1 96.19 91 GLN B O 1
ATOM 3148 N N . ALA B 1 92 ? 9.453 -16.922 8.523 1 96.56 92 ALA B N 1
ATOM 3149 C CA . ALA B 1 92 ? 8.688 -15.828 7.938 1 96.56 92 ALA B CA 1
ATOM 3150 C C . ALA B 1 92 ? 8.688 -14.609 8.852 1 96.56 92 ALA B C 1
ATOM 3152 O O . ALA B 1 92 ? 8.734 -13.469 8.375 1 96.56 92 ALA B O 1
ATOM 3153 N N . THR B 1 93 ? 8.648 -14.891 10.18 1 96.75 93 THR B N 1
ATOM 3154 C CA . THR B 1 93 ? 8.688 -13.805 11.156 1 96.75 93 THR B CA 1
ATOM 3155 C C . THR B 1 93 ? 10.008 -13.047 11.062 1 96.75 93 THR B C 1
ATOM 3157 O O . THR B 1 93 ? 10.023 -11.812 10.984 1 96.75 93 THR B O 1
ATOM 3160 N N . TRP B 1 94 ? 11.07 -13.758 10.945 1 96.5 94 TRP B N 1
ATOM 3161 C CA . TRP B 1 94 ? 12.391 -13.133 10.883 1 96.5 94 TRP B CA 1
ATOM 3162 C C . TRP B 1 94 ? 12.586 -12.406 9.555 1 96.5 94 TRP B C 1
ATOM 3164 O O . TRP B 1 94 ? 13.18 -11.328 9.516 1 96.5 94 TRP B O 1
ATOM 3174 N N . VAL B 1 95 ? 12.117 -12.984 8.508 1 96.69 95 VAL B N 1
ATOM 3175 C CA . VAL B 1 95 ? 12.195 -12.344 7.195 1 96.69 95 VAL B CA 1
ATOM 3176 C C . VAL B 1 95 ? 11.438 -11.023 7.223 1 96.69 95 VAL B C 1
ATOM 3178 O O . VAL B 1 95 ? 11.945 -10 6.758 1 96.69 95 VAL B O 1
ATOM 3181 N N . THR B 1 96 ? 10.234 -11.055 7.824 1 97.12 96 THR B N 1
ATOM 3182 C CA . THR B 1 96 ? 9.398 -9.867 7.891 1 97.12 96 THR B CA 1
ATOM 3183 C C . THR B 1 96 ? 10.07 -8.773 8.719 1 97.12 96 THR B C 1
ATOM 3185 O O . THR B 1 96 ? 10.125 -7.617 8.297 1 97.12 96 THR B O 1
ATOM 3188 N N . LEU B 1 97 ? 10.633 -9.141 9.844 1 97.06 97 LEU B N 1
ATOM 3189 C CA . LEU B 1 97 ? 11.25 -8.172 10.742 1 97.06 97 LEU B CA 1
ATOM 3190 C C . LEU B 1 97 ? 12.531 -7.605 10.133 1 97.06 97 LEU B C 1
ATOM 3192 O O . LEU B 1 97 ? 12.773 -6.398 10.211 1 97.06 97 LEU B O 1
ATOM 3196 N N . LYS B 1 98 ? 13.336 -8.469 9.547 1 97.56 98 LYS B N 1
ATOM 3197 C CA . LYS B 1 98 ? 14.57 -8.016 8.906 1 97.56 98 LYS B CA 1
ATOM 3198 C C . LYS B 1 98 ? 14.273 -7.113 7.711 1 97.56 98 LYS B C 1
ATOM 3200 O O . LYS B 1 98 ? 14.906 -6.07 7.543 1 97.56 98 LYS B O 1
ATOM 3205 N N . PHE B 1 99 ? 13.352 -7.508 6.957 1 97.62 99 PHE B N 1
ATOM 3206 C CA . PHE B 1 99 ? 12.953 -6.719 5.801 1 97.62 99 PHE B CA 1
ATOM 3207 C C . PHE B 1 99 ? 12.469 -5.34 6.227 1 97.62 99 PHE B C 1
ATOM 3209 O O . PHE B 1 99 ? 12.922 -4.324 5.695 1 97.62 99 PHE B O 1
ATOM 3216 N N . ALA B 1 100 ? 11.508 -5.355 7.125 1 97.81 100 ALA B N 1
ATOM 3217 C CA . ALA B 1 100 ? 10.906 -4.102 7.562 1 97.81 100 ALA B CA 1
ATOM 3218 C C . ALA B 1 100 ? 11.945 -3.176 8.188 1 97.81 100 ALA B C 1
ATOM 3220 O O . ALA B 1 100 ? 12.008 -1.99 7.852 1 97.81 100 ALA B O 1
ATOM 3221 N N . SER B 1 101 ? 12.766 -3.693 9.07 1 97.62 101 SER B N 1
ATOM 3222 C CA . SER B 1 101 ? 13.75 -2.869 9.758 1 97.62 101 SER B CA 1
ATOM 3223 C C . SER B 1 101 ? 14.797 -2.322 8.789 1 97.62 101 SER B C 1
ATOM 3225 O O . SER B 1 101 ? 15.086 -1.124 8.797 1 97.62 101 SER B O 1
ATOM 3227 N N . ALA B 1 102 ? 15.305 -3.162 7.953 1 98.25 102 ALA B N 1
ATOM 3228 C CA . ALA B 1 102 ? 16.344 -2.744 7.012 1 98.25 102 ALA B CA 1
ATOM 3229 C C . ALA B 1 102 ? 15.797 -1.729 6.012 1 98.25 102 ALA B C 1
ATOM 3231 O O . ALA B 1 102 ? 16.438 -0.713 5.734 1 98.25 102 ALA B O 1
ATOM 3232 N N . SER B 1 103 ? 14.625 -2.012 5.441 1 98.19 103 SER B N 1
ATOM 3233 C CA . SER B 1 103 ? 14.039 -1.122 4.441 1 98.19 103 SER B CA 1
ATOM 3234 C C . SER B 1 103 ? 13.75 0.253 5.031 1 98.19 103 SER B C 1
ATOM 3236 O O . SER B 1 103 ? 14.102 1.276 4.441 1 98.19 103 SER B O 1
ATOM 3238 N N . VAL B 1 104 ? 13.125 0.248 6.215 1 97.88 104 VAL B N 1
ATOM 3239 C CA . VAL B 1 104 ? 12.727 1.51 6.828 1 97.88 104 VAL B CA 1
ATOM 3240 C C . VAL B 1 104 ? 13.961 2.332 7.18 1 97.88 104 VAL B C 1
ATOM 3242 O O . VAL B 1 104 ? 14 3.543 6.953 1 97.88 104 VAL B O 1
ATOM 3245 N N . VAL B 1 105 ? 14.992 1.701 7.715 1 98.12 105 VAL B N 1
ATOM 3246 C CA . VAL B 1 105 ? 16.219 2.395 8.094 1 98.12 105 VAL B CA 1
ATOM 3247 C C . VAL B 1 105 ? 16.891 2.975 6.855 1 98.12 105 VAL B C 1
ATOM 3249 O O . VAL B 1 105 ? 17.25 4.156 6.828 1 98.12 105 VAL B O 1
ATOM 3252 N N . LEU B 1 106 ? 17.031 2.195 5.848 1 97.69 106 LEU B N 1
ATOM 3253 C CA . LEU B 1 106 ? 17.719 2.639 4.633 1 97.69 106 LEU B CA 1
ATOM 3254 C C . LEU B 1 106 ? 16.906 3.725 3.926 1 97.69 106 LEU B C 1
ATOM 3256 O O . LEU B 1 106 ? 17.469 4.703 3.434 1 97.69 106 LEU B O 1
ATOM 3260 N N . GLU B 1 107 ? 15.586 3.525 3.844 1 97.06 107 GLU B N 1
ATOM 3261 C CA . GLU B 1 107 ? 14.727 4.523 3.215 1 97.06 107 GLU B CA 1
ATOM 3262 C C . GLU B 1 107 ? 14.766 5.844 3.977 1 97.06 107 GLU B C 1
ATOM 3264 O O . GLU B 1 107 ? 14.688 6.918 3.375 1 97.06 107 GLU B O 1
ATOM 3269 N N . THR B 1 108 ? 14.82 5.727 5.309 1 97.38 108 THR B N 1
ATOM 3270 C CA . THR B 1 108 ? 14.883 6.938 6.125 1 97.38 108 THR B CA 1
ATOM 3271 C C . THR B 1 108 ? 16.203 7.672 5.891 1 97.38 108 THR B C 1
ATOM 3273 O O . THR B 1 108 ? 16.203 8.891 5.688 1 97.38 108 THR B O 1
ATOM 3276 N N . LEU B 1 109 ? 17.297 6.957 5.891 1 96.62 109 LEU B N 1
ATOM 3277 C CA . LEU B 1 109 ? 18.609 7.559 5.703 1 96.62 109 LEU B CA 1
ATOM 3278 C C . LEU B 1 109 ? 18.75 8.148 4.305 1 96.62 109 LEU B C 1
ATOM 3280 O O . LEU B 1 109 ? 19.141 9.305 4.148 1 96.62 109 LEU B O 1
ATOM 3284 N N . LEU B 1 110 ? 18.422 7.355 3.316 1 92.81 110 LEU B N 1
ATOM 3285 C CA . LEU B 1 110 ? 18.531 7.828 1.941 1 92.81 110 LEU B CA 1
ATOM 3286 C C . LEU B 1 110 ? 17.516 8.938 1.665 1 92.81 110 LEU B C 1
ATOM 3288 O O . LEU B 1 110 ? 17.828 9.898 0.958 1 92.81 110 LEU B O 1
ATOM 3292 N N . GLY B 1 111 ? 16.266 8.727 2.193 1 93.5 111 GLY B N 1
ATOM 3293 C CA . GLY B 1 111 ? 15.266 9.773 2.061 1 93.5 111 GLY B CA 1
ATOM 3294 C C . GLY B 1 111 ? 15.703 11.094 2.658 1 93.5 111 GLY B C 1
ATOM 3295 O O . GLY B 1 111 ? 15.43 12.156 2.094 1 93.5 111 GLY B O 1
ATOM 3296 N N . MET B 1 112 ? 16.391 11.07 3.783 1 94.06 112 MET B N 1
ATOM 3297 C CA . MET B 1 112 ? 16.906 12.273 4.43 1 94.06 112 MET B CA 1
ATOM 3298 C C . MET B 1 112 ? 17.938 12.953 3.549 1 94.06 112 MET B C 1
ATOM 3300 O O . MET B 1 112 ? 17.906 14.172 3.365 1 94.06 112 MET B O 1
ATOM 3304 N N . VAL B 1 113 ? 18.828 12.172 3.01 1 90.25 113 VAL B N 1
ATOM 3305 C CA . VAL B 1 113 ? 19.875 12.711 2.148 1 90.25 113 VAL B CA 1
ATOM 3306 C C . VAL B 1 113 ? 19.234 13.391 0.933 1 90.25 113 VAL B C 1
ATOM 3308 O O . VAL B 1 113 ? 19.594 14.523 0.596 1 90.25 113 VAL B O 1
ATOM 3311 N N . ILE B 1 114 ? 18.297 12.75 0.317 1 87.56 114 ILE B N 1
ATOM 3312 C CA . ILE B 1 114 ? 17.641 13.289 -0.869 1 87.56 114 ILE B CA 1
ATOM 3313 C C . ILE B 1 114 ? 16.859 14.539 -0.499 1 87.56 114 ILE B C 1
ATOM 3315 O O . ILE B 1 114 ? 16.891 15.539 -1.222 1 87.56 114 ILE B O 1
ATOM 3319 N N . ALA B 1 115 ? 16.156 14.5 0.636 1 90.5 115 ALA B N 1
ATOM 3320 C CA . ALA B 1 115 ? 15.359 15.633 1.085 1 90.5 115 ALA B CA 1
ATOM 3321 C C . ALA B 1 115 ? 16.234 16.859 1.341 1 90.5 115 ALA B C 1
ATOM 3323 O O . ALA B 1 115 ? 15.867 17.984 0.999 1 90.5 115 ALA B O 1
ATOM 3324 N N . LEU B 1 116 ? 17.406 16.672 1.944 1 87.5 116 LEU B N 1
ATOM 3325 C CA . LEU B 1 116 ? 18.312 17.766 2.238 1 87.5 116 LEU B CA 1
ATOM 3326 C C . LEU B 1 116 ? 18.828 18.406 0.952 1 87.5 116 LEU B C 1
ATOM 3328 O O . LEU B 1 116 ? 18.969 19.625 0.868 1 87.5 116 LEU B O 1
ATOM 3332 N N . VAL B 1 117 ? 19.047 17.562 -0.003 1 82.75 117 VAL B N 1
ATOM 3333 C CA . VAL B 1 117 ? 19.531 18.062 -1.29 1 82.75 117 VAL B CA 1
ATOM 3334 C C . VAL B 1 117 ? 18.438 18.859 -1.984 1 82.75 117 VAL B C 1
ATOM 3336 O O . VAL B 1 117 ? 18.703 19.938 -2.537 1 82.75 117 VAL B O 1
ATOM 3339 N N . LEU B 1 118 ? 17.281 18.375 -1.928 1 82.31 118 LEU B N 1
ATOM 3340 C CA . LEU B 1 118 ? 16.156 19.047 -2.586 1 82.31 118 LEU B CA 1
ATOM 3341 C C . LEU B 1 118 ? 15.789 20.344 -1.86 1 82.31 118 LEU B C 1
ATOM 3343 O O . LEU B 1 118 ? 15.266 21.266 -2.473 1 82.31 118 LEU B O 1
ATOM 3347 N N . ASN B 1 119 ? 16.094 20.312 -0.583 1 82.94 119 ASN B N 1
ATOM 3348 C CA . ASN B 1 119 ? 15.766 21.484 0.231 1 82.94 119 ASN B CA 1
ATOM 3349 C C . ASN B 1 119 ? 16.734 22.641 -0.018 1 82.94 119 ASN B C 1
ATOM 3351 O O . ASN B 1 119 ? 16.422 23.797 0.279 1 82.94 119 ASN B O 1
ATOM 3355 N N . ALA B 1 120 ? 17.984 22.453 -0.444 1 73.44 120 ALA B N 1
ATOM 3356 C CA . ALA B 1 120 ? 19.031 23.453 -0.648 1 73.44 120 ALA B CA 1
ATOM 3357 C C . ALA B 1 120 ? 18.75 24.281 -1.897 1 73.44 120 ALA B C 1
ATOM 3359 O O . ALA B 1 120 ? 19.594 25.109 -2.303 1 73.44 120 ALA B O 1
ATOM 3360 N N . HIS B 1 121 ? 17.5 24.656 -2.209 1 65.38 121 HIS B N 1
ATOM 3361 C CA . HIS B 1 121 ? 17.062 25.562 -3.264 1 65.38 121 HIS B CA 1
ATOM 3362 C C . HIS B 1 121 ? 17.844 25.328 -4.555 1 65.38 121 HIS B C 1
ATOM 3364 O O . HIS B 1 121 ? 18.5 26.25 -5.059 1 65.38 121 HIS B O 1
ATOM 3370 N N . LEU B 1 122 ? 17.953 24.188 -4.973 1 61.91 122 LEU B N 1
ATOM 3371 C CA . LEU B 1 122 ? 18.609 23.906 -6.242 1 61.91 122 LEU B CA 1
ATOM 3372 C C . LEU B 1 122 ? 17.703 24.25 -7.418 1 61.91 122 LEU B C 1
ATOM 3374 O O . LEU B 1 122 ? 16.469 24.172 -7.301 1 61.91 122 LEU B O 1
ATOM 3378 N N . PRO B 1 123 ? 18.312 24.906 -8.508 1 62.53 123 PRO B N 1
ATOM 3379 C CA . PRO B 1 123 ? 17.516 25.109 -9.719 1 62.53 123 PRO B CA 1
ATOM 3380 C C . PRO B 1 123 ? 16.984 23.812 -10.305 1 62.53 123 PRO B C 1
ATOM 3382 O O . PRO B 1 123 ? 17.672 22.781 -10.258 1 62.53 123 PRO B O 1
ATOM 3385 N N . GLY B 1 124 ? 15.703 23.75 -10.758 1 63 124 GLY B N 1
ATOM 3386 C CA . GLY B 1 124 ? 15.086 22.562 -11.344 1 63 124 GLY B CA 1
ATOM 3387 C C . GLY B 1 124 ? 14.398 21.688 -10.312 1 63 124 GLY B C 1
ATOM 3388 O O . GLY B 1 124 ? 14.305 20.469 -10.5 1 63 124 GLY B O 1
ATOM 3389 N N . ARG B 1 125 ? 14.078 22.25 -9.25 1 67.25 125 ARG B N 1
ATOM 3390 C CA . ARG B 1 125 ? 13.5 21.531 -8.109 1 67.25 125 ARG B CA 1
ATOM 3391 C C . ARG B 1 125 ? 12.25 20.766 -8.531 1 67.25 125 ARG B C 1
ATOM 3393 O O . ARG B 1 125 ? 12.023 19.641 -8.07 1 67.25 125 ARG B O 1
ATOM 3400 N N . GLY B 1 126 ? 11.609 21.359 -9.445 1 68.31 126 GLY B N 1
ATOM 3401 C CA . GLY B 1 126 ? 10.406 20.703 -9.898 1 68.31 126 GLY B CA 1
ATOM 3402 C C . GLY B 1 126 ? 10.68 19.391 -10.625 1 68.31 126 GLY B C 1
ATOM 3403 O O . GLY B 1 126 ? 10.062 18.375 -10.336 1 68.31 126 GLY B O 1
ATOM 3404 N N . LEU B 1 127 ? 11.602 19.406 -11.461 1 68.44 127 LEU B N 1
ATOM 3405 C CA . LEU B 1 127 ? 11.961 18.234 -12.234 1 68.44 127 LEU B CA 1
ATOM 3406 C C . LEU B 1 127 ? 12.602 17.172 -11.344 1 68.44 127 LEU B C 1
ATOM 3408 O O . LEU B 1 127 ? 12.359 15.969 -11.531 1 68.44 127 LEU B O 1
ATOM 3412 N N . MET B 1 128 ? 13.344 17.609 -10.414 1 68.44 128 MET B N 1
ATOM 3413 C CA . MET B 1 128 ? 13.992 16.672 -9.5 1 68.44 128 MET B CA 1
ATOM 3414 C C . MET B 1 128 ? 12.969 15.969 -8.617 1 68.44 128 MET B C 1
ATOM 3416 O O . MET B 1 128 ? 13.055 14.758 -8.398 1 68.44 128 MET B O 1
ATOM 3420 N N . ARG B 1 129 ? 11.984 16.75 -8.227 1 72.44 129 ARG B N 1
ATOM 3421 C CA . ARG B 1 129 ? 10.922 16.172 -7.406 1 72.44 129 ARG B CA 1
ATOM 3422 C C . ARG B 1 129 ? 10.125 15.141 -8.203 1 72.44 129 ARG B C 1
ATOM 3424 O O . ARG B 1 129 ? 9.82 14.062 -7.695 1 72.44 129 ARG B O 1
ATOM 3431 N N . ALA B 1 130 ? 9.93 15.461 -9.406 1 69.69 130 ALA B N 1
ATOM 3432 C CA . ALA B 1 130 ? 9.172 14.555 -10.266 1 69.69 130 ALA B CA 1
ATOM 3433 C C . ALA B 1 130 ? 9.953 13.273 -10.531 1 69.69 130 ALA B C 1
ATOM 3435 O O . ALA B 1 130 ? 9.398 12.18 -10.469 1 69.69 130 ALA B O 1
ATOM 3436 N N . ALA B 1 131 ? 11.195 13.469 -10.805 1 69.12 131 ALA B N 1
ATOM 3437 C CA . ALA B 1 131 ? 12.039 12.328 -11.125 1 69.12 131 ALA B CA 1
ATOM 3438 C C . ALA B 1 131 ? 12.172 11.383 -9.938 1 69.12 131 ALA B C 1
ATOM 3440 O O . ALA B 1 131 ? 12.148 10.156 -10.102 1 69.12 131 ALA B O 1
ATOM 3441 N N . VAL B 1 132 ? 12.211 12 -8.828 1 73.25 132 VAL B N 1
ATOM 3442 C CA . VAL B 1 132 ? 12.406 11.211 -7.621 1 73.25 132 VAL B CA 1
ATOM 3443 C C . VAL B 1 132 ? 11.133 10.422 -7.309 1 73.25 132 VAL B C 1
ATOM 3445 O O . VAL B 1 132 ? 11.195 9.305 -6.785 1 73.25 132 VAL B O 1
ATOM 3448 N N . LEU B 1 133 ? 9.977 10.914 -7.82 1 75.75 133 LEU B N 1
ATOM 3449 C CA . LEU B 1 133 ? 8.703 10.305 -7.449 1 75.75 133 LEU B CA 1
ATOM 3450 C C . LEU B 1 133 ? 8.328 9.203 -8.438 1 75.75 133 LEU B C 1
ATOM 3452 O O . LEU B 1 133 ? 7.43 8.398 -8.164 1 75.75 133 LEU B O 1
ATOM 3456 N N . VAL B 1 134 ? 9.141 9 -9.461 1 77.31 134 VAL B N 1
ATOM 3457 C CA . VAL B 1 134 ? 8.797 8.094 -10.547 1 77.31 134 VAL B CA 1
ATOM 3458 C C . VAL B 1 134 ? 8.742 6.66 -10.023 1 77.31 134 VAL B C 1
ATOM 3460 O O . VAL B 1 134 ? 7.77 5.941 -10.258 1 77.31 134 VAL B O 1
ATOM 3463 N N . PRO B 1 135 ? 9.797 6.18 -9.258 1 83.69 135 PRO B N 1
ATOM 3464 C CA . PRO B 1 135 ? 9.734 4.797 -8.773 1 83.69 135 PRO B CA 1
ATOM 3465 C C . PRO B 1 135 ? 8.523 4.527 -7.895 1 83.69 135 PRO B C 1
ATOM 3467 O O . PRO B 1 135 ? 7.918 3.453 -7.977 1 83.69 135 PRO B O 1
ATOM 3470 N N . TRP B 1 136 ? 8.234 5.523 -7.145 1 85.44 136 TRP B N 1
ATOM 3471 C CA . TRP B 1 136 ? 7.129 5.371 -6.207 1 85.44 136 TRP B CA 1
ATOM 3472 C C . TRP B 1 136 ? 5.805 5.246 -6.945 1 85.44 136 TRP B C 1
ATOM 3474 O O . TRP B 1 136 ? 4.891 4.559 -6.484 1 85.44 136 TRP B O 1
ATOM 3484 N N . ALA B 1 137 ? 5.695 5.883 -8.094 1 81.31 137 ALA B N 1
ATOM 3485 C CA . ALA B 1 137 ? 4.445 5.93 -8.844 1 81.31 137 ALA B CA 1
ATOM 3486 C C . ALA B 1 137 ? 4.199 4.609 -9.57 1 81.31 137 ALA B C 1
ATOM 3488 O O . ALA B 1 137 ? 3.068 4.316 -9.977 1 81.31 137 ALA B O 1
ATOM 3489 N N . ILE B 1 138 ? 5.211 3.814 -9.75 1 86.94 138 ILE B N 1
ATOM 3490 C CA . ILE B 1 138 ? 5.094 2.537 -10.445 1 86.94 138 ILE B CA 1
ATOM 3491 C C . ILE B 1 138 ? 4.402 1.52 -9.547 1 86.94 138 ILE B C 1
ATOM 3493 O O . ILE B 1 138 ? 4.75 1.383 -8.375 1 86.94 138 ILE B O 1
ATOM 3497 N N . PRO B 1 139 ? 3.395 0.82 -10.086 1 90.44 139 PRO B N 1
ATOM 3498 C CA . PRO B 1 139 ? 2.82 -0.26 -9.281 1 90.44 139 PRO B CA 1
ATOM 3499 C C . PRO B 1 139 ? 3.865 -1.272 -8.82 1 90.44 139 PRO B C 1
ATOM 3501 O O . PRO B 1 139 ? 4.789 -1.597 -9.562 1 90.44 139 PRO B O 1
ATOM 3504 N N . THR B 1 140 ? 3.693 -1.664 -7.609 1 92.19 140 THR B N 1
ATOM 3505 C CA . THR B 1 140 ? 4.672 -2.559 -7 1 92.19 140 THR B CA 1
ATOM 3506 C C . THR B 1 140 ? 4.824 -3.834 -7.824 1 92.19 140 THR B C 1
ATOM 3508 O O . THR B 1 140 ? 5.93 -4.363 -7.961 1 92.19 140 THR B O 1
ATOM 3511 N N . VAL B 1 141 ? 3.758 -4.32 -8.359 1 89.81 141 VAL B N 1
ATOM 3512 C CA . VAL B 1 141 ? 3.785 -5.543 -9.156 1 89.81 141 VAL B CA 1
ATOM 3513 C C . VAL B 1 141 ? 4.699 -5.352 -10.367 1 89.81 141 VAL B C 1
ATOM 3515 O O . VAL B 1 141 ? 5.453 -6.258 -10.727 1 89.81 141 VAL B O 1
ATOM 3518 N N . ILE B 1 142 ? 4.602 -4.199 -10.945 1 87.31 142 ILE B N 1
ATOM 3519 C CA . ILE B 1 142 ? 5.426 -3.896 -12.109 1 87.31 142 ILE B CA 1
ATOM 3520 C C . ILE B 1 142 ? 6.887 -3.754 -11.688 1 87.31 142 ILE B C 1
ATOM 3522 O O . ILE B 1 142 ? 7.781 -4.301 -12.336 1 87.31 142 ILE B O 1
ATOM 3526 N N . SER B 1 143 ? 7.094 -3.059 -10.594 1 91.5 143 SER B N 1
ATOM 3527 C CA . SER B 1 143 ? 8.445 -2.914 -10.07 1 91.5 143 SER B CA 1
ATOM 3528 C C . SER B 1 143 ? 9.07 -4.273 -9.766 1 91.5 143 SER B C 1
ATOM 3530 O O . SER B 1 143 ? 10.242 -4.508 -10.07 1 91.5 143 SER B O 1
ATOM 3532 N N . ALA B 1 144 ? 8.281 -5.125 -9.18 1 92.69 144 ALA B N 1
ATOM 3533 C CA . ALA B 1 144 ? 8.758 -6.453 -8.812 1 92.69 144 ALA B CA 1
ATOM 3534 C C . ALA B 1 144 ? 9.188 -7.238 -10.047 1 92.69 144 ALA B C 1
ATOM 3536 O O . ALA B 1 144 ? 10.234 -7.898 -10.039 1 92.69 144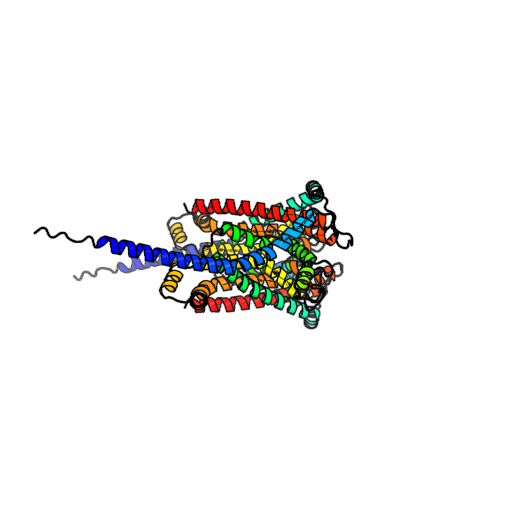 ALA B O 1
ATOM 3537 N N . GLN B 1 145 ? 8.453 -7.156 -11.047 1 87.06 145 GLN B N 1
ATOM 3538 C CA . GLN B 1 145 ? 8.773 -7.887 -12.273 1 87.06 145 GLN B CA 1
ATOM 3539 C C . GLN B 1 145 ? 9.992 -7.293 -12.969 1 87.06 145 GLN B C 1
ATOM 3541 O O . GLN B 1 145 ? 10.852 -8.023 -13.469 1 87.06 145 GLN B O 1
ATOM 3546 N N . MET B 1 146 ? 10.031 -5.977 -12.992 1 86.38 146 MET B N 1
ATOM 3547 C CA . MET B 1 146 ? 11.172 -5.285 -13.57 1 86.38 146 MET B CA 1
ATOM 3548 C C . MET B 1 146 ? 12.477 -5.742 -12.922 1 86.38 146 MET B C 1
ATOM 3550 O O . MET B 1 146 ? 13.43 -6.109 -13.617 1 86.38 146 MET B O 1
ATOM 3554 N N . TRP B 1 147 ? 12.492 -5.711 -11.672 1 90.75 147 TRP B N 1
ATOM 3555 C CA . TRP B 1 147 ? 13.703 -6.078 -10.945 1 90.75 147 TRP B CA 1
ATOM 3556 C C . TRP B 1 147 ? 13.938 -7.582 -11 1 90.75 147 TRP B C 1
ATOM 3558 O O . TRP B 1 147 ? 15.086 -8.039 -10.969 1 90.75 147 TRP B O 1
ATOM 3568 N N . GLY B 1 148 ? 12.844 -8.352 -11.062 1 88.81 148 GLY B N 1
ATOM 3569 C CA . GLY B 1 148 ? 13 -9.789 -11.258 1 88.81 148 GLY B CA 1
ATOM 3570 C C . GLY B 1 148 ? 13.812 -10.133 -12.492 1 88.81 148 GLY B C 1
ATOM 3571 O O . GLY B 1 148 ? 14.672 -11.016 -12.445 1 88.81 148 GLY B O 1
ATOM 3572 N N . TRP B 1 149 ? 13.602 -9.383 -13.477 1 82.88 149 TRP B N 1
ATOM 3573 C CA . TRP B 1 149 ? 14.336 -9.594 -14.719 1 82.88 149 TRP B CA 1
ATOM 3574 C C . TRP B 1 149 ? 15.781 -9.125 -14.578 1 82.88 149 TRP B C 1
ATOM 3576 O O . TRP B 1 149 ? 16.703 -9.758 -15.102 1 82.88 149 TRP B O 1
ATOM 3586 N N . MET B 1 150 ? 15.922 -8.086 -13.953 1 86.62 150 MET B N 1
ATOM 3587 C CA . MET B 1 150 ? 17.266 -7.547 -13.789 1 86.62 150 MET B CA 1
ATOM 3588 C C . MET B 1 150 ? 18.125 -8.461 -12.914 1 86.62 150 MET B C 1
ATOM 3590 O O . MET B 1 150 ? 19.344 -8.523 -13.07 1 86.62 150 MET B O 1
ATOM 3594 N N . TYR B 1 151 ? 17.469 -9.219 -12.047 1 90.75 151 TYR B N 1
ATOM 3595 C CA . TYR B 1 151 ? 18.172 -10.094 -11.102 1 90.75 151 TYR B CA 1
ATOM 3596 C C . TYR B 1 151 ? 18.406 -11.469 -11.711 1 90.75 151 TYR B C 1
ATOM 3598 O O . TYR B 1 151 ? 18.953 -12.359 -11.047 1 90.75 151 TYR B O 1
ATOM 3606 N N . HIS B 1 152 ? 17.969 -11.664 -12.922 1 86.75 152 HIS B N 1
ATOM 3607 C CA . HIS B 1 152 ? 18.156 -12.969 -13.539 1 86.75 152 HIS B CA 1
ATOM 3608 C C . HIS B 1 152 ? 19.609 -13.438 -13.438 1 86.75 152 HIS B C 1
ATOM 3610 O O . HIS B 1 152 ? 20.531 -12.641 -13.609 1 86.75 152 HIS B O 1
ATOM 3616 N N . ASP B 1 153 ? 19.797 -14.688 -13.258 1 85.56 153 ASP B N 1
ATOM 3617 C CA . ASP B 1 153 ? 21.094 -15.258 -12.945 1 85.56 153 ASP B CA 1
ATOM 3618 C C . ASP B 1 153 ? 22.031 -15.188 -14.148 1 85.56 153 ASP B C 1
ATOM 3620 O O . ASP B 1 153 ? 23.219 -14.906 -14 1 85.56 153 ASP B O 1
ATOM 3624 N N . LEU B 1 154 ? 21.5 -15.383 -15.266 1 78.25 154 LEU B N 1
ATOM 3625 C CA . LEU B 1 154 ? 22.344 -15.539 -16.438 1 78.25 154 LEU B CA 1
ATOM 3626 C C . LEU B 1 154 ? 22.375 -14.25 -17.266 1 78.25 154 LEU B C 1
ATOM 3628 O O . LEU B 1 154 ? 23.438 -13.828 -17.719 1 78.25 154 LEU B O 1
ATOM 3632 N N . TYR B 1 155 ? 21.312 -13.57 -17.328 1 76.12 155 TYR B N 1
ATOM 3633 C CA . TYR B 1 155 ? 21.266 -12.469 -18.297 1 76.12 155 TYR B CA 1
ATOM 3634 C C . TYR B 1 155 ? 20.859 -11.164 -17.609 1 76.12 155 TYR B C 1
ATOM 3636 O O . TYR B 1 155 ? 20.641 -10.156 -18.266 1 76.12 155 TYR B O 1
ATOM 3644 N N . GLY B 1 156 ? 20.875 -11.211 -16.297 1 83.56 156 GLY B N 1
ATOM 3645 C CA . GLY B 1 156 ? 20.438 -10.016 -15.578 1 83.56 156 GLY B CA 1
ATOM 3646 C C . GLY B 1 156 ? 21.469 -8.898 -15.625 1 83.56 156 GLY B C 1
ATOM 3647 O O . GLY B 1 156 ? 22.672 -9.148 -15.57 1 83.56 156 GLY B O 1
ATOM 3648 N N . VAL B 1 157 ? 21.031 -7.727 -15.727 1 82.5 157 VAL B N 1
ATOM 3649 C CA . VAL B 1 157 ? 21.891 -6.551 -15.867 1 82.5 157 VAL B CA 1
ATOM 3650 C C . VAL B 1 157 ? 22.656 -6.316 -14.57 1 82.5 157 VAL B C 1
ATOM 3652 O O . VAL B 1 157 ? 23.781 -5.809 -14.586 1 82.5 157 VAL B O 1
ATOM 3655 N N . VAL B 1 158 ? 22.109 -6.73 -13.453 1 87.31 158 VAL B N 1
ATOM 3656 C CA . VAL B 1 158 ? 22.766 -6.512 -12.172 1 87.31 158 VAL B CA 1
ATOM 3657 C C . VAL B 1 158 ? 24.062 -7.312 -12.109 1 87.31 158 VAL B C 1
ATOM 3659 O O . VAL B 1 158 ? 25.109 -6.777 -11.75 1 87.31 158 VAL B O 1
ATOM 3662 N N . ASN B 1 159 ? 23.938 -8.539 -12.5 1 90 159 ASN B N 1
ATOM 3663 C CA . ASN B 1 159 ? 25.141 -9.367 -12.562 1 90 159 ASN B CA 1
ATOM 3664 C C . ASN B 1 159 ? 26.125 -8.836 -13.594 1 90 159 ASN B C 1
ATOM 3666 O O . ASN B 1 159 ? 27.328 -8.758 -13.328 1 90 159 ASN B O 1
ATOM 3670 N N . THR B 1 160 ? 25.641 -8.453 -14.766 1 86 160 THR B N 1
ATOM 3671 C CA . THR B 1 160 ? 26.5 -7.957 -15.836 1 86 160 THR B CA 1
ATOM 3672 C C . THR B 1 160 ? 27.281 -6.727 -15.383 1 86 160 THR B C 1
ATOM 3674 O O . THR B 1 160 ? 28.484 -6.625 -15.609 1 86 160 THR B O 1
ATOM 3677 N N . LEU B 1 161 ? 26.594 -5.879 -14.727 1 84.5 161 LEU B N 1
ATOM 3678 C CA . LEU B 1 161 ? 27.219 -4.637 -14.273 1 84.5 161 LEU B CA 1
ATOM 3679 C C . LEU B 1 161 ? 28.219 -4.906 -13.156 1 84.5 161 LEU B C 1
ATOM 3681 O O . LEU B 1 161 ? 29.344 -4.387 -13.18 1 84.5 161 LEU B O 1
ATOM 3685 N N . LEU B 1 162 ? 27.844 -5.68 -12.188 1 89.62 162 LEU B N 1
ATOM 3686 C CA . LEU B 1 162 ? 28.688 -5.898 -11.016 1 89.62 162 LEU B CA 1
ATOM 3687 C C . LEU B 1 162 ? 29.906 -6.738 -11.375 1 89.62 162 LEU B C 1
ATOM 3689 O O . LEU B 1 162 ? 31 -6.527 -10.828 1 89.62 162 LEU B O 1
ATOM 3693 N N . VAL B 1 163 ? 29.766 -7.676 -12.242 1 90.31 163 VAL B N 1
ATOM 3694 C CA . VAL B 1 163 ? 30.906 -8.461 -12.727 1 90.31 163 VAL B CA 1
ATOM 3695 C C . VAL B 1 163 ? 31.781 -7.594 -13.625 1 90.31 163 VAL B C 1
ATOM 3697 O O . VAL B 1 163 ? 33 -7.641 -13.523 1 90.31 163 VAL B O 1
ATOM 3700 N N . GLY B 1 164 ? 31.141 -6.848 -14.492 1 88.75 164 GLY B N 1
ATOM 3701 C CA . GLY B 1 164 ? 31.844 -5.988 -15.422 1 88.75 164 GLY B CA 1
ATOM 3702 C C . GLY B 1 164 ? 32.75 -4.992 -14.734 1 88.75 164 GLY B C 1
ATOM 3703 O O . GLY B 1 164 ? 33.875 -4.719 -15.219 1 88.75 164 GLY B O 1
ATOM 3704 N N . ILE B 1 165 ? 32.344 -4.508 -13.617 1 90.88 165 ILE B N 1
ATOM 3705 C CA . ILE B 1 165 ? 33.156 -3.498 -12.945 1 90.88 165 ILE B CA 1
ATOM 3706 C C . ILE B 1 165 ? 34.062 -4.164 -11.906 1 90.88 165 ILE B C 1
ATOM 3708 O O . ILE B 1 165 ? 34.75 -3.484 -11.156 1 90.88 165 ILE B O 1
ATOM 3712 N N . GLY B 1 166 ? 34 -5.434 -11.711 1 90.94 166 GLY B N 1
ATOM 3713 C CA . GLY B 1 166 ? 34.938 -6.199 -10.914 1 90.94 166 GLY B CA 1
ATOM 3714 C C . GLY B 1 166 ? 34.5 -6.344 -9.469 1 90.94 166 GLY B C 1
ATOM 3715 O O . GLY B 1 166 ? 35.312 -6.742 -8.617 1 90.94 166 GLY B O 1
ATOM 3716 N N . ILE B 1 167 ? 33.312 -6.062 -9.18 1 90.94 167 ILE B N 1
ATOM 3717 C CA . ILE B 1 167 ? 32.812 -6.195 -7.809 1 90.94 167 ILE B CA 1
ATOM 3718 C C . ILE B 1 167 ? 32.531 -7.664 -7.504 1 90.94 167 ILE B C 1
ATOM 3720 O O . ILE B 1 167 ? 32.75 -8.133 -6.387 1 90.94 167 ILE B O 1
ATOM 3724 N N . LEU B 1 168 ? 32 -8.328 -8.539 1 91.5 168 LEU B N 1
ATOM 3725 C CA . LEU B 1 168 ? 31.75 -9.758 -8.438 1 91.5 168 LEU B CA 1
ATOM 3726 C C . LEU B 1 168 ? 32.656 -10.547 -9.383 1 91.5 168 LEU B C 1
ATOM 3728 O O . LEU B 1 168 ? 32.938 -10.094 -10.5 1 91.5 168 LEU B O 1
ATOM 3732 N N . ASP B 1 169 ? 33.094 -11.641 -8.922 1 93.38 169 ASP B N 1
ATOM 3733 C CA . ASP B 1 169 ? 33.906 -12.5 -9.758 1 93.38 169 ASP B CA 1
ATOM 3734 C C . ASP B 1 169 ? 33.062 -13.328 -10.719 1 93.38 169 ASP B C 1
ATOM 3736 O O . ASP B 1 169 ? 33.5 -13.664 -11.82 1 93.38 169 ASP B O 1
ATOM 3740 N N . ALA B 1 170 ? 31.906 -13.695 -10.25 1 92.38 170 ALA B N 1
ATOM 3741 C CA . ALA B 1 170 ? 30.969 -14.484 -11.031 1 92.38 170 ALA B CA 1
ATOM 3742 C C . ALA B 1 170 ? 29.531 -14.07 -10.734 1 92.38 170 ALA B C 1
ATOM 3744 O O . ALA B 1 170 ? 29.25 -13.43 -9.719 1 92.38 170 ALA B O 1
ATOM 3745 N N . PRO B 1 171 ? 28.672 -14.352 -11.734 1 91.31 171 PRO B N 1
ATOM 3746 C CA . PRO B 1 171 ? 27.266 -14.023 -11.492 1 91.31 171 PRO B CA 1
ATOM 3747 C C . PRO B 1 171 ? 26.703 -14.688 -10.242 1 91.31 171 PRO B C 1
ATOM 3749 O O . PRO B 1 171 ? 27.094 -15.805 -9.898 1 91.31 171 PRO B O 1
ATOM 3752 N N . VAL B 1 172 ? 25.859 -13.938 -9.633 1 92.56 172 VAL B N 1
ATOM 3753 C CA . VAL B 1 172 ? 25.203 -14.398 -8.414 1 92.56 172 VAL B CA 1
ATOM 3754 C C . VAL B 1 172 ? 23.734 -14.648 -8.688 1 92.56 172 VAL B C 1
ATOM 3756 O O . VAL B 1 172 ? 23.094 -13.906 -9.445 1 92.56 172 VAL B O 1
ATOM 3759 N N . ALA B 1 173 ? 23.203 -15.758 -8.117 1 92.81 173 ALA B N 1
ATOM 3760 C CA . ALA B 1 173 ? 21.766 -16 -8.164 1 92.81 173 ALA B CA 1
ATOM 3761 C C . ALA B 1 173 ? 21.047 -15.227 -7.062 1 92.81 173 ALA B C 1
ATOM 3763 O O . ALA B 1 173 ? 20.594 -15.812 -6.07 1 92.81 173 ALA B O 1
ATOM 3764 N N . TRP B 1 174 ? 20.812 -14.008 -7.258 1 92.81 174 TRP B N 1
ATOM 3765 C CA . TRP B 1 174 ? 20.375 -13.047 -6.254 1 92.81 174 TRP B CA 1
ATOM 3766 C C . TRP B 1 174 ? 19.109 -13.555 -5.547 1 92.81 174 TRP B C 1
ATOM 3768 O O . TRP B 1 174 ? 19.016 -13.461 -4.32 1 92.81 174 TRP B O 1
ATOM 3778 N N . MET B 1 175 ? 18.172 -14.148 -6.316 1 92 175 MET B N 1
ATOM 3779 C CA . MET B 1 175 ? 16.875 -14.492 -5.738 1 92 175 MET B CA 1
ATOM 3780 C C . MET B 1 175 ? 16.844 -15.953 -5.32 1 92 175 MET B C 1
ATOM 3782 O O . MET B 1 175 ? 16.031 -16.344 -4.477 1 92 175 MET B O 1
ATOM 3786 N N . ALA B 1 176 ? 17.703 -16.703 -5.867 1 90.12 176 ALA B N 1
ATOM 3787 C CA . ALA B 1 176 ? 17.703 -18.141 -5.562 1 90.12 176 ALA B CA 1
ATOM 3788 C C . ALA B 1 176 ? 18.578 -18.438 -4.352 1 90.12 176 ALA B C 1
ATOM 3790 O O . ALA B 1 176 ? 18.328 -19.391 -3.615 1 90.12 176 ALA B O 1
ATOM 3791 N N . ASP B 1 177 ? 19.578 -17.609 -4.156 1 92.19 177 ASP B N 1
ATOM 3792 C CA . ASP B 1 177 ? 20.469 -17.75 -3.01 1 92.19 177 ASP B CA 1
ATOM 3793 C C . ASP B 1 177 ? 19.828 -17.188 -1.741 1 92.19 177 ASP B C 1
ATOM 3795 O O . ASP B 1 177 ? 19.547 -15.992 -1.665 1 92.19 177 ASP B O 1
ATOM 3799 N N . PRO B 1 178 ? 19.656 -18.047 -0.701 1 90.56 178 PRO B N 1
ATOM 3800 C CA . PRO B 1 178 ? 19 -17.609 0.536 1 90.56 178 PRO B CA 1
ATOM 3801 C C . PRO B 1 178 ? 19.766 -16.484 1.235 1 90.56 178 PRO B C 1
ATOM 3803 O O . PRO B 1 178 ? 19.156 -15.68 1.955 1 90.56 178 PRO B O 1
ATOM 3806 N N . ASP B 1 179 ? 20.984 -16.375 0.962 1 92 179 ASP B N 1
ATOM 3807 C CA . ASP B 1 179 ? 21.812 -15.367 1.637 1 92 179 ASP B CA 1
ATOM 3808 C C . ASP B 1 179 ? 21.641 -14 0.985 1 92 179 ASP B C 1
ATOM 3810 O O . ASP B 1 179 ? 21.891 -12.969 1.616 1 92 179 ASP B O 1
ATOM 3814 N N . THR B 1 180 ? 21.203 -13.969 -0.27 1 94.62 180 THR B N 1
ATOM 3815 C CA . THR B 1 180 ? 21.141 -12.695 -0.974 1 94.62 180 THR B CA 1
ATOM 3816 C C . THR B 1 180 ? 19.688 -12.305 -1.261 1 94.62 180 THR B C 1
ATOM 3818 O O . THR B 1 180 ? 19.391 -11.133 -1.517 1 94.62 180 THR B O 1
ATOM 3821 N N . ALA B 1 181 ? 18.812 -13.273 -1.231 1 95.62 181 ALA B N 1
ATOM 3822 C CA . ALA B 1 181 ? 17.438 -13.078 -1.703 1 95.62 181 ALA B CA 1
ATOM 3823 C C . ALA B 1 181 ? 16.734 -11.969 -0.918 1 95.62 181 ALA B C 1
ATOM 3825 O O . ALA B 1 181 ? 16.141 -11.07 -1.506 1 95.62 181 ALA B O 1
ATOM 3826 N N . LEU B 1 182 ? 16.891 -12.047 0.415 1 96.25 182 LEU B N 1
ATOM 3827 C CA . LEU B 1 182 ? 16.234 -11.047 1.253 1 96.25 182 LEU B CA 1
ATOM 3828 C C . LEU B 1 182 ? 16.781 -9.648 0.958 1 96.25 182 LEU B C 1
ATOM 3830 O O . LEU B 1 182 ? 16 -8.695 0.837 1 96.25 182 LEU B O 1
ATOM 3834 N N . TRP B 1 183 ? 18.016 -9.523 0.779 1 96.62 183 TRP B N 1
ATOM 3835 C CA . TRP B 1 183 ? 18.641 -8.219 0.588 1 96.62 183 TRP B CA 1
ATOM 3836 C C . TRP B 1 183 ? 18.344 -7.676 -0.808 1 96.62 183 TRP B C 1
ATOM 3838 O O . TRP B 1 183 ? 18.219 -6.465 -0.997 1 96.62 183 TRP B O 1
ATOM 3848 N N . ALA B 1 184 ? 18.25 -8.625 -1.76 1 95.62 184 ALA B N 1
ATOM 3849 C CA . ALA B 1 184 ? 17.828 -8.219 -3.094 1 95.62 184 ALA B CA 1
ATOM 3850 C C . ALA B 1 184 ? 16.422 -7.621 -3.057 1 95.62 184 ALA B C 1
ATOM 3852 O O . ALA B 1 184 ? 16.141 -6.613 -3.713 1 95.62 184 ALA B O 1
ATOM 3853 N N . MET B 1 185 ? 15.547 -8.242 -2.287 1 96.25 185 MET B N 1
ATOM 3854 C CA . MET B 1 185 ? 14.18 -7.738 -2.125 1 96.25 185 MET B CA 1
ATOM 3855 C C . MET B 1 185 ? 14.18 -6.387 -1.416 1 96.25 185 MET B C 1
ATOM 3857 O O . MET B 1 185 ? 13.445 -5.477 -1.805 1 96.25 185 MET B O 1
ATOM 3861 N N . VAL B 1 186 ? 15.039 -6.215 -0.392 1 97.69 186 VAL B N 1
ATOM 3862 C CA . VAL B 1 186 ? 15.164 -4.957 0.338 1 97.69 186 VAL B CA 1
ATOM 3863 C C . VAL B 1 186 ? 15.602 -3.85 -0.615 1 97.69 186 VAL B C 1
ATOM 3865 O O . VAL B 1 186 ? 15.062 -2.74 -0.575 1 97.69 186 VAL B O 1
ATOM 3868 N N . ALA B 1 187 ? 16.531 -4.184 -1.472 1 95 187 ALA B N 1
ATOM 3869 C CA . ALA B 1 187 ? 17.047 -3.193 -2.412 1 95 187 ALA B CA 1
ATOM 3870 C C . ALA B 1 187 ? 15.93 -2.67 -3.32 1 95 187 ALA B C 1
ATOM 3872 O O . ALA B 1 187 ? 15.875 -1.474 -3.613 1 95 187 ALA B O 1
ATOM 3873 N N . VAL B 1 188 ? 15.07 -3.562 -3.764 1 94.38 188 VAL B N 1
ATOM 3874 C CA . VAL B 1 188 ? 13.969 -3.176 -4.641 1 94.38 188 VAL B CA 1
ATOM 3875 C C . VAL B 1 188 ? 12.992 -2.281 -3.881 1 94.38 188 VAL B C 1
ATOM 3877 O O . VAL B 1 188 ? 12.539 -1.262 -4.406 1 94.38 188 VAL B O 1
ATOM 3880 N N . ASP B 1 189 ? 12.68 -2.648 -2.666 1 96.75 189 ASP B N 1
ATOM 3881 C CA . ASP B 1 189 ? 11.758 -1.874 -1.845 1 96.75 189 ASP B CA 1
ATOM 3882 C C . ASP B 1 189 ? 12.305 -0.48 -1.559 1 96.75 189 ASP B C 1
ATOM 3884 O O . ASP B 1 189 ? 11.57 0.507 -1.604 1 96.75 189 ASP B O 1
ATOM 3888 N N . VAL B 1 190 ? 13.57 -0.436 -1.225 1 95.62 190 VAL B N 1
ATOM 3889 C CA . VAL B 1 190 ? 14.219 0.837 -0.923 1 95.62 190 VAL B CA 1
ATOM 3890 C C . VAL B 1 190 ? 14.203 1.729 -2.162 1 95.62 190 VAL B C 1
ATOM 3892 O O . VAL B 1 190 ? 13.906 2.924 -2.072 1 95.62 190 VAL B O 1
ATOM 3895 N N . TRP B 1 191 ? 14.531 1.122 -3.262 1 92.12 191 TRP B N 1
ATOM 3896 C CA . TRP B 1 191 ? 14.492 1.856 -4.523 1 92.12 191 TRP B CA 1
ATOM 3897 C C . TRP B 1 191 ? 13.109 2.455 -4.762 1 92.12 191 TRP B C 1
ATOM 3899 O O . TRP B 1 191 ? 12.992 3.625 -5.129 1 92.12 191 TRP B O 1
ATOM 3909 N N . LYS B 1 192 ? 12.133 1.767 -4.488 1 92.69 192 LYS B N 1
ATOM 3910 C CA . LYS B 1 192 ? 10.766 2.154 -4.824 1 92.69 192 LYS B CA 1
ATOM 3911 C C . LYS B 1 192 ? 10.219 3.164 -3.82 1 92.69 192 LYS B C 1
ATOM 3913 O O . LYS B 1 192 ? 9.516 4.105 -4.199 1 92.69 192 LYS B O 1
ATOM 3918 N N . THR B 1 193 ? 10.547 3.018 -2.549 1 94.06 193 THR B N 1
ATOM 3919 C CA . THR B 1 193 ? 9.797 3.723 -1.513 1 94.06 193 THR B CA 1
ATOM 3920 C C . THR B 1 193 ? 10.602 4.906 -0.979 1 94.06 193 THR B C 1
ATOM 3922 O O . THR B 1 193 ? 10.047 5.809 -0.352 1 94.06 193 THR B O 1
ATOM 3925 N N . THR B 1 194 ? 11.852 4.98 -1.258 1 93.38 194 THR B N 1
ATOM 3926 C CA . THR B 1 194 ? 12.703 6.059 -0.766 1 93.38 194 THR B CA 1
ATOM 3927 C C . THR B 1 194 ? 12.18 7.414 -1.234 1 93.38 194 THR B C 1
ATOM 3929 O O . THR B 1 194 ? 12.188 8.383 -0.473 1 93.38 194 THR B O 1
ATOM 3932 N N . PRO B 1 195 ? 11.719 7.484 -2.467 1 89.12 195 PRO B N 1
ATOM 3933 C CA . PRO B 1 195 ? 11.227 8.781 -2.941 1 89.12 195 PRO B CA 1
ATOM 3934 C C . PRO B 1 195 ? 10.094 9.336 -2.08 1 89.12 195 PRO B C 1
ATOM 3936 O O . PRO B 1 195 ? 10.07 10.531 -1.781 1 89.12 195 PRO B O 1
ATOM 3939 N N . PHE B 1 196 ? 9.25 8.531 -1.7 1 88.88 196 PHE B N 1
ATOM 3940 C CA . PHE B 1 196 ? 8.141 8.984 -0.87 1 88.88 196 PHE B CA 1
ATOM 3941 C C . PHE B 1 196 ? 8.633 9.422 0.503 1 88.88 196 PHE B C 1
ATOM 3943 O O . PHE B 1 196 ? 8.164 10.43 1.043 1 88.88 196 PHE B O 1
ATOM 3950 N N . MET B 1 197 ? 9.484 8.688 1.052 1 94 197 MET B N 1
ATOM 3951 C CA . MET B 1 197 ? 10.086 9.07 2.324 1 94 197 MET B CA 1
ATOM 3952 C C . MET B 1 197 ? 10.805 10.414 2.205 1 94 197 MET B C 1
ATOM 3954 O O . MET B 1 197 ? 10.703 11.258 3.1 1 94 197 MET B O 1
ATOM 3958 N N . ALA B 1 198 ? 11.461 10.617 1.111 1 91.81 198 ALA B N 1
ATOM 3959 C CA . ALA B 1 198 ? 12.156 11.875 0.864 1 91.81 198 ALA B CA 1
ATOM 3960 C C . ALA B 1 198 ? 11.172 13.047 0.821 1 91.81 198 ALA B C 1
ATOM 3962 O O . ALA B 1 198 ? 11.445 14.109 1.371 1 91.81 198 ALA B O 1
ATOM 3963 N N . LEU B 1 199 ? 10.062 12.781 0.233 1 88.5 199 LEU B N 1
ATOM 3964 C CA . LEU B 1 199 ? 9.062 13.836 0.113 1 88.5 199 LEU B CA 1
ATOM 3965 C C . LEU B 1 199 ? 8.477 14.188 1.477 1 88.5 199 LEU B C 1
ATOM 3967 O O . LEU B 1 199 ? 8.234 15.367 1.769 1 88.5 199 LEU B O 1
ATOM 3971 N N . LEU B 1 200 ? 8.211 13.203 2.256 1 89.81 200 LEU B N 1
ATOM 3972 C CA . LEU B 1 200 ? 7.672 13.453 3.59 1 89.81 200 LEU B CA 1
ATOM 3973 C C . LEU B 1 200 ? 8.664 14.234 4.441 1 89.81 200 LEU B C 1
ATOM 3975 O O . LEU B 1 200 ? 8.289 15.172 5.141 1 89.81 200 LEU B O 1
ATOM 3979 N N . ILE B 1 201 ? 9.922 13.891 4.297 1 94.31 201 ILE B N 1
ATOM 3980 C CA . ILE B 1 201 ? 10.961 14.562 5.07 1 94.31 201 ILE B CA 1
ATOM 3981 C C . ILE B 1 201 ? 11.156 15.984 4.547 1 94.31 201 ILE B C 1
ATOM 3983 O O . ILE B 1 201 ? 11.336 16.922 5.328 1 94.31 201 ILE B O 1
ATOM 3987 N N . LEU B 1 202 ? 11.117 16.094 3.25 1 90.25 202 LEU B N 1
ATOM 3988 C CA . LEU B 1 202 ? 11.242 17.422 2.641 1 90.25 202 LEU B CA 1
ATOM 3989 C C . LEU B 1 202 ? 10.133 18.344 3.131 1 90.25 202 LEU B C 1
ATOM 3991 O O . LEU B 1 202 ? 10.391 19.516 3.438 1 90.25 202 LEU B O 1
ATOM 3995 N N . ALA B 1 203 ? 8.938 17.812 3.186 1 85.88 203 ALA B N 1
ATOM 3996 C CA . ALA B 1 203 ? 7.809 18.609 3.676 1 85.88 203 ALA B CA 1
ATOM 3997 C C . ALA B 1 203 ? 8.047 19.078 5.109 1 85.88 203 ALA B C 1
ATOM 3999 O O . ALA B 1 203 ? 7.719 20.219 5.461 1 85.88 203 ALA B O 1
ATOM 4000 N N . ALA B 1 204 ? 8.586 18.234 5.91 1 90.81 204 ALA B N 1
ATOM 4001 C CA . ALA B 1 204 ? 8.914 18.594 7.285 1 90.81 204 ALA B CA 1
ATOM 4002 C C . ALA B 1 204 ? 10 19.672 7.328 1 90.81 204 ALA B C 1
ATOM 4004 O O . ALA B 1 204 ? 9.914 20.609 8.109 1 90.81 204 ALA B O 1
ATOM 4005 N N . LEU B 1 205 ? 11 19.609 6.484 1 91.62 205 LEU B N 1
ATOM 4006 C CA . LEU B 1 205 ? 12.102 20.562 6.43 1 91.62 205 LEU B CA 1
ATOM 4007 C C . LEU B 1 205 ? 11.609 21.938 5.996 1 91.62 205 LEU B C 1
ATOM 4009 O O . LEU B 1 205 ? 12.109 22.953 6.469 1 91.62 205 LEU B O 1
ATOM 4013 N N . GLN B 1 206 ? 10.656 21.875 5.176 1 88.44 206 GLN B N 1
ATOM 4014 C CA . GLN B 1 206 ? 10.172 23.125 4.598 1 88.44 206 GLN B CA 1
ATOM 4015 C C . GLN B 1 206 ? 9.328 23.906 5.602 1 88.44 206 GLN B C 1
ATOM 4017 O O . GLN B 1 206 ? 9.055 25.094 5.395 1 88.44 206 GLN B O 1
ATOM 4022 N N . THR B 1 207 ? 8.953 23.297 6.625 1 85.69 207 THR B N 1
ATOM 4023 C CA . THR B 1 207 ? 8.219 24.016 7.66 1 85.69 207 THR B CA 1
ATOM 4024 C C . THR B 1 207 ? 9.172 24.828 8.531 1 85.69 207 THR B C 1
ATOM 4026 O O . THR B 1 207 ? 8.734 25.703 9.289 1 85.69 207 THR B O 1
ATOM 4029 N N . LEU B 1 208 ? 10.438 24.594 8.383 1 89.75 208 LEU B N 1
ATOM 4030 C CA . LEU B 1 208 ? 11.414 25.281 9.219 1 89.75 208 LEU B CA 1
ATOM 4031 C C . LEU B 1 208 ? 11.773 26.641 8.633 1 89.75 208 LEU B C 1
ATOM 4033 O O . LEU B 1 208 ? 11.938 26.781 7.418 1 89.75 208 LEU B O 1
ATOM 4037 N N . PRO B 1 209 ? 11.828 27.594 9.523 1 89.19 209 PRO B N 1
ATOM 4038 C CA . PRO B 1 209 ? 12.227 28.922 9.031 1 89.19 209 PRO B CA 1
ATOM 4039 C C . PRO B 1 209 ? 13.664 28.953 8.508 1 89.19 209 PRO B C 1
ATOM 4041 O O . PRO B 1 209 ? 14.547 28.312 9.086 1 89.19 209 PRO B O 1
ATOM 4044 N N . THR B 1 210 ? 13.82 29.625 7.434 1 84.19 210 THR B N 1
ATOM 4045 C CA . THR B 1 210 ? 15.125 29.719 6.789 1 84.19 210 THR B CA 1
ATOM 4046 C C . THR B 1 210 ? 16.094 30.516 7.656 1 84.19 210 THR B C 1
ATOM 4048 O O . THR B 1 210 ? 17.312 30.375 7.527 1 84.19 210 THR B O 1
ATOM 4051 N N . GLU B 1 211 ? 15.57 31.297 8.516 1 86.31 211 GLU B N 1
ATOM 4052 C CA . GLU B 1 211 ? 16.359 32.188 9.375 1 86.31 211 GLU B CA 1
ATOM 4053 C C . GLU B 1 211 ? 17.297 31.375 10.273 1 86.31 211 GLU B C 1
ATOM 4055 O O . GLU B 1 211 ? 18.359 31.844 10.648 1 86.31 211 GLU B O 1
ATOM 4060 N N . ILE B 1 212 ? 16.891 30.188 10.523 1 82.06 212 ILE B N 1
ATOM 4061 C CA . ILE B 1 212 ? 17.688 29.312 11.383 1 82.06 212 ILE B CA 1
ATOM 4062 C C . ILE B 1 212 ? 19.016 29 10.695 1 82.06 212 ILE B C 1
ATOM 4064 O O . ILE B 1 212 ? 20.062 29.016 11.328 1 82.06 212 ILE B O 1
ATOM 4068 N N . TYR B 1 213 ? 18.953 28.891 9.477 1 81.44 213 TYR B N 1
ATOM 4069 C CA . TYR B 1 213 ? 20.141 28.5 8.734 1 81.44 213 TYR B CA 1
ATOM 4070 C C . TYR B 1 213 ? 21.031 29.703 8.43 1 81.44 213 TYR B C 1
ATOM 4072 O O . TYR B 1 213 ? 22.25 29.578 8.414 1 81.44 213 TYR B O 1
ATOM 4080 N N . GLU B 1 214 ? 20.391 30.797 8.289 1 84.19 214 GLU B N 1
ATOM 4081 C CA . GLU B 1 214 ? 21.141 32.031 8.078 1 84.19 214 GLU B CA 1
ATOM 4082 C C . GLU B 1 214 ? 21.922 32.406 9.336 1 84.19 214 GLU B C 1
ATOM 4084 O O . GLU B 1 214 ? 23.078 32.812 9.25 1 84.19 214 GLU B O 1
ATOM 4089 N N . ALA B 1 215 ? 21.266 32.281 10.391 1 87.44 215 ALA B N 1
ATOM 4090 C CA . ALA B 1 215 ? 21.906 32.594 11.672 1 87.44 215 ALA B CA 1
ATOM 4091 C C . ALA B 1 215 ? 23.109 31.672 11.922 1 87.44 215 ALA B C 1
ATOM 4093 O O . ALA B 1 215 ? 24.156 32.125 12.391 1 87.44 215 ALA B O 1
ATOM 4094 N N . ALA B 1 216 ? 22.953 30.453 11.602 1 86.5 216 ALA B N 1
ATOM 4095 C CA . ALA B 1 216 ? 24.031 29.5 11.805 1 86.5 216 ALA B CA 1
ATOM 4096 C C . ALA B 1 216 ? 25.219 29.797 10.898 1 86.5 216 ALA B C 1
ATOM 4098 O O . ALA B 1 216 ? 26.375 29.641 11.305 1 86.5 216 ALA B O 1
ATOM 4099 N N . ARG B 1 217 ? 24.906 30.219 9.758 1 83.94 217 ARG B N 1
ATOM 4100 C CA . ARG B 1 217 ? 25.953 30.578 8.805 1 83.94 217 ARG B CA 1
ATOM 4101 C C . ARG B 1 217 ? 26.75 31.797 9.289 1 83.94 217 ARG B C 1
ATOM 4103 O O . ARG B 1 217 ? 27.969 31.828 9.164 1 83.94 217 ARG B O 1
ATOM 4110 N N . VAL B 1 218 ? 26.047 32.719 9.797 1 87.88 218 VAL B N 1
ATOM 4111 C CA . VAL B 1 218 ? 26.688 33.906 10.328 1 87.88 218 VAL B CA 1
ATOM 4112 C C . VAL B 1 218 ? 27.578 33.562 11.508 1 87.88 218 VAL B C 1
ATOM 4114 O O . VAL B 1 218 ? 28.672 34.094 11.656 1 87.88 218 VAL B O 1
ATOM 4117 N N . ASP B 1 219 ? 27.188 32.594 12.219 1 90.44 219 ASP B N 1
ATOM 4118 C CA . ASP B 1 219 ? 27.922 32.125 13.398 1 90.44 219 ASP B CA 1
ATOM 4119 C C . ASP B 1 219 ? 29.047 31.172 13 1 90.44 219 ASP B C 1
ATOM 4121 O O . ASP B 1 219 ? 29.859 30.781 13.844 1 90.44 219 ASP B O 1
ATOM 4125 N N . GLY B 1 220 ? 29.094 30.844 11.844 1 87.94 220 GLY B N 1
ATOM 4126 C CA . GLY B 1 220 ? 30.156 29.984 11.336 1 87.94 220 GLY B CA 1
ATOM 4127 C C . GLY B 1 220 ? 30.016 28.547 11.781 1 87.94 220 GLY B C 1
ATOM 4128 O O . GLY B 1 220 ? 31 27.828 11.914 1 87.94 220 GLY B O 1
ATOM 4129 N N . VAL B 1 221 ? 28.828 28.156 12.07 1 88.5 221 VAL B N 1
ATOM 4130 C CA . VAL B 1 221 ? 28.594 26.781 12.523 1 88.5 221 VAL B CA 1
ATOM 4131 C C . VAL B 1 221 ? 28.578 25.844 11.32 1 88.5 221 VAL B C 1
ATOM 4133 O O . VAL B 1 221 ? 27.953 26.141 10.297 1 88.5 221 VAL B O 1
ATOM 4136 N N . HIS B 1 222 ? 29.25 24.734 11.477 1 90.38 222 HIS B N 1
ATOM 4137 C CA . HIS B 1 222 ? 29.344 23.734 10.414 1 90.38 222 HIS B CA 1
ATOM 4138 C C . HIS B 1 222 ? 27.969 23.125 10.125 1 90.38 222 HIS B C 1
ATOM 4140 O O . HIS B 1 222 ? 27.188 22.859 11.039 1 90.38 222 HIS B O 1
ATOM 4146 N N . PRO B 1 223 ? 27.688 22.828 8.875 1 85.56 223 PRO B N 1
ATOM 4147 C CA . PRO B 1 223 ? 26.359 22.344 8.477 1 85.56 223 PRO B CA 1
ATOM 4148 C C . PRO B 1 223 ? 26.016 21 9.109 1 85.56 223 PRO B C 1
ATOM 4150 O O . PRO B 1 223 ? 24.859 20.734 9.406 1 85.56 223 PRO B O 1
ATOM 4153 N N . VAL B 1 224 ? 26.953 20.172 9.25 1 90.12 224 VAL B N 1
ATOM 4154 C CA . VAL B 1 224 ? 26.719 18.875 9.859 1 90.12 224 VAL B CA 1
ATOM 4155 C C . VAL B 1 224 ? 26.281 19.047 11.312 1 90.12 224 VAL B C 1
ATOM 4157 O O . VAL B 1 224 ? 25.422 18.312 11.797 1 90.12 224 VAL B O 1
ATOM 4160 N N . ARG B 1 225 ? 26.875 20.047 11.953 1 90.88 225 ARG B N 1
ATOM 4161 C CA . ARG B 1 225 ? 26.5 20.344 13.328 1 90.88 225 ARG B CA 1
ATOM 4162 C C . ARG B 1 225 ? 25.094 20.938 13.391 1 90.88 225 ARG B C 1
ATOM 4164 O O . ARG B 1 225 ? 24.328 20.625 14.305 1 90.88 225 ARG B O 1
ATOM 4171 N N . VAL B 1 226 ? 24.828 21.812 12.438 1 90.88 226 VAL B N 1
ATOM 4172 C CA . VAL B 1 226 ? 23.5 22.406 12.383 1 90.88 226 VAL B CA 1
ATOM 4173 C C . VAL B 1 226 ? 22.453 21.328 12.156 1 90.88 226 VAL B C 1
ATOM 4175 O O . VAL B 1 226 ? 21.375 21.359 12.758 1 90.88 226 VAL B O 1
ATOM 4178 N N . PHE B 1 227 ? 22.812 20.328 11.289 1 92.56 227 PHE B N 1
ATOM 4179 C CA . PHE B 1 227 ? 21.875 19.25 10.992 1 92.56 227 PHE B CA 1
ATOM 4180 C C . PHE B 1 227 ? 21.547 18.453 12.25 1 92.56 227 PHE B C 1
ATOM 4182 O O . PHE B 1 227 ? 20.375 18.266 12.578 1 92.56 227 PHE B O 1
ATOM 4189 N N . PHE B 1 228 ? 22.5 18 13.031 1 93.88 228 PHE B N 1
ATOM 4190 C CA . PHE B 1 228 ? 22.297 17.078 14.148 1 93.88 228 PHE B CA 1
ATOM 4191 C C . PHE B 1 228 ? 21.781 17.828 15.375 1 93.88 228 PHE B C 1
ATOM 4193 O O . PHE B 1 228 ? 21.031 17.281 16.172 1 93.88 228 PHE B O 1
ATOM 4200 N N . ARG B 1 229 ? 22.031 19.156 15.5 1 92.44 229 ARG B N 1
ATOM 4201 C CA . ARG B 1 229 ? 21.719 19.875 16.734 1 92.44 229 ARG B CA 1
ATOM 4202 C C . ARG B 1 229 ? 20.453 20.719 16.562 1 92.44 229 ARG B C 1
ATOM 4204 O O . ARG B 1 229 ? 19.766 21.031 17.531 1 92.44 229 ARG B O 1
ATOM 4211 N N . VAL B 1 230 ? 20.156 21.062 15.312 1 92.06 230 VAL B N 1
ATOM 4212 C CA . VAL B 1 230 ? 19.047 21.969 15.117 1 92.06 230 VAL B CA 1
ATOM 4213 C C . VAL B 1 230 ? 18.016 21.328 14.195 1 92.06 230 VAL B C 1
ATOM 4215 O O . VAL B 1 230 ? 16.891 21.031 14.617 1 92.06 230 VAL B O 1
ATOM 4218 N N . THR B 1 231 ? 18.375 20.969 13 1 92.5 231 THR B N 1
ATOM 4219 C CA . THR B 1 231 ? 17.453 20.5 11.969 1 92.5 231 THR B CA 1
ATOM 4220 C C . THR B 1 231 ? 16.781 19.203 12.391 1 92.5 231 THR B C 1
ATOM 4222 O O . THR B 1 231 ? 15.555 19.109 12.43 1 92.5 231 THR B O 1
ATOM 4225 N N . LEU B 1 232 ? 17.594 18.219 12.766 1 93.88 232 LEU B N 1
ATOM 4226 C CA . LEU B 1 232 ? 17.094 16.875 13.062 1 93.88 232 LEU B CA 1
ATOM 4227 C C . LEU B 1 232 ? 16.172 16.906 14.273 1 93.88 232 LEU B C 1
ATOM 4229 O O . LEU B 1 232 ? 15.055 16.359 14.227 1 93.88 232 LEU B O 1
ATOM 4233 N N . PRO B 1 233 ? 16.531 17.609 15.32 1 93 233 PRO B N 1
ATOM 4234 C CA . PRO B 1 233 ? 15.633 17.688 16.469 1 93 233 PRO B CA 1
ATOM 4235 C C . PRO B 1 233 ? 14.32 18.391 16.141 1 93 233 PRO B C 1
ATOM 4237 O O . PRO B 1 233 ? 13.266 18.016 16.672 1 93 233 PRO B O 1
ATOM 4240 N N . LEU B 1 234 ? 14.398 19.375 15.297 1 92.12 234 LEU B N 1
ATOM 4241 C CA . LEU B 1 234 ? 13.203 20.141 14.969 1 92.12 234 LEU B CA 1
ATOM 4242 C C . LEU B 1 234 ? 12.25 19.328 14.109 1 92.12 234 LEU B C 1
ATOM 4244 O O . LEU B 1 234 ? 11.031 19.453 14.219 1 92.12 234 LEU B O 1
ATOM 4248 N N . ILE B 1 235 ? 12.758 18.375 13.289 1 94.31 235 ILE B N 1
ATOM 4249 C CA . ILE B 1 235 ? 11.867 17.625 12.414 1 94.31 235 ILE B CA 1
ATOM 4250 C C . ILE B 1 235 ? 11.625 16.234 12.977 1 94.31 235 ILE B C 1
ATOM 4252 O O . ILE B 1 235 ? 10.922 15.422 12.375 1 94.31 235 ILE B O 1
ATOM 4256 N N . ARG B 1 236 ? 12.156 15.945 14.078 1 93 236 ARG B N 1
ATOM 4257 C CA . ARG B 1 236 ? 12.109 14.617 14.68 1 93 236 ARG B CA 1
ATOM 4258 C C . ARG B 1 236 ? 10.664 14.141 14.828 1 93 236 ARG B C 1
ATOM 4260 O O . ARG B 1 236 ? 10.352 13 14.492 1 93 236 ARG B O 1
ATOM 4267 N N . PRO B 1 237 ? 9.75 14.93 15.312 1 88.62 237 PRO B N 1
ATOM 4268 C CA . PRO B 1 237 ? 8.375 14.445 15.445 1 88.62 237 PRO B CA 1
ATOM 4269 C C . PRO B 1 237 ? 7.766 14.016 14.109 1 88.62 237 PRO B C 1
ATOM 4271 O O . PRO B 1 237 ? 7.152 12.953 14.023 1 88.62 237 PRO B O 1
ATOM 4274 N N . ALA B 1 238 ? 7.965 14.883 13.148 1 89.12 238 ALA B N 1
ATOM 4275 C CA . ALA B 1 238 ? 7.449 14.547 11.82 1 89.12 238 ALA B CA 1
ATOM 4276 C C . ALA B 1 238 ? 8.156 13.32 11.25 1 89.12 238 ALA B C 1
ATOM 4278 O O . ALA B 1 238 ? 7.535 12.484 10.594 1 89.12 238 ALA B O 1
ATOM 4279 N N . LEU B 1 239 ? 9.453 13.234 11.508 1 94.12 239 LEU B N 1
ATOM 4280 C CA . LEU B 1 239 ? 10.25 12.094 11.047 1 94.12 239 LEU B CA 1
ATOM 4281 C C . LEU B 1 239 ? 9.773 10.797 11.688 1 94.12 239 LEU B C 1
ATOM 4283 O O . LEU B 1 239 ? 9.711 9.758 11.031 1 94.12 239 LEU B O 1
ATOM 4287 N N . MET B 1 240 ? 9.445 10.875 12.938 1 91.5 240 MET B N 1
ATOM 4288 C CA . MET B 1 240 ? 8.984 9.688 13.656 1 91.5 240 MET B CA 1
ATOM 4289 C C . MET B 1 240 ? 7.648 9.203 13.094 1 91.5 240 MET B C 1
ATOM 4291 O O . MET B 1 240 ? 7.43 7.996 12.961 1 91.5 240 MET B O 1
ATOM 4295 N N . VAL B 1 241 ? 6.77 10.102 12.773 1 87.5 241 VAL B N 1
ATOM 4296 C CA . VAL B 1 241 ? 5.484 9.742 12.188 1 87.5 241 VAL B CA 1
ATOM 4297 C C . VAL B 1 241 ? 5.707 9.055 10.844 1 87.5 241 VAL B C 1
ATOM 4299 O O . VAL B 1 241 ? 5.094 8.023 10.562 1 87.5 241 VAL B O 1
ATOM 4302 N N . ALA B 1 242 ? 6.609 9.617 10.078 1 92.31 242 ALA B N 1
ATOM 4303 C CA . ALA B 1 242 ? 6.93 9.031 8.773 1 92.31 242 ALA B CA 1
ATOM 4304 C C . ALA B 1 242 ? 7.508 7.629 8.938 1 92.31 242 ALA B C 1
ATOM 4306 O O . ALA B 1 242 ? 7.137 6.711 8.203 1 92.31 242 ALA B O 1
ATOM 4307 N N . ILE B 1 243 ? 8.367 7.469 9.914 1 94.62 243 ILE B N 1
ATOM 4308 C CA . ILE B 1 243 ? 9.023 6.191 10.164 1 94.62 243 ILE B CA 1
ATOM 4309 C C . ILE B 1 243 ? 7.996 5.164 10.625 1 94.62 243 ILE B C 1
ATOM 4311 O O . ILE B 1 243 ? 8.008 4.016 10.172 1 94.62 243 ILE B O 1
ATOM 4315 N N . ILE B 1 244 ? 7.094 5.551 11.477 1 90.62 244 ILE B N 1
ATOM 4316 C CA . ILE B 1 244 ? 6.078 4.645 11.992 1 90.62 244 ILE B CA 1
ATOM 4317 C C . ILE B 1 244 ? 5.16 4.191 10.859 1 90.62 244 ILE B C 1
ATOM 4319 O O . ILE B 1 244 ? 4.887 3 10.711 1 90.62 244 ILE B O 1
ATOM 4323 N N . PHE B 1 245 ? 4.738 5.133 10.07 1 88.75 245 PHE B N 1
ATOM 4324 C CA . PHE B 1 245 ? 3.861 4.809 8.945 1 88.75 245 PHE B CA 1
ATOM 4325 C C . PHE B 1 245 ? 4.555 3.861 7.973 1 88.75 245 PHE B C 1
ATOM 4327 O O . PHE B 1 245 ? 3.951 2.895 7.508 1 88.75 245 PHE B O 1
ATOM 4334 N N . ARG B 1 246 ? 5.77 4.125 7.684 1 94.69 246 ARG B N 1
ATOM 4335 C CA . ARG B 1 246 ? 6.516 3.275 6.758 1 94.69 246 ARG B CA 1
ATOM 4336 C C . ARG B 1 246 ? 6.742 1.89 7.352 1 94.69 246 ARG B C 1
ATOM 4338 O O . ARG B 1 246 ? 6.688 0.887 6.637 1 94.69 246 ARG B O 1
ATOM 4345 N N . ALA B 1 247 ? 7.059 1.886 8.641 1 94.56 247 ALA B N 1
ATOM 4346 C CA . ALA B 1 247 ? 7.285 0.609 9.312 1 94.56 247 ALA B CA 1
ATOM 4347 C C . ALA B 1 247 ? 6.031 -0.261 9.273 1 94.56 247 ALA B C 1
ATOM 4349 O O . ALA B 1 247 ? 6.109 -1.461 8.992 1 94.56 247 ALA B O 1
ATOM 4350 N N . LEU B 1 248 ? 4.934 0.328 9.555 1 90.56 248 LEU B N 1
ATOM 4351 C CA . LEU B 1 248 ? 3.682 -0.42 9.531 1 90.56 248 LEU B CA 1
ATOM 4352 C C . LEU B 1 248 ? 3.385 -0.934 8.125 1 90.56 248 LEU B C 1
ATOM 4354 O O . LEU B 1 248 ? 2.92 -2.064 7.961 1 90.56 248 LEU B O 1
ATOM 4358 N N . ASP B 1 249 ? 3.645 -0.102 7.188 1 92.81 249 ASP B N 1
ATOM 4359 C CA . ASP B 1 249 ? 3.449 -0.493 5.793 1 92.81 249 ASP B CA 1
ATOM 4360 C C . ASP B 1 249 ? 4.363 -1.659 5.418 1 92.81 249 ASP B C 1
ATOM 4362 O O . ASP B 1 249 ? 3.928 -2.605 4.758 1 92.81 249 ASP B O 1
ATOM 4366 N N . ALA B 1 250 ? 5.613 -1.642 5.852 1 96.31 250 ALA B N 1
ATOM 4367 C CA . ALA B 1 250 ? 6.609 -2.66 5.527 1 96.31 250 ALA B CA 1
ATOM 4368 C C . ALA B 1 250 ? 6.285 -3.984 6.211 1 96.31 250 ALA B C 1
ATOM 4370 O O . ALA B 1 250 ? 6.531 -5.055 5.648 1 96.31 250 ALA B O 1
ATOM 4371 N N . LEU B 1 251 ? 5.727 -3.912 7.371 1 94.94 251 LEU B N 1
ATOM 4372 C CA . LEU B 1 251 ? 5.414 -5.113 8.141 1 94.94 251 LEU B CA 1
ATOM 4373 C C . LEU B 1 251 ? 4.285 -5.902 7.48 1 94.94 251 LEU B C 1
ATOM 4375 O O . LEU B 1 251 ? 4.168 -7.113 7.676 1 94.94 251 LEU B O 1
ATOM 4379 N N . ARG B 1 252 ? 3.506 -5.25 6.672 1 94 252 ARG B N 1
ATOM 4380 C CA . ARG B 1 252 ? 2.34 -5.883 6.062 1 94 252 ARG B CA 1
ATOM 4381 C C . ARG B 1 252 ? 2.613 -6.25 4.609 1 94 252 ARG B C 1
ATOM 4383 O O . ARG B 1 252 ? 1.705 -6.66 3.887 1 94 252 ARG B O 1
ATOM 4390 N N . MET B 1 253 ? 3.836 -6.168 4.273 1 92.75 253 MET B N 1
ATOM 4391 C CA . MET B 1 253 ? 4.219 -6.285 2.869 1 92.75 253 MET B CA 1
ATOM 4392 C C . MET B 1 253 ? 3.898 -7.68 2.332 1 92.75 253 MET B C 1
ATOM 4394 O O . MET B 1 253 ? 4.238 -8.68 2.961 1 92.75 253 MET B O 1
ATOM 4398 N N . PHE B 1 254 ? 3.266 -7.715 1.134 1 93.06 254 PHE B N 1
ATOM 4399 C CA . PHE B 1 254 ? 2.906 -8.961 0.46 1 93.06 254 PHE B CA 1
ATOM 4400 C C . PHE B 1 254 ? 3.338 -8.93 -1.001 1 93.06 254 PHE B C 1
ATOM 4402 O O . PHE B 1 254 ? 4.031 -9.836 -1.468 1 93.06 254 PHE B O 1
ATOM 4409 N N . ASP B 1 255 ? 2.988 -7.848 -1.756 1 92 255 ASP B N 1
ATOM 4410 C CA . ASP B 1 255 ? 3.029 -7.82 -3.215 1 92 255 ASP B CA 1
ATOM 4411 C C . ASP B 1 255 ? 4.453 -8.023 -3.729 1 92 255 ASP B C 1
ATOM 4413 O O . ASP B 1 255 ? 4.688 -8.852 -4.609 1 92 255 ASP B O 1
ATOM 4417 N N . LEU B 1 256 ? 5.395 -7.297 -3.102 1 94.06 256 LEU B N 1
ATOM 4418 C CA . LEU B 1 256 ? 6.77 -7.402 -3.578 1 94.06 256 LEU B CA 1
ATOM 4419 C C . LEU B 1 256 ? 7.316 -8.805 -3.355 1 94.06 256 LEU B C 1
ATOM 4421 O O . LEU B 1 256 ? 7.863 -9.422 -4.277 1 94.06 256 LEU B O 1
ATOM 4425 N N . ALA B 1 257 ? 7.113 -9.336 -2.164 1 94.25 257 ALA B N 1
ATOM 4426 C CA . ALA B 1 257 ? 7.625 -10.664 -1.819 1 94.25 257 ALA B CA 1
ATOM 4427 C C . ALA B 1 257 ? 6.984 -11.742 -2.686 1 94.25 257 ALA B C 1
ATOM 4429 O O . ALA B 1 257 ? 7.672 -12.633 -3.184 1 94.25 257 ALA B O 1
ATOM 4430 N N . TYR B 1 258 ? 5.734 -11.617 -2.9 1 91.62 258 TYR B N 1
ATOM 4431 C CA . TYR B 1 258 ? 5 -12.648 -3.633 1 91.62 258 TYR B CA 1
ATOM 4432 C C . TYR B 1 258 ? 5.352 -12.617 -5.113 1 91.62 258 TYR B C 1
ATOM 4434 O O . TYR B 1 258 ? 5.535 -13.664 -5.738 1 91.62 258 TYR B O 1
ATOM 4442 N N . VAL B 1 259 ? 5.426 -11.453 -5.688 1 89.62 259 VAL B N 1
ATOM 4443 C CA . VAL B 1 259 ? 5.621 -11.32 -7.129 1 89.62 259 VAL B CA 1
ATOM 4444 C C . VAL B 1 259 ? 7.086 -11.578 -7.477 1 89.62 259 VAL B C 1
ATOM 4446 O O . VAL B 1 259 ? 7.391 -12.219 -8.484 1 89.62 259 VAL B O 1
ATOM 4449 N N . LEU B 1 260 ? 7.938 -11.086 -6.645 1 89.81 260 LEU B N 1
ATOM 4450 C CA . LEU B 1 260 ? 9.359 -11.188 -6.941 1 89.81 260 LEU B CA 1
ATOM 4451 C C . LEU B 1 260 ? 9.891 -12.578 -6.625 1 89.81 260 LEU B C 1
ATOM 4453 O O . LEU B 1 260 ? 10.727 -13.109 -7.352 1 89.81 260 LEU B O 1
ATOM 4457 N N . ALA B 1 261 ? 9.312 -13.266 -5.57 1 87 261 ALA B N 1
ATOM 4458 C CA . ALA B 1 261 ? 9.977 -14.469 -5.07 1 87 261 ALA B CA 1
ATOM 4459 C C . ALA B 1 261 ? 9.031 -15.664 -5.098 1 87 261 ALA B C 1
ATOM 4461 O O . ALA B 1 261 ? 9.453 -16.797 -4.902 1 87 261 ALA B O 1
ATOM 4462 N N . GLY B 1 262 ? 7.805 -15.586 -5.504 1 78.12 262 GLY B N 1
ATOM 4463 C CA . GLY B 1 262 ? 6.859 -16.672 -5.723 1 78.12 262 GLY B CA 1
ATOM 4464 C C . GLY B 1 262 ? 6.723 -17.594 -4.527 1 78.12 262 GLY B C 1
ATOM 4465 O O . GLY B 1 262 ? 6.559 -18.797 -4.684 1 78.12 262 GLY B O 1
ATOM 4466 N N . GLY B 1 263 ? 6.977 -17.375 -3.453 1 77.69 263 GLY B N 1
ATOM 4467 C CA . GLY B 1 263 ? 6.812 -18.25 -2.303 1 77.69 263 GLY B CA 1
ATOM 4468 C C . GLY B 1 263 ? 8.125 -18.797 -1.778 1 77.69 263 GLY B C 1
ATOM 4469 O O . GLY B 1 263 ? 8.133 -19.766 -1.002 1 77.69 263 GLY B O 1
ATOM 4470 N N . ASN B 1 264 ? 9.188 -18.391 -2.293 1 87.75 264 ASN B N 1
ATOM 4471 C CA . ASN B 1 264 ? 10.484 -18.734 -1.738 1 87.75 264 ASN B CA 1
ATOM 4472 C C . ASN B 1 264 ? 10.539 -18.516 -0.231 1 87.75 264 ASN B C 1
ATOM 4474 O O . ASN B 1 264 ? 10.328 -17.391 0.239 1 87.75 264 ASN B O 1
ATOM 4478 N N . PRO B 1 265 ? 10.781 -19.641 0.478 1 88.88 265 PRO B N 1
ATOM 4479 C CA . PRO B 1 265 ? 10.789 -19.5 1.937 1 88.88 265 PRO B CA 1
ATOM 4480 C C . PRO B 1 265 ? 11.828 -18.5 2.434 1 88.88 265 PRO B C 1
ATOM 4482 O O . PRO B 1 265 ? 11.633 -17.875 3.48 1 88.88 265 PRO B O 1
ATOM 4485 N N . ALA B 1 266 ? 12.875 -18.312 1.688 1 91.19 266 ALA B N 1
ATOM 4486 C CA . ALA B 1 266 ? 13.953 -17.422 2.107 1 91.19 266 ALA B CA 1
ATOM 4487 C C . ALA B 1 266 ? 13.5 -15.969 2.1 1 91.19 266 ALA B C 1
ATOM 4489 O O . ALA B 1 266 ? 14.141 -15.109 2.703 1 91.19 266 ALA B O 1
ATOM 4490 N N . THR B 1 267 ? 12.367 -15.719 1.435 1 93.44 267 THR B N 1
ATOM 4491 C CA . THR B 1 267 ? 11.898 -14.336 1.326 1 93.44 267 THR B CA 1
ATOM 4492 C C . THR B 1 267 ? 10.414 -14.234 1.666 1 93.44 267 THR B C 1
ATOM 4494 O O . THR B 1 267 ? 9.797 -13.188 1.482 1 93.44 267 THR B O 1
ATOM 4497 N N . ALA B 1 268 ? 9.898 -15.367 2.152 1 94.62 268 ALA B N 1
ATOM 4498 C CA . ALA B 1 268 ? 8.461 -15.352 2.445 1 94.62 268 ALA B CA 1
ATOM 4499 C C . ALA B 1 268 ? 8.172 -14.523 3.693 1 94.62 268 ALA B C 1
ATOM 4501 O O . ALA B 1 268 ? 8.625 -14.859 4.789 1 94.62 268 ALA B O 1
ATOM 4502 N N . THR B 1 269 ? 7.43 -13.422 3.482 1 95.94 269 THR B N 1
ATOM 4503 C CA . THR B 1 269 ? 6.965 -12.633 4.617 1 95.94 269 THR B CA 1
ATOM 4504 C C . THR B 1 269 ? 5.816 -13.336 5.332 1 95.94 269 THR B C 1
ATOM 4506 O O . THR B 1 269 ? 5.289 -14.336 4.836 1 95.94 269 THR B O 1
ATOM 4509 N N . LEU B 1 270 ? 5.473 -12.844 6.48 1 95.94 270 LEU B N 1
ATOM 4510 C CA . LEU B 1 270 ? 4.355 -13.406 7.23 1 95.94 270 LEU B CA 1
ATOM 4511 C C . LEU B 1 270 ? 3.062 -13.32 6.422 1 95.94 270 LEU B C 1
ATOM 4513 O O . LEU B 1 270 ? 2.223 -14.219 6.492 1 95.94 270 LEU B O 1
ATOM 4517 N N . SER B 1 271 ? 2.877 -12.242 5.645 1 95 271 SER B N 1
ATOM 4518 C CA . SER B 1 271 ? 1.708 -12.109 4.781 1 95 271 SER B CA 1
ATOM 4519 C C . SER B 1 271 ? 1.684 -13.188 3.707 1 95 271 SER B C 1
ATOM 4521 O O . SER B 1 271 ? 0.634 -13.773 3.434 1 95 271 SER B O 1
ATOM 4523 N N . VAL B 1 272 ? 2.83 -13.453 3.137 1 94.69 272 VAL B N 1
ATOM 4524 C CA . VAL B 1 272 ? 2.934 -14.5 2.125 1 94.69 272 VAL B CA 1
ATOM 4525 C C . VAL B 1 272 ? 2.688 -15.867 2.764 1 94.69 272 VAL B C 1
ATOM 4527 O O . VAL B 1 272 ? 1.965 -16.703 2.209 1 94.69 272 VAL B O 1
ATOM 4530 N N . TYR B 1 273 ? 3.299 -16.062 3.939 1 95.19 273 TYR B N 1
ATOM 4531 C CA . TYR B 1 273 ? 3.129 -17.312 4.672 1 95.19 273 TYR B CA 1
ATOM 4532 C C . TYR B 1 273 ? 1.658 -17.578 4.977 1 95.19 273 TYR B C 1
ATOM 4534 O O . TYR B 1 273 ? 1.159 -18.688 4.77 1 95.19 273 TYR B O 1
ATOM 4542 N N . ALA B 1 274 ? 0.99 -16.594 5.453 1 93.06 274 ALA B N 1
ATOM 4543 C CA . ALA B 1 274 ? -0.429 -16.719 5.773 1 93.06 274 ALA B CA 1
ATOM 4544 C C . ALA B 1 274 ? -1.245 -17.047 4.523 1 93.06 274 ALA B C 1
ATOM 4546 O O . ALA B 1 274 ? -2.1 -17.938 4.547 1 93.06 274 ALA B O 1
ATOM 4547 N N . ARG B 1 275 ? -0.971 -16.344 3.48 1 90.19 275 ARG B N 1
ATOM 4548 C CA . ARG B 1 275 ? -1.697 -16.562 2.234 1 90.19 275 ARG B CA 1
ATOM 4549 C C . ARG B 1 275 ? -1.481 -17.984 1.725 1 90.19 275 ARG B C 1
ATOM 4551 O O . ARG B 1 275 ? -2.42 -18.625 1.251 1 90.19 275 ARG B O 1
ATOM 4558 N N . GLN B 1 276 ? -0.292 -18.422 1.78 1 92.25 276 GLN B N 1
ATOM 4559 C CA . GLN B 1 276 ? 0.032 -19.766 1.307 1 92.25 276 GLN B CA 1
ATOM 4560 C C . GLN B 1 276 ? -0.753 -20.828 2.074 1 92.25 276 GLN B C 1
ATOM 4562 O O . GLN B 1 276 ? -1.324 -21.734 1.474 1 92.25 276 GLN B O 1
ATOM 4567 N N . ASN B 1 277 ? -0.825 -20.703 3.354 1 91.62 277 ASN B N 1
ATOM 4568 C CA . ASN B 1 277 ? -1.539 -21.688 4.164 1 91.62 277 ASN B CA 1
ATOM 4569 C C . ASN B 1 277 ? -3.047 -21.594 3.941 1 91.62 277 ASN B C 1
ATOM 4571 O O . ASN B 1 277 ? -3.723 -22.625 3.861 1 91.62 277 ASN B O 1
ATOM 4575 N N . LEU B 1 278 ? -3.551 -20.406 3.771 1 87.06 278 LEU B N 1
ATOM 4576 C CA . LEU B 1 278 ? -4.988 -20.203 3.611 1 87.06 278 LEU B CA 1
ATOM 4577 C C . LEU B 1 278 ? -5.449 -20.656 2.232 1 87.06 278 LEU B C 1
ATOM 4579 O O . LEU B 1 278 ? -6.504 -21.281 2.105 1 87.06 278 LEU B O 1
ATOM 4583 N N . VAL B 1 279 ? -4.645 -20.359 1.232 1 82.06 279 VAL B N 1
ATOM 4584 C CA . VAL B 1 279 ? -5.156 -20.5 -0.128 1 82.06 279 VAL B CA 1
ATOM 4585 C C . VAL B 1 279 ? -4.477 -21.688 -0.82 1 82.06 279 VAL B C 1
ATOM 4587 O O . VAL B 1 279 ? -5.145 -22.594 -1.295 1 82.06 279 VAL B O 1
ATOM 4590 N N . ASP B 1 280 ? -3.176 -21.688 -0.794 1 84.12 280 ASP B N 1
ATOM 4591 C CA . ASP B 1 280 ? -2.469 -22.734 -1.519 1 84.12 280 ASP B CA 1
ATOM 4592 C C . ASP B 1 280 ? -2.664 -24.094 -0.844 1 84.12 280 ASP B C 1
ATOM 4594 O O . ASP B 1 280 ? -2.943 -25.094 -1.513 1 84.12 280 ASP B O 1
ATOM 4598 N N . PHE B 1 281 ? -2.549 -24.094 0.487 1 87 281 PHE B N 1
ATOM 4599 C CA . PHE B 1 281 ? -2.68 -25.344 1.22 1 87 281 PHE B CA 1
ATOM 4600 C C . PHE B 1 281 ? -4.125 -25.578 1.649 1 87 281 PHE B C 1
ATOM 4602 O O . PHE B 1 281 ? -4.473 -26.656 2.131 1 87 281 PHE B O 1
ATOM 4609 N N . GLN B 1 282 ? -4.926 -24.578 1.552 1 84.56 282 GLN B N 1
ATOM 4610 C CA . GLN B 1 282 ? -6.355 -24.625 1.832 1 84.56 282 GLN B CA 1
ATOM 4611 C C . GLN B 1 282 ? -6.621 -25.062 3.271 1 84.56 282 GLN B C 1
ATOM 4613 O O . GLN B 1 282 ? -7.617 -25.719 3.551 1 84.56 282 GLN B O 1
ATOM 4618 N N . ASP B 1 283 ? -5.652 -24.891 4.074 1 90.62 283 ASP B N 1
ATOM 4619 C CA . ASP B 1 283 ? -5.801 -25.125 5.508 1 90.62 283 ASP B CA 1
ATOM 4620 C C . ASP B 1 283 ? -6.297 -23.859 6.211 1 90.62 283 ASP B C 1
ATOM 4622 O O . ASP B 1 283 ? -5.52 -23.156 6.855 1 90.62 283 ASP B O 1
ATOM 4626 N N . VAL B 1 284 ? -7.566 -23.75 6.203 1 88.62 284 VAL B N 1
ATOM 4627 C CA . VAL B 1 284 ? -8.195 -22.5 6.629 1 88.62 284 VAL B CA 1
ATOM 4628 C C . VAL B 1 284 ? -8.008 -22.312 8.133 1 88.62 284 VAL B C 1
ATOM 4630 O O . VAL B 1 284 ? -7.789 -21.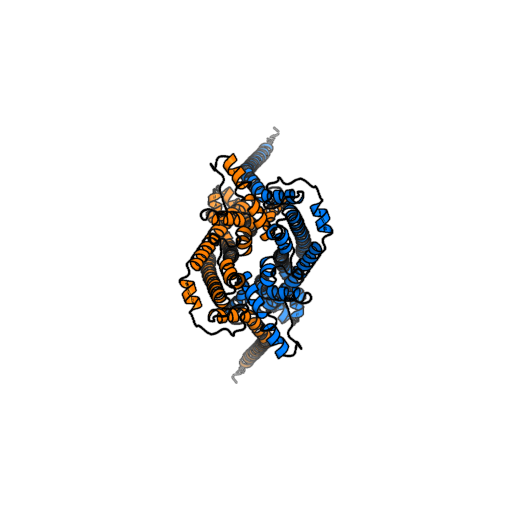203 8.602 1 88.62 284 VAL B O 1
ATOM 4633 N N . GLY B 1 285 ? -8.102 -23.391 8.859 1 92.62 285 GLY B N 1
ATOM 4634 C CA . GLY B 1 285 ? -7.895 -23.297 10.297 1 92.62 285 GLY B CA 1
ATOM 4635 C C . GLY B 1 285 ? -6.5 -22.828 10.672 1 92.62 285 GLY B C 1
ATOM 4636 O O . GLY B 1 285 ? -6.336 -21.828 11.359 1 92.62 285 GLY B O 1
ATOM 4637 N N . TYR B 1 286 ? -5.535 -23.516 10.086 1 94.06 286 TYR B N 1
ATOM 4638 C CA . TYR B 1 286 ? -4.141 -23.188 10.359 1 94.06 286 TYR B CA 1
ATOM 4639 C C . TYR B 1 286 ? -3.785 -21.812 9.805 1 94.06 286 TYR B C 1
ATOM 4641 O O . TYR B 1 286 ? -3.104 -21.031 10.461 1 94.06 286 TYR B O 1
ATOM 4649 N N . GLY B 1 287 ? -4.266 -21.531 8.633 1 93.38 287 GLY B N 1
ATOM 4650 C CA . GLY B 1 287 ? -4.031 -20.219 8.023 1 93.38 287 GLY B CA 1
ATOM 4651 C C . GLY B 1 287 ? -4.641 -19.078 8.82 1 93.38 287 GLY B C 1
ATOM 4652 O O . GLY B 1 287 ? -4.055 -18 8.906 1 93.38 287 GLY B O 1
ATOM 4653 N N . SER B 1 288 ? -5.785 -19.359 9.383 1 93.38 288 SER B N 1
ATOM 4654 C CA . SER B 1 288 ? -6.445 -18.344 10.203 1 93.38 288 SER B CA 1
ATOM 4655 C C . SER B 1 288 ? -5.699 -18.125 11.508 1 93.38 288 SER B C 1
ATOM 4657 O O . SER B 1 288 ? -5.629 -17 12.008 1 93.38 288 SER B O 1
ATOM 4659 N N . ALA B 1 289 ? -5.219 -19.156 12.031 1 95.62 289 ALA B N 1
ATOM 4660 C CA . ALA B 1 289 ? -4.387 -19.016 13.227 1 95.62 289 ALA B CA 1
ATOM 4661 C C . ALA B 1 289 ? -3.15 -18.172 12.922 1 95.62 289 ALA B C 1
ATOM 4663 O O . ALA B 1 289 ? -2.805 -17.266 13.695 1 95.62 289 ALA B O 1
ATOM 4664 N N . ALA B 1 290 ? -2.492 -18.469 11.82 1 95.5 290 ALA B N 1
ATOM 4665 C CA . ALA B 1 290 ? -1.325 -17.703 11.391 1 95.5 290 ALA B CA 1
ATOM 4666 C C . ALA B 1 290 ? -1.688 -16.234 11.164 1 95.5 290 ALA B C 1
ATOM 4668 O O . ALA B 1 290 ? -0.946 -15.328 11.57 1 95.5 290 ALA B O 1
ATOM 4669 N N . SER B 1 291 ? -2.793 -16 10.531 1 93.75 291 SER B N 1
ATOM 4670 C CA . SER B 1 291 ? -3.27 -14.648 10.266 1 93.75 291 SER B CA 1
ATOM 4671 C C . SER B 1 291 ? -3.559 -13.898 11.562 1 93.75 291 SER B C 1
ATOM 4673 O O . SER B 1 291 ? -3.254 -12.711 11.68 1 93.75 291 SER B O 1
ATOM 4675 N N . THR B 1 292 ? -4.141 -14.586 12.477 1 93.38 292 THR B N 1
ATOM 4676 C CA . THR B 1 292 ? -4.461 -13.992 13.766 1 93.38 292 THR B CA 1
ATOM 4677 C C . THR B 1 292 ? -3.189 -13.562 14.492 1 93.38 292 THR B C 1
ATOM 4679 O O . THR B 1 292 ? -3.102 -12.438 14.992 1 93.38 292 THR B O 1
ATOM 4682 N N . LEU B 1 293 ? -2.254 -14.422 14.508 1 94.5 293 LEU B N 1
ATOM 4683 C CA . LEU B 1 293 ? -1.004 -14.094 15.18 1 94.5 293 LEU B CA 1
ATOM 4684 C C . LEU B 1 293 ? -0.277 -12.961 14.461 1 94.5 293 LEU B C 1
ATOM 4686 O O . LEU B 1 293 ? 0.387 -12.141 15.094 1 94.5 293 LEU B O 1
ATOM 4690 N N . LEU B 1 294 ? -0.374 -12.992 13.141 1 93.5 294 LEU B N 1
ATOM 4691 C CA . LEU B 1 294 ? 0.228 -11.922 12.359 1 93.5 294 LEU B CA 1
ATOM 4692 C C . LEU B 1 294 ? -0.385 -10.57 12.727 1 93.5 294 LEU B C 1
ATOM 4694 O O . LEU B 1 294 ? 0.337 -9.602 12.977 1 93.5 294 LEU B O 1
ATOM 4698 N N . VAL B 1 295 ? -1.671 -10.484 12.781 1 90.19 295 VAL B N 1
ATOM 4699 C CA . VAL B 1 295 ? -2.365 -9.242 13.117 1 90.19 295 VAL B CA 1
ATOM 4700 C C . VAL B 1 295 ? -1.995 -8.812 14.539 1 90.19 295 VAL B C 1
ATOM 4702 O O . VAL B 1 295 ? -1.753 -7.633 14.789 1 90.19 295 VAL B O 1
ATOM 4705 N N . LEU B 1 296 ? -1.926 -9.742 15.43 1 90.56 296 LEU B N 1
ATOM 4706 C CA . LEU B 1 296 ? -1.562 -9.445 16.812 1 90.56 296 LEU B CA 1
ATOM 4707 C C . LEU B 1 296 ? -0.131 -8.922 16.891 1 90.56 296 LEU B C 1
ATOM 4709 O O . LEU B 1 296 ? 0.154 -8.008 17.656 1 90.56 296 LEU B O 1
ATOM 4713 N N . LEU B 1 297 ? 0.716 -9.531 16.125 1 92.19 297 LEU B N 1
ATOM 4714 C CA . LEU B 1 297 ? 2.105 -9.094 16.109 1 92.19 297 LEU B CA 1
ATOM 4715 C C . LEU B 1 297 ? 2.213 -7.668 15.578 1 92.19 297 LEU B C 1
ATOM 4717 O O . LEU B 1 297 ? 2.941 -6.844 16.141 1 92.19 297 LEU B O 1
ATOM 4721 N N . ILE B 1 298 ? 1.504 -7.41 14.531 1 88.88 298 ILE B N 1
ATOM 4722 C CA . ILE B 1 298 ? 1.52 -6.074 13.945 1 88.88 298 ILE B CA 1
ATOM 4723 C C . ILE B 1 298 ? 0.941 -5.07 14.938 1 88.88 298 ILE B C 1
ATOM 4725 O O . ILE B 1 298 ? 1.473 -3.967 15.102 1 88.88 298 ILE B O 1
ATOM 4729 N N . LEU B 1 299 ? -0.137 -5.477 15.609 1 85 299 LEU B N 1
ATOM 4730 C CA . LEU B 1 299 ? -0.733 -4.613 16.625 1 85 299 LEU B CA 1
ATOM 4731 C C . LEU B 1 299 ? 0.252 -4.344 17.75 1 85 299 LEU B C 1
ATOM 4733 O O . LEU B 1 299 ? 0.367 -3.209 18.219 1 85 299 LEU B O 1
ATOM 4737 N N . LEU B 1 300 ? 0.929 -5.332 18.141 1 89 300 LEU B N 1
ATOM 4738 C CA . LEU B 1 300 ? 1.913 -5.195 19.219 1 89 300 LEU B CA 1
ATOM 4739 C C . LEU B 1 300 ? 3.031 -4.242 18.797 1 89 300 LEU B C 1
ATOM 4741 O O . LEU B 1 300 ? 3.391 -3.336 19.562 1 89 300 LEU B O 1
ATOM 4745 N N . ILE B 1 301 ? 3.514 -4.406 17.625 1 89.19 301 ILE B N 1
ATOM 4746 C CA . ILE B 1 301 ? 4.602 -3.568 17.125 1 89.19 301 ILE B CA 1
ATOM 4747 C C . ILE B 1 301 ? 4.109 -2.137 16.938 1 89.19 301 ILE B C 1
ATOM 4749 O O . ILE B 1 301 ? 4.828 -1.18 17.234 1 89.19 301 ILE B O 1
ATOM 4753 N N . THR B 1 302 ? 2.898 -2.025 16.469 1 82.88 302 THR B N 1
ATOM 4754 C CA . THR B 1 302 ? 2.301 -0.706 16.312 1 82.88 302 THR B CA 1
ATOM 4755 C C . THR B 1 302 ? 2.211 0.021 17.641 1 82.88 302 THR B C 1
ATOM 4757 O O . THR B 1 302 ? 2.574 1.195 17.75 1 82.88 302 THR B O 1
ATOM 4760 N N . ILE B 1 303 ? 1.777 -0.626 18.672 1 82.69 303 ILE B N 1
ATOM 4761 C CA . ILE B 1 303 ? 1.647 -0.043 20 1 82.69 303 ILE B CA 1
ATOM 4762 C C . ILE B 1 303 ? 3.023 0.365 20.531 1 82.69 303 ILE B C 1
ATOM 4764 O O . ILE B 1 303 ? 3.188 1.457 21.078 1 82.69 303 ILE B O 1
ATOM 4768 N N . ILE B 1 304 ? 3.959 -0.452 20.281 1 87.56 304 ILE B N 1
ATOM 4769 C CA . ILE B 1 304 ? 5.32 -0.171 20.719 1 87.56 304 ILE B CA 1
ATOM 4770 C C . ILE B 1 304 ? 5.852 1.068 20.016 1 87.56 304 ILE B C 1
ATOM 4772 O O . ILE B 1 304 ? 6.383 1.98 20.656 1 87.56 304 ILE B O 1
ATOM 4776 N N . LEU B 1 305 ? 5.652 1.124 18.719 1 84.38 305 LEU B N 1
ATOM 4777 C CA . LEU B 1 305 ? 6.156 2.238 17.922 1 84.38 305 LEU B CA 1
ATOM 4778 C C . LEU B 1 305 ? 5.438 3.533 18.297 1 84.38 305 LEU B C 1
ATOM 4780 O O . LEU B 1 305 ? 6.062 4.594 18.359 1 84.38 305 LEU B O 1
ATOM 4784 N N . LEU B 1 306 ? 4.18 3.486 18.594 1 77.06 306 LEU B N 1
ATOM 4785 C CA . LEU B 1 306 ? 3.4 4.672 18.938 1 77.06 306 LEU B CA 1
ATOM 4786 C C . LEU B 1 306 ? 3.746 5.164 20.344 1 77.06 306 LEU B C 1
ATOM 4788 O O . LEU B 1 306 ? 3.797 6.371 20.594 1 77.06 306 LEU B O 1
ATOM 4792 N N . THR B 1 307 ? 3.91 4.262 21.25 1 79.31 307 THR B N 1
ATOM 4793 C CA . THR B 1 307 ? 4.23 4.637 22.625 1 79.31 307 THR B CA 1
ATOM 4794 C C . THR B 1 307 ? 5.641 5.219 22.703 1 79.31 307 THR B C 1
ATOM 4796 O O . THR B 1 307 ? 5.863 6.219 23.391 1 79.31 307 THR B O 1
ATOM 4799 N N . VAL B 1 308 ? 6.492 4.609 21.969 1 75.31 308 VAL B N 1
ATOM 4800 C CA . VAL B 1 308 ? 7.863 5.117 21.953 1 75.31 308 VAL B CA 1
ATOM 4801 C C . VAL B 1 308 ? 7.91 6.465 21.234 1 75.31 308 VAL B C 1
ATOM 4803 O O . VAL B 1 308 ? 8.609 7.383 21.672 1 75.31 308 VAL B O 1
ATOM 4806 N N . GLY B 1 309 ? 7.16 6.527 20.156 1 67.25 309 GLY B N 1
ATOM 4807 C CA . GLY B 1 309 ? 7.082 7.781 19.422 1 67.25 309 GLY B CA 1
ATOM 4808 C C . GLY B 1 309 ? 6.438 8.898 20.219 1 67.25 309 GLY B C 1
ATOM 4809 O O . GLY B 1 309 ? 6.922 10.031 20.219 1 67.25 309 GLY B O 1
ATOM 4810 N N . ARG B 1 310 ? 5.332 8.633 20.844 1 61.97 310 ARG B N 1
ATOM 4811 C CA . ARG B 1 310 ? 4.641 9.609 21.672 1 61.97 310 ARG B CA 1
ATOM 4812 C C . ARG B 1 310 ? 5.531 10.078 22.828 1 61.97 310 ARG B C 1
ATOM 4814 O O . ARG B 1 310 ? 5.578 11.266 23.141 1 61.97 310 ARG B O 1
ATOM 4821 N N . VAL B 1 311 ? 6.055 9.156 23.375 1 51.84 311 VAL B N 1
ATOM 4822 C CA . VAL B 1 311 ? 6.902 9.492 24.516 1 51.84 311 VAL B CA 1
ATOM 4823 C C . VAL B 1 311 ? 8.016 10.43 24.078 1 51.84 311 VAL B C 1
ATOM 4825 O O . VAL B 1 311 ? 8.344 11.391 24.781 1 51.84 311 VAL B O 1
ATOM 4828 N N . ARG B 1 312 ? 8.375 10.227 22.969 1 54.09 312 ARG B N 1
ATOM 4829 C CA . ARG B 1 312 ? 9.477 11.07 22.516 1 54.09 312 ARG B CA 1
ATOM 4830 C C . ARG B 1 312 ? 8.977 12.445 22.094 1 54.09 312 ARG B C 1
ATOM 4832 O O . ARG B 1 312 ? 9.633 13.453 22.344 1 54.09 312 ARG B O 1
ATOM 4839 N N . LEU B 1 313 ? 7.832 12.453 21.469 1 52.38 313 LEU B N 1
ATOM 4840 C CA . LEU B 1 313 ? 7.27 13.742 21.078 1 52.38 313 LEU B CA 1
ATOM 4841 C C . LEU B 1 313 ? 6.93 14.578 22.312 1 52.38 313 LEU B C 1
ATOM 4843 O O . LEU B 1 313 ? 7.133 15.797 22.312 1 52.38 313 LEU B O 1
ATOM 4847 N N . ALA B 1 314 ? 6.367 13.992 23.297 1 49.59 314 ALA B N 1
ATOM 4848 C CA . ALA B 1 314 ? 6.039 14.672 24.562 1 49.59 314 ALA B CA 1
ATOM 4849 C C . ALA B 1 314 ? 7.301 15.148 25.266 1 49.59 314 ALA B C 1
ATOM 4851 O O . ALA B 1 314 ? 7.309 16.219 25.875 1 49.59 314 ALA B O 1
ATOM 4852 N N . ALA B 1 315 ? 8.25 14.398 25.188 1 47.75 315 ALA B N 1
ATOM 4853 C CA . ALA B 1 315 ? 9.492 14.758 25.875 1 47.75 315 ALA B CA 1
ATOM 4854 C C . ALA B 1 315 ? 10.156 15.961 25.203 1 47.75 315 ALA B C 1
ATOM 4856 O O . ALA B 1 315 ? 10.758 16.797 25.875 1 47.75 315 ALA B O 1
ATOM 4857 N N . ASP B 1 316 ? 9.977 16.031 23.812 1 49.81 316 ASP B N 1
ATOM 4858 C CA . ASP B 1 316 ? 10.641 17.109 23.109 1 49.81 316 ASP B CA 1
ATOM 4859 C C . ASP B 1 316 ? 9.859 18.422 23.234 1 49.81 316 ASP B C 1
ATOM 4861 O O . ASP B 1 316 ? 10.422 19.5 23.094 1 49.81 316 ASP B O 1
ATOM 4865 N N . THR B 1 317 ? 8.539 18.391 23.375 1 45.53 317 THR B N 1
ATOM 4866 C CA . THR B 1 317 ? 7.754 19.609 23.562 1 45.53 317 THR B CA 1
ATOM 4867 C C . THR B 1 317 ? 7.918 20.141 24.984 1 45.53 317 THR B C 1
ATOM 4869 O O . THR B 1 317 ? 7.484 21.266 25.281 1 45.53 317 THR B O 1
ATOM 4872 N N . ARG B 1 318 ? 8.453 19.469 25.922 1 39.5 318 ARG B N 1
ATOM 4873 C CA . ARG B 1 318 ? 8.805 20.062 27.203 1 39.5 318 ARG B CA 1
ATOM 4874 C C . ARG B 1 318 ? 10.242 20.578 27.203 1 39.5 318 ARG B C 1
ATOM 4876 O O . ARG B 1 318 ? 11.133 19.938 26.641 1 39.5 318 ARG B O 1
#

InterPro domains:
  IPR000515 ABC transporter type 1, transmembrane domain MetI-like [PF00528] (108-305)
  IPR000515 ABC transporter type 1, transmembrane domain MetI-like [PS50928] (93-307)
  IPR000515 ABC transporter type 1, transmembrane domain MetI-like [cd06261] (94-291)
  IPR035906 MetI-like superfamily [G3DSA:1.10.3720.10] (73-312)
  IPR035906 MetI-like superfamily [SSF161098] (77-304)

Secondary structure (DSSP, 8-state):
-------TTHHHHHHHHHHHHHHHHHHHHHHHHHHHHHHHHHHHHHHHHHHHHHHHHHHTTB---TT--SPPPB-TTHHHHHHHH-HHHHHHHHHHHHHHHHHHHHHHHHHHHHHHHHHT--TTHHHHHHHHHHHHHS-HHHHHHHHHHHT-TTT-HHHHHHHHTTS-SS---TTTSHHHHHHHHHHHHHHHHHHHHHHHHHHHHHTS-THHHHHHHHTT--HHHHIIIIIHHHHHHHHHHHHHHHHHHHHT--HHHHHHHTT-GGG--HHHHHHIIIIIS--HHHHHHHHHHHHHHHHHHHHHHHHHHHHHHHHHH-/-------TTHHHHHHHHHHHHHHHHHHHHHHHHHHHHHHHHHHHHHHHHHHHHHHHHHHTTB---TT--SPPPB-TTHHHHHHHH-HHHHHHHHHHHHHHHHHHHHHHHHHHHHHHHHHT--TTHHHHHHHHHHHHHS-HHHHHHHHHHHT-TTT-HHHHHHHHTTS-SS---TTTSHHHHHHHHHHHHHHHHHHHHHHHHHHHHHTS-THHHHHHHHTT--HHHHIIIIIHHHHHHHHHHHHHHHHHHHHT--HHHHHHHTT-GGG--HHHHHHIIIIIS--HHHHHHHHHHHHHHHHHHHHHHHHHHHHHHHHHH-

pLDDT: mean 82.63, std 15.38, range [31.42, 98.25]

Sequence (636 aa):
MTATTPGSLTGAEDRNRIGGETVGRLEQRRRRAALLFLLPTVVALLLVAGWPLLRTVYLGFTDARLGSTEEAAFIGFANFGYLLTDPGWWQATWVTLKFASASVVLETLLGMVIALVLNAHLPGRGLMRAAVLVPWAIPTVISAQMWGWMYHDLYGVVNTLLVGIGILDAPVAWMADPDTALWAMVAVDVWKTTPFMALLILAALQTLPTEIYEAARVDGVHPVRVFFRVTLPLIRPALMVAIIFRALDALRMFDLAYVLAGGNPATATLSVYARQNLVDFQDVGYGSAASTLLVLLILLITIILLTVGRVRLAADTRMTATTPGSLTGAEDRNRIGGETVGRLEQRRRRAALLFLLPTVVALLLVAGWPLLRTVYLGFTDARLGSTEEAAFIGFANFGYLLTDPGWWQATWVTLKFASASVVLETLLGMVIALVLNAHLPGRGLMRAAVLVPWAIPTVISAQMWGWMYHDLYGVVNTLLVGIGILDAPVAWMADPDTALWAMVAVDVWKTTPFMALLILAALQTLPTEIYEAARVDGVHPVRVFFRVTLPLIRPALMVAIIFRALDALRMFDLAYVLAGGNPATATLSVYARQNLVDFQDVGYGSAASTLLVLLILLITIILLTVGRVRLAADTR

Nearest PDB structures (foldseek):
  8ja7-assembly1_A  TM=9.284E-01  e=5.477E-17  Mycobacterium tuberculosis H37Rv
  7cad-assembly1_A  TM=9.179E-01  e=4.037E-17  Mycolicibacterium smegmatis MC2 155
  8hps-assembly1_A  TM=8.910E-01  e=8.108E-17  Mycolicibacterium smegmatis MC2 155
  8hpl-assembly1_A  TM=9.060E-01  e=6.910E-15  Mycolicibacterium smegmatis MC2 155
  4tqv-assembly4_M  TM=8.342E-01  e=1.429E-10  Sphingomonas sp.

Radius of gyration: 30.03 Å; Cα contacts (8 Å, |Δi|>4): 730; chains: 2; bounding box: 77×111×95 Å